Protein AF-A0A0R3LP19-F1 (afdb_monomer)

Secondary structure (DSSP, 8-state):
------------HHHHHHHHHHHHHHHHHHHHHHT--HHHHHHHHHHHHHHHHHHHHTT--GGG---HHHHHHHHHHHT--SHHHHHHHHHHHHHHHHHHHHHHHTTSS---HHHHHHHHHHHTPPPPBTTBGGGHHHHHTTS-EEEE--SS--TTSTTTTEETTEE-EEEEHHHHHHHHHHHHHHHHHHHHHHTTTT----S-STTSS-HHHHHHHHHHHHHHHTT-S-TT--------HHHHHHHHHHHHHHHHHHHHHHHHHHHTTGGGSPP-HHHHHHHHHHHHHHHHHHHTT-TTTHHHHHHHHHHHHHHHHHHHHHTPPPPSSS--HHHHHHHHHHHHHHH-HHHHHHHHHHHHHHHHHHHHHHHHTTTTTSSTTTTT-

Structure (mmCIF, N/CA/C/O backbone):
data_AF-A0A0R3LP19-F1
#
_entry.id   AF-A0A0R3LP19-F1
#
loop_
_atom_site.group_PDB
_atom_site.id
_atom_site.type_symbol
_atom_site.label_atom_id
_atom_site.label_alt_id
_atom_site.label_comp_id
_atom_site.label_asym_id
_atom_site.label_entity_id
_atom_site.label_seq_id
_atom_site.pdbx_PDB_ins_code
_atom_site.Cartn_x
_atom_site.Cartn_y
_atom_site.Cartn_z
_atom_site.occupancy
_atom_site.B_iso_or_equiv
_atom_site.auth_seq_id
_atom_site.auth_comp_id
_atom_site.auth_asym_id
_atom_site.auth_atom_id
_atom_site.pdbx_PDB_model_num
ATOM 1 N N . MET A 1 1 ? -17.650 -18.219 28.711 1.00 33.78 1 MET A N 1
ATOM 2 C CA . MET A 1 1 ? -17.665 -16.901 28.044 1.00 33.78 1 MET A CA 1
ATOM 3 C C . MET A 1 1 ? -17.784 -17.147 26.553 1.00 33.78 1 MET A C 1
ATOM 5 O O . MET A 1 1 ? -16.835 -17.610 25.942 1.00 33.78 1 MET A O 1
ATOM 9 N N . THR A 1 2 ? -18.974 -16.963 25.994 1.00 29.66 2 THR A N 1
ATOM 10 C CA . THR A 1 2 ? -19.236 -17.089 24.557 1.00 29.66 2 THR A CA 1
ATOM 11 C C . THR A 1 2 ? -18.631 -15.885 23.840 1.00 29.66 2 THR A C 1
ATOM 13 O O . THR A 1 2 ? -19.058 -14.757 24.083 1.00 29.66 2 THR A O 1
ATOM 16 N N . GLN A 1 3 ? -17.624 -16.118 22.991 1.00 30.61 3 GLN A N 1
ATOM 17 C CA . GLN A 1 3 ? -17.168 -15.144 21.997 1.00 30.61 3 GLN A CA 1
ATOM 18 C C . GLN A 1 3 ? -18.398 -14.700 21.198 1.00 30.61 3 GLN A C 1
ATOM 20 O O . GLN A 1 3 ? -18.976 -15.492 20.454 1.00 30.61 3 GLN A O 1
ATOM 25 N N . LYS A 1 4 ? -18.850 -13.456 21.395 1.00 36.09 4 LYS A N 1
ATOM 26 C CA . LYS A 1 4 ? -19.780 -12.831 20.454 1.00 36.09 4 LYS A CA 1
ATOM 27 C C . LYS A 1 4 ? -19.058 -12.808 19.113 1.00 36.09 4 LYS A C 1
ATOM 29 O O . LYS A 1 4 ? -17.962 -12.259 19.035 1.00 36.09 4 LYS A O 1
ATOM 34 N N . ALA A 1 5 ? -19.648 -13.457 18.114 1.00 39.44 5 ALA A N 1
ATOM 35 C CA . ALA A 1 5 ? -19.151 -13.431 16.751 1.00 39.44 5 ALA A CA 1
ATOM 36 C C . ALA A 1 5 ? -18.899 -11.974 16.351 1.00 39.44 5 ALA A C 1
ATOM 38 O O . ALA A 1 5 ? -19.782 -11.129 16.504 1.00 39.44 5 ALA A O 1
ATOM 39 N N . THR A 1 6 ? -17.681 -11.686 15.904 1.00 44.75 6 THR A N 1
ATOM 40 C CA . THR A 1 6 ? -17.314 -10.401 15.322 1.00 44.75 6 THR A CA 1
ATOM 41 C C . THR A 1 6 ? -18.205 -10.206 14.102 1.00 44.75 6 THR A C 1
ATOM 43 O O . THR A 1 6 ? -18.047 -10.896 13.094 1.00 44.75 6 THR A O 1
ATOM 46 N N . THR A 1 7 ? -19.216 -9.347 14.206 1.00 47.19 7 THR A N 1
ATOM 47 C CA . THR A 1 7 ? -20.055 -9.013 13.059 1.00 47.19 7 THR A CA 1
ATOM 48 C C . THR A 1 7 ? -19.174 -8.215 12.105 1.00 47.19 7 THR A C 1
ATOM 50 O O . THR A 1 7 ? -18.867 -7.059 12.384 1.00 47.19 7 THR A O 1
ATOM 53 N N . MET A 1 8 ? -18.707 -8.843 11.019 1.00 53.19 8 MET A N 1
ATOM 54 C CA . MET A 1 8 ? -18.109 -8.097 9.909 1.00 53.19 8 MET A CA 1
ATOM 55 C C . MET A 1 8 ? -19.100 -7.018 9.490 1.00 53.19 8 MET A C 1
ATOM 57 O O . MET A 1 8 ? -20.307 -7.287 9.444 1.00 53.19 8 MET A O 1
ATOM 61 N N . LEU A 1 9 ? -18.602 -5.824 9.179 1.00 62.69 9 LEU A N 1
ATOM 62 C CA . LEU A 1 9 ? -19.439 -4.795 8.595 1.00 62.69 9 LEU A CA 1
ATOM 63 C C . LEU A 1 9 ? -19.927 -5.302 7.243 1.00 62.69 9 LEU A C 1
ATOM 65 O O . LEU A 1 9 ? -19.201 -5.299 6.252 1.00 62.69 9 LEU A O 1
ATOM 69 N N . LYS A 1 10 ? -21.149 -5.824 7.222 1.00 65.69 10 LYS A N 1
ATOM 70 C CA . LYS A 1 10 ? -21.795 -6.171 5.971 1.00 65.69 10 LYS A CA 1
ATOM 71 C C . LYS A 1 10 ? -22.264 -4.868 5.371 1.00 65.69 10 LYS A C 1
ATOM 73 O O . LYS A 1 10 ? -23.200 -4.255 5.886 1.00 65.69 10 LYS A O 1
ATOM 78 N N . LEU A 1 11 ? -21.584 -4.464 4.307 1.00 72.38 11 LEU A N 1
ATOM 79 C CA . LEU A 1 11 ? -22.093 -3.443 3.415 1.00 72.38 11 LEU A CA 1
ATOM 80 C C . LEU A 1 11 ? -23.543 -3.783 3.066 1.00 72.38 11 LEU A C 1
ATOM 82 O O . LEU A 1 11 ? -23.902 -4.942 2.841 1.00 72.38 11 LEU A O 1
ATOM 86 N N . THR A 1 12 ? -24.403 -2.774 3.057 1.00 78.88 12 THR A N 1
ATOM 87 C CA . THR A 1 12 ? -25.737 -2.959 2.491 1.00 78.88 12 THR A CA 1
ATOM 88 C C . THR A 1 12 ? -25.606 -3.267 0.994 1.00 78.88 12 THR A C 1
ATOM 90 O O . THR A 1 12 ? -24.662 -2.795 0.358 1.00 78.88 12 THR A O 1
ATOM 93 N N . PRO A 1 13 ? -26.583 -3.947 0.368 1.00 82.62 13 PRO A N 1
ATOM 94 C CA . PRO A 1 13 ? -26.574 -4.137 -1.086 1.00 82.62 13 PRO A CA 1
ATOM 95 C C . PRO A 1 13 ? -26.506 -2.817 -1.881 1.00 82.62 13 PRO A C 1
ATOM 97 O O . PRO A 1 13 ? -26.128 -2.801 -3.049 1.00 82.62 13 PRO A O 1
ATOM 100 N N . GLY A 1 14 ? -26.911 -1.694 -1.273 1.00 79.62 14 GLY A N 1
ATOM 101 C CA . GLY A 1 14 ? -26.700 -0.353 -1.822 1.00 79.62 14 GLY A CA 1
ATOM 102 C C . GLY A 1 14 ? -25.220 0.017 -1.849 1.00 79.62 14 GLY A C 1
ATOM 103 O O . GLY A 1 14 ? -24.683 0.256 -2.925 1.00 79.62 14 GLY A O 1
ATOM 104 N N . GLN A 1 15 ? -24.564 -0.035 -0.690 1.00 78.50 15 GLN A N 1
ATOM 105 C CA . GLN A 1 15 ? -23.144 0.289 -0.536 1.00 78.50 15 GLN A CA 1
ATOM 106 C C . GLN A 1 15 ? -22.232 -0.630 -1.358 1.00 78.50 15 GLN A C 1
ATOM 108 O O . GLN A 1 15 ? -21.284 -0.143 -1.963 1.00 78.50 15 GLN A O 1
ATOM 113 N N . GLU A 1 16 ? -22.528 -1.932 -1.448 1.00 82.44 16 GLU A N 1
ATOM 114 C CA . GLU A 1 16 ? -21.776 -2.868 -2.304 1.00 82.44 16 GLU A CA 1
ATOM 115 C C . GLU A 1 16 ? -21.820 -2.444 -3.779 1.00 82.44 16 GLU A C 1
ATOM 117 O O . GLU A 1 16 ? -20.804 -2.467 -4.475 1.00 82.44 16 GLU A O 1
ATOM 122 N N . ARG A 1 17 ? -22.988 -1.997 -4.260 1.00 83.81 17 ARG A N 1
ATOM 123 C CA . ARG A 1 17 ? -23.124 -1.472 -5.625 1.00 83.81 17 ARG A CA 1
ATOM 124 C C . ARG A 1 17 ? -22.380 -0.156 -5.801 1.00 83.81 17 ARG A C 1
ATOM 126 O O . ARG A 1 17 ? -21.745 0.018 -6.836 1.00 83.81 17 ARG A O 1
ATOM 133 N N . THR A 1 18 ? -22.426 0.738 -4.816 1.00 82.81 18 THR A N 1
ATOM 134 C CA . THR A 1 18 ? -21.689 2.008 -4.854 1.00 82.81 18 THR A CA 1
ATOM 135 C C . THR A 1 18 ? -20.179 1.766 -4.916 1.00 82.81 18 THR A C 1
ATOM 137 O O . THR A 1 18 ? -19.520 2.310 -5.798 1.00 82.81 18 THR A O 1
ATOM 140 N N . VAL A 1 19 ? -19.641 0.887 -4.057 1.00 82.12 19 VAL A N 1
ATOM 141 C CA . VAL A 1 19 ? -18.238 0.429 -4.102 1.00 82.12 19 VAL A CA 1
ATOM 142 C C . VAL A 1 19 ? -17.880 -0.040 -5.506 1.00 82.12 19 VAL A C 1
ATOM 144 O O . VAL A 1 19 ? -16.923 0.452 -6.105 1.00 82.12 19 VAL A O 1
ATOM 147 N N . ARG A 1 20 ? -18.682 -0.960 -6.053 1.00 84.62 20 ARG A N 1
ATOM 148 C CA . ARG A 1 20 ? -18.413 -1.553 -7.359 1.00 84.62 20 ARG A CA 1
ATOM 149 C C . ARG A 1 20 ? -18.413 -0.510 -8.475 1.00 84.62 20 ARG A C 1
ATOM 151 O O . ARG A 1 20 ? -17.517 -0.517 -9.312 1.00 84.62 20 ARG A O 1
ATOM 158 N N . GLN A 1 21 ? -19.370 0.415 -8.461 1.00 85.06 21 GLN A N 1
ATOM 159 C CA . GLN A 1 21 ? -19.454 1.497 -9.444 1.00 85.06 21 GLN A CA 1
ATOM 160 C C . GLN A 1 21 ? -18.244 2.432 -9.385 1.00 85.06 21 GLN A C 1
ATOM 162 O O . GLN A 1 21 ? -17.745 2.837 -10.435 1.00 85.06 21 GLN A O 1
ATOM 167 N N . ILE A 1 22 ? -17.757 2.761 -8.184 1.00 82.75 22 ILE A N 1
ATOM 168 C CA . ILE A 1 22 ? -16.556 3.588 -8.006 1.00 82.75 22 ILE A CA 1
ATOM 169 C C . ILE A 1 22 ? -15.329 2.871 -8.587 1.00 82.75 22 ILE A C 1
ATOM 171 O O . ILE A 1 22 ? -14.583 3.471 -9.361 1.00 82.75 22 ILE A O 1
ATOM 175 N N . GLN A 1 23 ? -15.151 1.585 -8.271 1.00 85.31 23 GLN A N 1
ATOM 176 C CA . GLN A 1 23 ? -14.039 0.771 -8.778 1.00 85.31 23 GLN A CA 1
ATOM 177 C C . GLN A 1 23 ? -14.069 0.657 -10.311 1.00 85.31 23 GLN A C 1
ATOM 179 O O . GLN A 1 23 ? -13.062 0.900 -10.974 1.00 85.31 23 GLN A O 1
ATOM 184 N N . GLU A 1 24 ? -15.232 0.346 -10.889 1.00 87.44 24 GLU A N 1
ATOM 185 C CA . GLU A 1 24 ? -15.419 0.260 -12.343 1.00 87.44 24 GLU A CA 1
ATOM 186 C C . GLU A 1 24 ? -15.171 1.608 -13.028 1.00 87.44 24 GLU A C 1
ATOM 188 O O . GLU A 1 24 ? -14.532 1.667 -14.078 1.00 87.44 24 GLU A O 1
ATOM 193 N N . HIS A 1 25 ? -15.640 2.707 -12.431 1.00 85.38 25 HIS A N 1
ATOM 194 C CA . HIS A 1 25 ? -15.396 4.046 -12.956 1.00 85.38 25 HIS A CA 1
ATOM 195 C C . HIS A 1 25 ? -13.906 4.399 -12.948 1.00 85.38 25 HIS A C 1
ATOM 197 O O . HIS A 1 25 ? -13.394 4.892 -13.954 1.00 85.38 25 HIS A O 1
ATOM 203 N N . SER A 1 26 ? -13.212 4.111 -11.845 1.00 82.88 26 SER A N 1
ATOM 204 C CA . SER A 1 26 ? -11.770 4.325 -11.714 1.00 82.88 26 SER A CA 1
ATOM 205 C C . SER A 1 26 ? -10.988 3.508 -12.752 1.00 82.88 26 SER A C 1
ATOM 207 O O . SER A 1 26 ? -10.175 4.060 -13.494 1.00 82.88 26 SER A O 1
ATOM 209 N N . PHE A 1 27 ? -11.309 2.220 -12.911 1.00 85.12 27 PHE A N 1
ATOM 210 C CA . PHE A 1 27 ? -10.673 1.365 -13.916 1.00 85.12 27 PHE A CA 1
ATOM 211 C C . PHE A 1 27 ? -10.948 1.827 -15.357 1.00 85.12 27 PHE A C 1
ATOM 213 O O . PHE A 1 27 ? -10.048 1.833 -16.201 1.00 85.12 27 PHE A O 1
ATOM 220 N N . ARG A 1 28 ? -12.173 2.277 -15.654 1.00 85.62 28 ARG A N 1
ATOM 221 C CA . ARG A 1 28 ? -12.518 2.857 -16.961 1.00 85.62 28 ARG A CA 1
ATOM 222 C C . ARG A 1 28 ? -11.732 4.133 -17.240 1.00 85.62 28 ARG A C 1
ATOM 224 O O . ARG A 1 28 ? -11.273 4.326 -18.365 1.00 85.62 28 ARG A O 1
ATOM 231 N N . ALA A 1 29 ? -11.593 5.010 -16.248 1.00 79.69 29 ALA A N 1
ATOM 232 C CA . ALA A 1 29 ? -10.818 6.239 -16.380 1.00 79.69 29 ALA A CA 1
ATOM 233 C C . ALA A 1 29 ? -9.348 5.928 -16.699 1.00 79.69 29 ALA A C 1
ATOM 235 O O . ALA A 1 29 ? -8.804 6.499 -17.645 1.00 79.69 29 ALA A O 1
ATOM 236 N N . TYR A 1 30 ? -8.766 4.953 -15.995 1.00 79.56 30 TYR A N 1
ATOM 237 C CA . TYR A 1 30 ? -7.438 4.415 -16.287 1.00 79.56 30 TYR A CA 1
ATOM 238 C C . TYR A 1 30 ? -7.327 3.905 -17.732 1.00 79.56 30 TYR A C 1
ATOM 240 O O . TYR A 1 30 ? -6.469 4.371 -18.479 1.00 79.56 30 TYR A O 1
ATOM 248 N N . CYS A 1 31 ? -8.233 3.024 -18.174 1.00 79.50 31 CYS A N 1
ATOM 249 C CA . CYS A 1 31 ? -8.207 2.481 -19.538 1.00 79.50 31 CYS A CA 1
ATOM 250 C C . CYS A 1 31 ? -8.317 3.585 -20.597 1.00 79.50 31 CYS A C 1
ATOM 252 O O . CYS A 1 31 ? -7.570 3.599 -21.573 1.00 79.50 31 CYS A O 1
ATOM 254 N N . LYS A 1 32 ? -9.213 4.554 -20.383 1.00 78.38 32 LYS A N 1
ATOM 255 C CA . LYS A 1 32 ? -9.384 5.695 -21.286 1.00 78.38 32 LYS A CA 1
ATOM 256 C C . LYS A 1 32 ? -8.108 6.529 -21.386 1.00 78.38 32 LYS A C 1
ATOM 258 O O . LYS A 1 32 ? -7.741 6.931 -22.488 1.00 78.38 32 LYS A O 1
ATOM 263 N N . HIS A 1 33 ? -7.451 6.796 -20.259 1.00 65.69 33 HIS A N 1
ATOM 264 C CA . HIS A 1 33 ? -6.188 7.531 -20.231 1.00 65.69 33 HIS A CA 1
ATOM 265 C C . HIS A 1 33 ? -5.086 6.775 -20.985 1.00 65.69 33 HIS A C 1
ATOM 267 O O . HIS A 1 33 ? -4.360 7.354 -21.790 1.00 65.69 33 HIS A O 1
ATOM 273 N N . ALA A 1 34 ? -5.043 5.459 -20.792 1.00 64.94 34 ALA A N 1
ATOM 274 C CA . ALA A 1 34 ? -4.103 4.552 -21.428 1.00 64.94 34 ALA A CA 1
ATOM 275 C C . ALA A 1 34 ? -4.298 4.365 -22.940 1.00 64.94 34 ALA A C 1
ATOM 277 O O . ALA A 1 34 ? -3.405 3.870 -23.631 1.00 64.94 34 ALA A O 1
ATOM 278 N N . GLY A 1 35 ? -5.477 4.720 -23.458 1.00 71.75 35 GLY A N 1
ATOM 279 C CA . GLY A 1 35 ? -5.887 4.394 -24.822 1.00 71.75 35 GLY A CA 1
ATOM 280 C C . GLY A 1 35 ? -6.260 2.920 -25.008 1.00 71.75 35 GLY A C 1
ATOM 281 O O . GLY A 1 35 ? -6.066 2.379 -26.095 1.00 71.75 35 GLY A O 1
ATOM 282 N N . TYR A 1 36 ? -6.771 2.269 -23.962 1.00 77.62 36 TYR A N 1
ATOM 283 C CA . TYR A 1 36 ? -7.276 0.901 -24.013 1.00 77.62 36 TYR A CA 1
ATOM 284 C C . TYR A 1 36 ? -8.801 0.852 -24.089 1.00 77.62 36 TYR A C 1
ATOM 286 O O . TYR A 1 36 ? -9.500 1.630 -23.438 1.00 77.62 36 TYR A O 1
ATOM 294 N N . GLU A 1 37 ? -9.309 -0.148 -24.806 1.00 86.94 37 GLU A N 1
ATOM 295 C CA . GLU A 1 37 ? -10.702 -0.568 -24.690 1.00 86.94 37 GLU A CA 1
ATOM 296 C C . GLU A 1 37 ? -10.886 -1.374 -23.397 1.00 86.94 37 GLU A C 1
ATOM 298 O O . GLU A 1 37 ? -10.245 -2.407 -23.193 1.00 86.94 37 GLU A O 1
ATOM 303 N N . GLU A 1 38 ? -11.766 -0.895 -22.513 1.00 86.31 38 GLU A N 1
ATOM 304 C CA . GLU A 1 38 ? -11.956 -1.406 -21.143 1.00 86.31 38 GLU A CA 1
ATOM 305 C C . GLU A 1 38 ? -12.165 -2.928 -21.102 1.00 86.31 38 GLU A C 1
ATOM 307 O O . GLU A 1 38 ? -11.506 -3.629 -20.334 1.00 86.31 38 GLU A O 1
ATOM 312 N N . GLN A 1 39 ? -13.057 -3.450 -21.951 1.00 88.81 39 GLN A N 1
ATOM 313 C CA . GLN A 1 39 ? -13.410 -4.874 -21.964 1.00 88.81 39 GLN A CA 1
ATOM 314 C C . GLN A 1 39 ? -12.263 -5.755 -22.466 1.00 88.81 39 GLN A C 1
ATOM 316 O O . GLN A 1 39 ? -11.984 -6.800 -21.875 1.00 88.81 39 GLN A O 1
ATOM 321 N N . GLU A 1 40 ? -11.586 -5.335 -23.536 1.00 85.88 40 GLU A N 1
ATOM 322 C CA . GLU A 1 40 ? -10.458 -6.076 -24.107 1.00 85.88 40 GLU A CA 1
ATOM 323 C C . GLU A 1 40 ? -9.282 -6.103 -23.131 1.00 85.88 40 GLU A C 1
ATOM 325 O O . GLU A 1 40 ? -8.668 -7.150 -22.909 1.00 85.88 40 GLU A O 1
ATOM 330 N N . HIS A 1 41 ? -9.010 -4.965 -22.491 1.00 84.31 41 HIS A N 1
ATOM 331 C CA . HIS A 1 41 ? -7.944 -4.850 -21.512 1.00 84.31 41 HIS A CA 1
ATOM 332 C C . HIS A 1 41 ? -8.233 -5.687 -20.263 1.00 84.31 41 HIS A C 1
ATOM 334 O O . HIS A 1 41 ? -7.390 -6.486 -19.860 1.00 84.31 41 HIS A O 1
ATOM 340 N N . ALA A 1 42 ? -9.442 -5.601 -19.695 1.00 85.69 42 ALA A N 1
ATOM 341 C CA . ALA A 1 42 ? -9.839 -6.437 -18.561 1.00 85.69 42 ALA A CA 1
ATOM 342 C C . ALA A 1 42 ? -9.716 -7.938 -18.876 1.00 85.69 42 ALA A C 1
ATOM 344 O O . ALA A 1 42 ? -9.196 -8.699 -18.058 1.00 85.69 42 ALA A O 1
ATOM 345 N N . ALA A 1 43 ? -10.143 -8.371 -20.068 1.00 84.81 43 ALA A N 1
ATOM 346 C CA . ALA A 1 43 ? -10.023 -9.763 -20.498 1.00 84.81 43 ALA A CA 1
ATOM 347 C C . ALA A 1 43 ? -8.556 -10.208 -20.622 1.00 84.81 43 ALA A C 1
ATOM 349 O O . ALA A 1 43 ? -8.198 -11.301 -20.172 1.00 84.81 43 ALA A O 1
ATOM 350 N N . LEU A 1 44 ? -7.691 -9.350 -21.174 1.00 81.69 44 LEU A N 1
ATOM 351 C CA . LEU A 1 44 ? -6.255 -9.606 -21.267 1.00 81.69 44 LEU A CA 1
ATOM 352 C C . LEU A 1 44 ? -5.635 -9.786 -19.875 1.00 81.69 44 LEU A C 1
ATOM 354 O O . LEU A 1 44 ? -4.987 -10.806 -19.627 1.00 81.69 44 LEU A O 1
ATOM 358 N N . LEU A 1 45 ? -5.874 -8.843 -18.958 1.00 80.69 45 LEU A N 1
ATOM 359 C CA . LEU A 1 45 ? -5.347 -8.898 -17.591 1.00 80.69 45 LEU A CA 1
ATOM 360 C C . LEU A 1 45 ? -5.836 -10.136 -16.840 1.00 80.69 45 LEU A C 1
ATOM 362 O O . LEU A 1 45 ? -5.042 -10.830 -16.202 1.00 80.69 45 LEU A O 1
ATOM 366 N N . PHE A 1 46 ? -7.125 -10.456 -16.969 1.00 85.44 46 PHE A N 1
ATOM 367 C CA . PHE A 1 46 ? -7.705 -11.645 -16.358 1.00 85.44 46 PHE A CA 1
ATOM 368 C C . PHE A 1 46 ? -7.065 -12.931 -16.887 1.00 85.44 46 PHE A C 1
ATOM 370 O O . PHE A 1 46 ? -6.659 -13.780 -16.095 1.00 85.44 46 PHE A O 1
ATOM 377 N N . SER A 1 47 ? -6.902 -13.060 -18.208 1.00 81.19 47 SER A N 1
ATOM 378 C CA . SER A 1 47 ? -6.281 -14.243 -18.820 1.00 81.19 47 SER A CA 1
ATOM 379 C C . SER A 1 47 ? -4.841 -14.456 -18.344 1.00 81.19 47 SER A C 1
ATOM 381 O O . SER A 1 47 ? -4.423 -15.582 -18.065 1.00 81.19 47 SER A O 1
ATOM 383 N N . PHE A 1 48 ? -4.090 -13.365 -18.187 1.00 76.31 48 PHE A N 1
ATOM 384 C CA . PHE A 1 48 ? -2.715 -13.403 -17.721 1.00 76.31 48 PHE A CA 1
ATOM 385 C C . PHE A 1 48 ? -2.619 -13.799 -16.244 1.00 76.31 48 PHE A C 1
ATOM 387 O O . PHE A 1 48 ? -1.813 -14.662 -15.886 1.00 76.31 48 PHE A O 1
ATOM 394 N N . ALA A 1 49 ? -3.457 -13.203 -15.394 1.00 76.62 49 ALA A N 1
ATOM 395 C CA . ALA A 1 49 ? -3.511 -13.524 -13.973 1.00 76.62 49 ALA A CA 1
ATOM 396 C C . ALA A 1 49 ? -3.956 -14.978 -13.739 1.00 76.62 49 ALA A C 1
ATOM 398 O O . ALA A 1 49 ? -3.326 -15.693 -12.959 1.00 76.62 49 ALA A O 1
ATOM 399 N N . ARG A 1 50 ? -4.958 -15.457 -14.491 1.00 81.62 50 ARG A N 1
ATOM 400 C CA . ARG A 1 50 ? -5.393 -16.861 -14.472 1.00 81.62 50 ARG A CA 1
ATOM 401 C C . ARG A 1 50 ? -4.279 -17.821 -14.849 1.00 81.62 50 ARG A C 1
ATOM 403 O O . ARG A 1 50 ? -3.994 -18.731 -14.085 1.00 81.62 50 ARG A O 1
ATOM 410 N N . LYS A 1 51 ? -3.573 -17.562 -15.951 1.00 80.00 51 LYS A N 1
ATOM 411 C CA . LYS A 1 51 ? -2.439 -18.397 -16.361 1.00 80.00 51 LYS A CA 1
ATOM 412 C C . LYS A 1 51 ? -1.351 -18.473 -15.283 1.00 80.00 51 LYS A C 1
ATOM 414 O O . LYS A 1 51 ? -0.817 -19.546 -15.027 1.00 80.00 51 LYS A O 1
ATOM 419 N N . LYS A 1 52 ? -1.020 -17.348 -14.638 1.00 72.19 52 LYS A N 1
ATOM 420 C CA . LYS A 1 52 ? -0.053 -17.331 -13.527 1.00 72.19 52 LYS A CA 1
ATOM 421 C C . LYS A 1 52 ? -0.529 -18.163 -12.338 1.00 72.19 52 LYS A C 1
ATOM 423 O O . LYS A 1 52 ? 0.282 -18.863 -11.736 1.00 72.19 52 LYS A O 1
ATOM 428 N N . LEU A 1 53 ? -1.811 -18.068 -11.994 1.00 77.69 53 LEU A N 1
ATOM 429 C CA . LEU A 1 53 ? -2.403 -18.862 -10.926 1.00 77.69 53 LEU A CA 1
ATOM 430 C C . LEU A 1 53 ? -2.347 -20.356 -11.265 1.00 77.69 53 LEU A C 1
ATOM 432 O O . LEU A 1 53 ? -1.888 -21.137 -10.439 1.00 77.69 53 LEU A O 1
ATOM 436 N N . ASP A 1 54 ? -2.715 -20.737 -12.487 1.00 79.69 54 ASP A N 1
ATOM 437 C CA . ASP A 1 54 ? -2.657 -22.124 -12.958 1.00 79.69 54 ASP A CA 1
ATOM 438 C C . ASP A 1 54 ? -1.222 -22.677 -12.919 1.00 79.69 54 ASP A C 1
ATOM 440 O O . ASP A 1 54 ? -1.005 -23.791 -12.446 1.00 79.69 54 ASP A O 1
ATOM 444 N N . ASP A 1 55 ? -0.222 -21.885 -13.328 1.00 74.88 55 ASP A N 1
ATOM 445 C CA . ASP A 1 55 ? 1.199 -22.256 -13.244 1.00 74.88 55 ASP A CA 1
ATOM 446 C C . ASP A 1 55 ? 1.649 -22.509 -11.788 1.00 74.88 55 ASP A C 1
ATOM 448 O O . ASP A 1 55 ? 2.447 -23.414 -11.520 1.00 74.88 55 ASP A O 1
ATOM 452 N N . ILE A 1 56 ? 1.167 -21.703 -10.833 1.00 71.88 56 ILE A N 1
ATOM 453 C CA . ILE A 1 56 ? 1.459 -21.881 -9.402 1.00 71.88 56 ILE A CA 1
ATOM 454 C C . ILE A 1 56 ? 0.782 -23.156 -8.895 1.00 71.88 56 ILE A C 1
ATOM 456 O O . ILE A 1 56 ? 1.436 -23.991 -8.270 1.00 71.88 56 ILE A O 1
ATOM 460 N N . LEU A 1 57 ? -0.503 -23.327 -9.199 1.00 76.12 57 LEU A N 1
ATOM 461 C CA . LEU A 1 57 ? -1.311 -24.451 -8.734 1.00 76.12 57 LEU A CA 1
ATOM 462 C C . LEU A 1 57 ? -0.899 -25.786 -9.348 1.00 76.12 57 LEU A C 1
ATOM 464 O O . LEU A 1 57 ? -1.011 -26.809 -8.685 1.00 76.12 57 LEU A O 1
ATOM 468 N N . ALA A 1 58 ? -0.329 -25.791 -10.554 1.00 78.50 58 ALA A N 1
ATOM 469 C CA . ALA A 1 58 ? 0.251 -26.991 -11.155 1.00 78.50 58 ALA A CA 1
ATOM 470 C C . ALA A 1 58 ? 1.351 -27.633 -10.285 1.00 78.50 58 ALA A C 1
ATOM 472 O O . ALA A 1 58 ? 1.676 -28.804 -10.470 1.00 78.50 58 ALA A O 1
ATOM 473 N N . ASN A 1 59 ? 1.919 -26.876 -9.340 1.00 70.69 59 ASN A N 1
ATOM 474 C CA . ASN A 1 59 ? 2.973 -27.318 -8.431 1.00 70.69 59 ASN A CA 1
ATOM 475 C C . ASN A 1 59 ? 2.513 -27.423 -6.963 1.00 70.69 59 ASN A C 1
ATOM 477 O O . ASN A 1 59 ? 3.352 -27.639 -6.088 1.00 70.69 59 ASN A O 1
ATOM 481 N N . VAL A 1 60 ? 1.216 -27.257 -6.679 1.00 71.12 60 VAL A N 1
ATOM 482 C CA . VAL A 1 60 ? 0.641 -27.288 -5.325 1.00 71.12 60 VAL A CA 1
ATOM 483 C C . VAL A 1 60 ? -0.486 -28.317 -5.282 1.00 71.12 60 VAL A C 1
ATOM 485 O O . VAL A 1 60 ? -1.481 -28.171 -5.988 1.00 71.12 60 VAL A O 1
ATOM 488 N N . ASP A 1 61 ? -0.376 -29.340 -4.430 1.00 69.31 61 ASP A N 1
ATOM 489 C CA . ASP A 1 61 ? -1.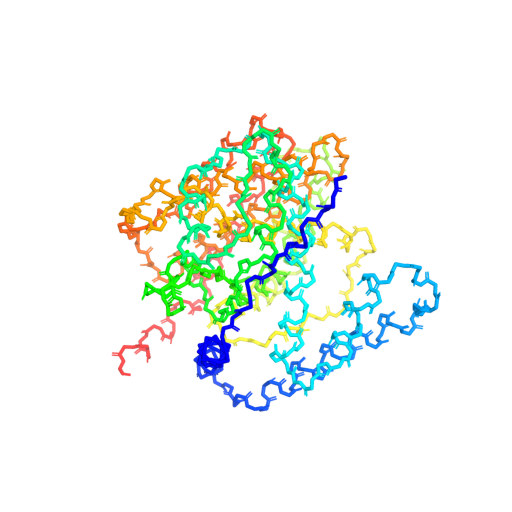524 -30.205 -4.149 1.00 69.31 61 ASP A CA 1
ATOM 490 C C . ASP A 1 61 ? -2.457 -29.489 -3.163 1.00 69.31 61 ASP A C 1
ATOM 492 O O . ASP A 1 61 ? -2.124 -29.261 -2.001 1.00 69.31 61 ASP A O 1
ATOM 496 N N . LEU A 1 62 ? -3.646 -29.110 -3.634 1.00 65.81 62 LEU A N 1
ATOM 497 C CA . LEU A 1 62 ? -4.660 -28.425 -2.825 1.00 65.81 62 LEU A CA 1
ATOM 498 C C . LEU A 1 62 ? -5.097 -29.237 -1.599 1.00 65.81 62 LEU A C 1
ATOM 500 O O . LEU A 1 62 ? -5.607 -28.664 -0.635 1.00 65.81 62 LEU A O 1
ATOM 504 N N . LYS A 1 63 ? -4.916 -30.563 -1.632 1.00 66.88 63 LYS A N 1
ATOM 505 C CA . LYS A 1 63 ? -5.223 -31.458 -0.510 1.00 66.88 63 LYS A CA 1
ATOM 506 C C . LYS A 1 63 ? -4.214 -31.344 0.631 1.00 66.88 63 LYS A C 1
ATOM 508 O O . LYS A 1 63 ? -4.562 -31.703 1.751 1.00 66.88 63 LYS A O 1
ATOM 513 N N . ASP A 1 64 ? -3.027 -30.805 0.360 1.00 69.31 64 ASP A N 1
ATOM 514 C CA . ASP A 1 64 ? -1.979 -30.585 1.359 1.00 69.31 64 ASP A CA 1
ATOM 515 C C . ASP A 1 64 ? -2.153 -29.245 2.102 1.00 69.31 64 ASP A C 1
ATOM 517 O O . ASP A 1 64 ? -1.426 -28.954 3.054 1.00 69.31 64 ASP A O 1
ATOM 521 N N . ILE A 1 65 ? -3.135 -28.424 1.704 1.00 71.25 65 ILE A N 1
ATOM 522 C CA . ILE A 1 65 ? -3.523 -27.212 2.431 1.00 71.25 65 ILE A CA 1
ATOM 523 C C . ILE A 1 65 ? -4.452 -27.623 3.580 1.00 71.25 65 ILE A C 1
ATOM 525 O O . ILE A 1 65 ? -5.664 -27.767 3.397 1.00 71.25 65 ILE A O 1
ATOM 529 N N . ASP A 1 66 ? -3.867 -27.823 4.761 1.00 70.56 66 ASP A N 1
ATOM 530 C CA . ASP A 1 66 ? -4.564 -28.208 6.003 1.00 70.56 66 ASP A CA 1
ATOM 531 C C . ASP A 1 66 ? -5.353 -27.041 6.637 1.00 70.56 66 ASP A C 1
ATOM 533 O O . ASP A 1 66 ? -6.227 -27.230 7.477 1.00 70.56 66 ASP A O 1
ATOM 537 N N . ASP A 1 67 ? -5.079 -25.807 6.209 1.00 79.81 67 ASP A N 1
ATOM 538 C CA . ASP A 1 67 ? -5.748 -24.610 6.713 1.00 79.81 67 ASP A CA 1
ATOM 539 C C . ASP A 1 67 ? -7.032 -24.320 5.912 1.00 79.81 67 ASP A C 1
ATOM 541 O O . ASP A 1 67 ? -6.994 -23.827 4.779 1.00 79.81 67 ASP A O 1
ATOM 545 N N . ASP A 1 68 ? -8.188 -24.613 6.516 1.00 77.81 68 ASP A N 1
ATOM 546 C CA . ASP A 1 68 ? -9.512 -24.325 5.949 1.00 77.81 68 ASP A CA 1
ATOM 547 C C . ASP A 1 68 ? -9.688 -22.842 5.580 1.00 77.81 68 ASP A C 1
ATOM 549 O O . ASP A 1 68 ? -10.393 -22.523 4.618 1.00 77.81 68 ASP A O 1
ATOM 553 N N . GLU A 1 69 ? -9.032 -21.924 6.298 1.00 73.62 69 GLU A N 1
ATOM 554 C CA . GLU A 1 69 ? -9.071 -20.505 5.973 1.00 73.62 69 GLU A CA 1
ATOM 555 C C . GLU A 1 69 ? -8.307 -20.226 4.674 1.00 73.62 69 GLU A C 1
ATOM 557 O O . GLU A 1 69 ? -8.823 -19.529 3.801 1.00 73.62 69 GLU A O 1
ATOM 562 N N . GLN A 1 70 ? -7.116 -20.806 4.496 1.00 74.88 70 GLN A N 1
ATOM 563 C CA . GLN A 1 70 ? -6.361 -20.694 3.241 1.00 74.88 70 GLN A CA 1
ATOM 564 C C . GLN A 1 70 ? -7.111 -21.330 2.068 1.00 74.88 70 GLN A C 1
ATOM 566 O O . GLN A 1 70 ? -7.149 -20.750 0.980 1.00 74.88 70 GLN A O 1
ATOM 571 N N . ARG A 1 71 ? -7.770 -22.475 2.289 1.00 79.56 71 ARG A N 1
ATOM 572 C CA . ARG A 1 71 ? -8.583 -23.138 1.261 1.00 79.56 71 ARG A CA 1
ATOM 573 C C . ARG A 1 71 ? -9.740 -22.252 0.800 1.00 79.56 71 ARG A C 1
ATOM 575 O O . ARG A 1 71 ? -9.909 -22.060 -0.400 1.00 79.56 71 ARG A O 1
ATOM 582 N N . GLN A 1 72 ? -10.492 -21.654 1.726 1.00 78.50 72 GLN A N 1
ATOM 583 C CA . GLN A 1 72 ? -11.597 -20.746 1.386 1.00 78.50 72 GLN A CA 1
ATOM 584 C C . GLN A 1 72 ? -11.132 -19.516 0.597 1.00 78.50 72 GLN A C 1
ATOM 586 O O . GLN A 1 72 ? -11.816 -19.084 -0.332 1.00 78.50 72 GLN A O 1
ATOM 591 N N . ARG A 1 73 ? -9.969 -18.955 0.945 1.00 79.25 73 ARG A N 1
ATOM 592 C CA . ARG A 1 73 ? -9.392 -17.809 0.225 1.00 79.25 73 ARG A CA 1
ATOM 593 C C . ARG A 1 73 ? -9.009 -18.182 -1.202 1.00 79.25 73 ARG A C 1
ATOM 595 O O . ARG A 1 73 ? -9.387 -17.488 -2.143 1.00 79.25 73 ARG A O 1
ATOM 602 N N . LEU A 1 74 ? -8.333 -19.315 -1.371 1.00 80.25 74 LEU A N 1
ATOM 603 C CA . LEU A 1 74 ? -7.960 -19.810 -2.689 1.00 80.25 74 LEU A CA 1
ATOM 604 C C . LEU A 1 74 ? -9.186 -20.165 -3.537 1.00 80.25 74 LEU A C 1
ATOM 606 O O . LEU A 1 74 ? -9.220 -19.851 -4.722 1.00 80.25 74 LEU A O 1
ATOM 610 N N . GLU A 1 75 ? -10.227 -20.744 -2.939 1.00 81.81 75 GLU A N 1
ATOM 611 C CA . GLU A 1 75 ? -11.497 -20.981 -3.626 1.00 81.81 75 GLU A CA 1
ATOM 612 C C . GLU A 1 75 ? -12.159 -19.690 -4.118 1.00 81.81 75 GLU A C 1
ATOM 614 O O . GLU A 1 75 ? -12.718 -19.688 -5.212 1.00 81.81 75 GLU A O 1
ATOM 619 N N . ALA A 1 76 ? -12.115 -18.600 -3.346 1.00 81.12 76 ALA A N 1
ATOM 620 C CA . ALA A 1 76 ? -12.668 -17.315 -3.774 1.00 81.12 76 ALA A CA 1
ATOM 621 C C . ALA A 1 76 ? -11.922 -16.764 -5.003 1.00 81.12 76 ALA A C 1
ATOM 623 O O . ALA A 1 76 ? -12.555 -16.383 -5.985 1.00 81.12 76 ALA A O 1
ATOM 624 N N . ILE A 1 77 ? -10.585 -16.821 -4.992 1.00 83.31 77 ILE A N 1
ATOM 625 C CA . ILE A 1 77 ? -9.728 -16.452 -6.134 1.00 83.31 77 ILE A CA 1
ATOM 626 C C . ILE A 1 77 ? -10.023 -17.359 -7.345 1.00 83.31 77 ILE A C 1
ATOM 628 O O . ILE A 1 77 ? -10.119 -16.907 -8.488 1.00 83.31 77 ILE A O 1
ATOM 632 N N . LEU A 1 78 ? -10.217 -18.659 -7.113 1.00 83.25 78 LEU A N 1
ATOM 633 C CA . LEU A 1 78 ? -10.546 -19.632 -8.155 1.00 83.25 78 LEU A CA 1
ATOM 634 C C . LEU A 1 78 ? -11.952 -19.460 -8.738 1.00 83.25 78 LEU A C 1
ATOM 636 O O . LEU A 1 78 ? -12.153 -19.805 -9.898 1.00 83.25 78 LEU A O 1
ATOM 640 N N . LYS A 1 79 ? -12.900 -18.884 -7.997 1.00 87.00 79 LYS A N 1
ATOM 641 C CA . LYS A 1 79 ? -14.276 -18.623 -8.454 1.00 87.00 79 LYS A CA 1
ATOM 642 C C . LYS A 1 79 ? -14.466 -17.252 -9.116 1.00 87.00 79 LYS A C 1
ATOM 644 O O . LYS A 1 79 ? -15.564 -16.975 -9.572 1.00 87.00 79 LYS A O 1
ATOM 649 N N . ALA A 1 80 ? -13.441 -16.399 -9.171 1.00 87.56 80 ALA A N 1
ATOM 650 C CA . ALA A 1 80 ? -13.549 -15.095 -9.823 1.00 87.56 80 ALA A CA 1
ATOM 651 C C . ALA A 1 80 ? -13.833 -15.231 -11.332 1.00 87.56 80 ALA A C 1
ATOM 653 O O . ALA A 1 80 ? -13.105 -15.934 -12.037 1.00 87.56 80 ALA A O 1
ATOM 654 N N . ASP A 1 81 ? -14.847 -14.523 -11.832 1.00 87.50 81 ASP A N 1
ATOM 655 C CA . ASP A 1 81 ? -15.309 -14.629 -13.227 1.00 87.50 81 ASP A CA 1
ATOM 656 C C . ASP A 1 81 ? -14.753 -13.527 -14.144 1.00 87.50 81 ASP A C 1
ATOM 658 O O . ASP A 1 81 ? -14.824 -13.621 -15.369 1.00 87.50 81 ASP A O 1
ATOM 662 N N . ASN A 1 82 ? -14.190 -12.468 -13.563 1.00 87.06 82 ASN A N 1
ATOM 663 C CA . ASN A 1 82 ? -13.573 -11.362 -14.288 1.00 87.06 82 ASN A CA 1
ATOM 664 C C . ASN A 1 82 ? -12.382 -10.782 -13.508 1.00 87.06 82 ASN A C 1
ATOM 666 O O . ASN A 1 82 ? -12.106 -11.161 -12.368 1.00 87.06 82 ASN A O 1
ATOM 670 N N . PHE A 1 83 ? -11.669 -9.846 -14.143 1.00 84.62 83 PHE A N 1
ATOM 671 C CA . PHE A 1 83 ? -10.482 -9.211 -13.571 1.00 84.62 83 PHE A CA 1
ATOM 672 C C . PHE A 1 83 ? -10.753 -8.506 -12.236 1.00 84.62 83 PHE A C 1
ATOM 674 O O . PHE A 1 83 ? -9.983 -8.679 -11.294 1.00 84.62 83 PHE A O 1
ATOM 681 N N . LEU A 1 84 ? -11.843 -7.741 -12.132 1.00 84.12 84 LEU A N 1
ATOM 682 C CA . LEU A 1 84 ? -12.153 -6.977 -10.921 1.00 84.12 84 LEU A CA 1
ATOM 683 C C . LEU A 1 84 ? -12.493 -7.895 -9.743 1.00 84.12 84 LEU A C 1
ATOM 685 O O . LEU A 1 84 ? -12.035 -7.648 -8.631 1.00 84.12 84 LEU A O 1
ATOM 689 N N . ASP A 1 85 ? -13.229 -8.981 -9.985 1.00 86.38 85 ASP A N 1
ATOM 690 C CA . ASP A 1 85 ? -13.558 -9.963 -8.945 1.00 86.38 85 ASP A CA 1
ATOM 691 C C . ASP A 1 85 ? -12.305 -10.686 -8.443 1.00 86.38 85 ASP A C 1
ATOM 693 O O . ASP A 1 85 ? -12.158 -10.922 -7.242 1.00 86.38 85 ASP A O 1
ATOM 697 N N . LEU A 1 86 ? -11.368 -10.984 -9.351 1.00 86.88 86 LEU A N 1
ATOM 698 C CA . LEU A 1 86 ? -10.084 -11.582 -8.999 1.00 86.88 86 LEU A CA 1
ATOM 699 C C . LEU A 1 86 ? -9.270 -10.642 -8.103 1.00 86.88 86 LEU A C 1
ATOM 701 O O . LEU A 1 86 ? -8.798 -11.061 -7.048 1.00 86.88 86 LEU A O 1
ATOM 705 N N . ARG A 1 87 ? -9.153 -9.365 -8.487 1.00 85.31 87 ARG A N 1
ATOM 706 C CA . ARG A 1 87 ? -8.428 -8.354 -7.703 1.00 85.31 87 ARG A CA 1
ATOM 707 C C . ARG A 1 87 ? -9.066 -8.104 -6.343 1.00 85.31 87 ARG A C 1
ATOM 709 O O . ARG A 1 87 ? -8.345 -8.028 -5.352 1.00 85.31 87 ARG A O 1
ATOM 716 N N . GLN A 1 88 ? -10.396 -8.061 -6.267 1.00 85.00 88 GLN A N 1
ATOM 717 C CA . GLN A 1 88 ? -11.098 -7.952 -4.989 1.00 85.00 88 GLN A CA 1
ATOM 718 C C . GLN A 1 88 ? -10.773 -9.150 -4.083 1.00 85.00 88 GLN A C 1
ATOM 720 O O . GLN A 1 88 ? -10.461 -8.954 -2.913 1.00 85.00 88 GLN A O 1
ATOM 725 N N . ALA A 1 89 ? -10.794 -10.381 -4.606 1.00 85.31 89 ALA A N 1
ATOM 726 C CA . ALA A 1 89 ? -10.467 -11.571 -3.820 1.00 85.31 89 ALA A CA 1
ATOM 727 C C . ALA A 1 89 ? -9.011 -11.563 -3.309 1.00 85.31 89 ALA A C 1
ATOM 729 O O . ALA A 1 89 ? -8.765 -11.887 -2.147 1.00 85.31 89 ALA A O 1
ATOM 730 N N . GLU A 1 90 ? -8.053 -11.150 -4.145 1.00 84.94 90 GLU A N 1
ATOM 731 C CA . GLU A 1 90 ? -6.645 -10.989 -3.750 1.00 84.94 90 GLU A CA 1
ATOM 732 C C . GLU A 1 90 ? -6.465 -9.898 -2.683 1.00 84.94 90 GLU A C 1
ATOM 734 O O . GLU A 1 90 ? -5.714 -10.072 -1.721 1.00 84.94 90 GLU A O 1
ATOM 739 N N . MET A 1 91 ? -7.172 -8.777 -2.824 1.00 85.88 91 MET A N 1
ATOM 740 C CA . MET A 1 91 ? -7.157 -7.678 -1.863 1.00 85.88 91 MET A CA 1
ATOM 741 C C . MET A 1 91 ? -7.716 -8.120 -0.501 1.00 85.88 91 MET A C 1
ATOM 743 O O . MET A 1 91 ? -7.131 -7.822 0.540 1.00 85.88 91 MET A O 1
ATOM 747 N N . GLU A 1 92 ? -8.807 -8.883 -0.492 1.00 84.94 92 GLU A N 1
ATOM 748 C CA . GLU A 1 92 ? -9.398 -9.435 0.728 1.00 84.94 92 GLU A CA 1
ATOM 749 C C . GLU A 1 92 ? -8.464 -10.409 1.462 1.00 84.94 92 GLU A C 1
ATOM 751 O O . GLU A 1 92 ? -8.372 -10.382 2.694 1.00 84.94 92 GLU A O 1
ATOM 756 N N . ASP A 1 93 ? -7.723 -11.241 0.725 1.00 84.56 93 ASP A N 1
ATOM 757 C CA . ASP A 1 93 ? -6.690 -12.105 1.305 1.00 84.56 93 ASP A CA 1
ATOM 758 C C . ASP A 1 93 ? -5.560 -11.283 1.948 1.00 84.56 93 ASP A C 1
ATOM 760 O O . ASP A 1 93 ? -5.223 -11.495 3.122 1.00 84.56 93 ASP A O 1
ATOM 764 N N . ARG A 1 94 ? -5.039 -10.274 1.233 1.00 86.88 94 ARG A N 1
ATOM 765 C CA . ARG A 1 94 ? -4.009 -9.361 1.761 1.00 86.88 94 ARG A CA 1
ATOM 766 C C . ARG A 1 94 ? -4.482 -8.627 3.011 1.00 86.88 94 ARG A C 1
ATOM 768 O O . ARG A 1 94 ? -3.743 -8.579 3.995 1.00 86.88 94 ARG A O 1
ATOM 775 N N . ARG A 1 95 ? -5.729 -8.137 3.026 1.00 88.06 95 ARG A N 1
ATOM 776 C CA . ARG A 1 95 ? -6.329 -7.463 4.190 1.00 88.06 95 ARG A CA 1
ATOM 777 C C . ARG A 1 95 ? -6.231 -8.317 5.445 1.00 88.06 95 ARG A C 1
ATOM 779 O O . ARG A 1 95 ? -5.817 -7.814 6.484 1.00 88.06 95 ARG A O 1
ATOM 786 N N . LYS A 1 96 ? -6.558 -9.610 5.364 1.00 86.25 96 LYS A N 1
ATOM 787 C CA . LYS A 1 96 ? -6.463 -10.530 6.512 1.00 86.25 96 LYS A CA 1
ATOM 788 C C . LYS A 1 96 ? -5.023 -10.704 6.996 1.00 86.25 96 LYS A C 1
ATOM 790 O O . LYS A 1 96 ? -4.773 -10.741 8.203 1.00 86.25 96 LYS A O 1
ATOM 795 N N . GLY A 1 97 ? -4.071 -10.798 6.066 1.00 86.62 97 GLY A N 1
ATOM 796 C CA . GLY A 1 97 ? -2.642 -10.821 6.384 1.00 86.62 97 GLY A CA 1
ATOM 797 C C . GLY A 1 97 ? -2.203 -9.557 7.129 1.00 86.62 97 GLY A C 1
ATOM 798 O O . GLY A 1 97 ? -1.626 -9.636 8.213 1.00 86.62 97 GLY A O 1
ATOM 799 N N . TYR A 1 98 ? -2.560 -8.389 6.602 1.00 90.25 98 TYR A N 1
ATOM 800 C CA . TYR A 1 98 ? -2.194 -7.090 7.166 1.00 90.25 98 TYR A CA 1
ATOM 801 C C . TYR A 1 98 ? -2.911 -6.757 8.466 1.00 90.25 98 TYR A C 1
ATOM 803 O O . TYR A 1 98 ? -2.289 -6.190 9.363 1.00 90.25 98 TYR A O 1
ATOM 811 N N . ALA A 1 99 ? -4.154 -7.198 8.642 1.00 90.62 99 ALA A N 1
ATOM 812 C CA . ALA A 1 99 ? -4.859 -7.109 9.914 1.00 90.62 99 ALA A CA 1
ATOM 813 C C . ALA A 1 99 ? -4.102 -7.838 11.029 1.00 90.62 99 ALA A C 1
ATOM 815 O O . ALA A 1 99 ? -3.986 -7.327 12.144 1.00 90.62 99 ALA A O 1
ATOM 816 N N . LYS A 1 100 ? -3.539 -9.016 10.726 1.00 90.19 100 LYS A N 1
ATOM 817 C CA . LYS A 1 100 ? -2.703 -9.769 11.667 1.00 90.19 100 LYS A CA 1
ATOM 818 C C . LYS A 1 100 ? -1.401 -9.029 11.982 1.00 90.19 100 LYS A C 1
ATOM 820 O O . LYS A 1 100 ? -1.038 -8.945 13.154 1.00 90.19 100 LYS A O 1
ATOM 825 N N . THR A 1 101 ? -0.723 -8.488 10.971 1.00 90.94 101 THR A N 1
ATOM 826 C CA . THR A 1 101 ? 0.519 -7.717 11.152 1.00 90.94 101 THR A CA 1
ATOM 827 C C . THR A 1 101 ? 0.292 -6.466 12.002 1.00 90.94 101 THR A C 1
ATOM 829 O O . THR A 1 101 ? 1.020 -6.233 12.966 1.00 90.94 101 THR A O 1
ATOM 832 N N . LEU A 1 102 ? -0.763 -5.702 11.711 1.00 92.06 102 LEU A N 1
ATOM 833 C CA . LEU A 1 102 ? -1.128 -4.500 12.458 1.00 92.06 102 LEU A CA 1
ATOM 834 C C . LEU A 1 102 ? -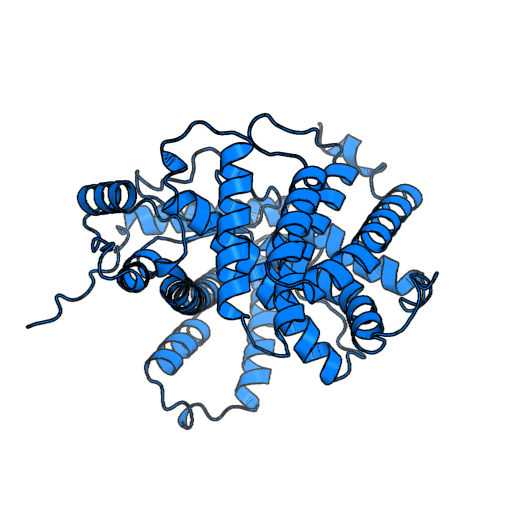1.489 -4.840 13.907 1.00 92.06 102 LEU A C 1
ATOM 836 O O . LEU A 1 102 ? -0.974 -4.220 14.833 1.00 92.06 102 LEU A O 1
ATOM 840 N N . ALA A 1 103 ? -2.298 -5.880 14.123 1.00 91.81 103 ALA A N 1
ATOM 841 C CA . ALA A 1 103 ? -2.663 -6.335 15.462 1.00 91.81 103 ALA A CA 1
ATOM 842 C C . ALA A 1 103 ? -1.458 -6.779 16.306 1.00 91.81 103 ALA A C 1
ATOM 844 O O . ALA A 1 103 ? -1.478 -6.619 17.525 1.00 91.81 103 ALA A O 1
ATOM 845 N N . ALA A 1 104 ? -0.404 -7.306 15.674 1.00 90.69 104 ALA A N 1
ATOM 846 C CA . ALA A 1 104 ? 0.844 -7.662 16.348 1.00 90.69 104 ALA A CA 1
ATOM 847 C C . ALA A 1 104 ? 1.714 -6.445 16.723 1.00 90.69 104 ALA A C 1
ATOM 849 O O . ALA A 1 104 ? 2.615 -6.581 17.548 1.00 90.69 104 ALA A O 1
ATOM 850 N N . ALA A 1 105 ? 1.471 -5.280 16.117 1.00 91.56 105 ALA A N 1
ATOM 851 C CA . ALA A 1 105 ? 2.156 -4.021 16.413 1.00 91.56 105 ALA A CA 1
ATOM 852 C C . ALA A 1 105 ? 1.312 -3.053 17.265 1.00 91.56 105 ALA A C 1
ATOM 854 O O . ALA A 1 105 ? 1.829 -2.046 17.742 1.00 91.56 105 ALA A O 1
ATOM 855 N N . ALA A 1 106 ? 0.020 -3.340 17.449 1.00 92.25 106 ALA A N 1
ATOM 856 C CA . ALA A 1 106 ? -0.977 -2.408 17.976 1.00 92.25 106 ALA A CA 1
ATOM 857 C C . ALA A 1 106 ? -0.677 -1.848 19.377 1.00 92.25 106 ALA A C 1
ATOM 859 O O . ALA A 1 106 ? -1.126 -0.752 19.695 1.00 92.25 106 ALA A O 1
ATOM 860 N N . ASP A 1 107 ? 0.091 -2.561 20.204 1.00 91.06 107 ASP A N 1
ATOM 861 C CA . ASP A 1 107 ? 0.514 -2.122 21.542 1.00 91.06 107 ASP A CA 1
ATOM 862 C C . ASP A 1 107 ? 1.488 -0.930 21.518 1.00 91.06 107 ASP A C 1
ATOM 864 O O . ASP A 1 107 ? 1.634 -0.223 22.514 1.00 91.06 107 ASP A O 1
ATOM 868 N N . ARG A 1 108 ? 2.160 -0.705 20.385 1.00 89.44 108 ARG A N 1
ATOM 869 C CA . ARG A 1 108 ? 3.201 0.322 20.202 1.00 89.44 108 ARG A CA 1
ATOM 870 C C . ARG A 1 108 ? 2.772 1.450 19.275 1.00 89.44 108 ARG A C 1
ATOM 872 O O . ARG A 1 108 ? 3.533 2.397 19.075 1.00 89.44 108 ARG A O 1
ATOM 879 N N . LEU A 1 109 ? 1.595 1.329 18.673 1.00 93.25 109 LEU A N 1
ATOM 880 C CA . LEU A 1 109 ? 1.088 2.287 17.705 1.00 93.25 109 LEU A CA 1
ATOM 881 C C . LEU A 1 109 ? 0.216 3.336 18.402 1.00 93.25 109 LEU A C 1
ATOM 883 O O . LEU A 1 109 ? -0.524 2.997 19.328 1.00 93.25 109 LEU A O 1
ATOM 887 N N . PRO A 1 110 ? 0.247 4.598 17.947 1.00 93.56 110 PRO A N 1
ATOM 888 C CA . PRO A 1 110 ? -0.568 5.666 18.518 1.00 93.56 110 PRO A CA 1
ATOM 889 C C . PRO A 1 110 ? -2.033 5.591 18.045 1.00 93.56 110 PRO A C 1
ATOM 891 O O . PRO A 1 110 ? -2.554 6.543 17.486 1.00 93.56 110 PRO A O 1
ATOM 894 N N . ILE A 1 111 ? -2.709 4.455 18.241 1.00 92.94 111 ILE A N 1
ATOM 895 C CA . ILE A 1 111 ? -4.100 4.250 17.803 1.00 92.94 111 ILE A CA 1
ATOM 896 C C . ILE A 1 111 ? -5.051 5.130 18.629 1.00 92.94 111 ILE A C 1
ATOM 898 O O . ILE A 1 111 ? -5.061 5.073 19.861 1.00 92.94 111 ILE A O 1
ATOM 902 N N . ALA A 1 112 ? -5.911 5.890 17.951 1.00 92.75 112 ALA A N 1
ATOM 903 C CA . ALA A 1 112 ? -6.958 6.694 18.570 1.00 92.75 112 ALA A CA 1
ATOM 904 C C . ALA A 1 112 ? -8.165 5.810 18.956 1.00 92.75 112 ALA A C 1
ATOM 906 O O . ALA A 1 112 ? -9.195 5.772 18.278 1.00 92.75 112 ALA A O 1
ATOM 907 N N . TYR A 1 113 ? -8.040 5.053 20.054 1.00 90.44 113 TYR A N 1
ATOM 908 C CA . TYR A 1 113 ? -9.069 4.096 20.497 1.00 90.44 113 TYR A CA 1
ATOM 909 C C . TYR A 1 113 ? -10.433 4.742 20.792 1.00 90.44 113 TYR A C 1
ATOM 911 O O . TYR A 1 113 ? -11.468 4.143 20.513 1.00 90.44 113 TYR A O 1
ATOM 919 N N . GLU A 1 114 ? -10.462 5.969 21.314 1.00 89.44 114 GLU A N 1
ATOM 920 C CA . GLU A 1 114 ? -11.719 6.691 21.567 1.00 89.44 114 GLU A CA 1
ATOM 921 C C . GLU A 1 114 ? -12.437 7.063 20.263 1.00 89.44 114 GLU A C 1
ATOM 923 O O . GLU A 1 114 ? -13.635 6.823 20.122 1.00 89.44 114 GLU A O 1
ATOM 928 N N . TYR A 1 115 ? -11.690 7.565 19.279 1.00 88.81 115 TYR A N 1
ATOM 929 C CA . TYR A 1 115 ? -12.209 7.866 17.945 1.00 88.81 115 TYR A CA 1
ATOM 930 C C . TYR A 1 115 ? -12.729 6.600 17.244 1.00 88.81 115 TYR A C 1
ATOM 932 O O . TYR A 1 115 ? -13.871 6.555 16.784 1.00 88.81 115 TYR A O 1
ATOM 940 N N . THR A 1 116 ? -11.928 5.528 17.217 1.00 86.25 116 THR A N 1
ATOM 941 C CA . THR A 1 116 ? -12.335 4.264 16.578 1.00 86.25 116 THR A CA 1
ATOM 942 C C . THR A 1 116 ? -13.562 3.661 17.260 1.00 86.25 116 THR A C 1
ATOM 944 O O . THR A 1 116 ? -14.439 3.131 16.578 1.00 86.25 116 THR A O 1
ATOM 947 N N . ALA A 1 117 ? -13.687 3.800 18.582 1.00 85.06 117 ALA A N 1
ATOM 948 C CA . ALA A 1 117 ? -14.890 3.428 19.314 1.00 85.06 117 ALA A CA 1
ATOM 949 C C . ALA A 1 117 ? -16.127 4.231 18.884 1.00 85.06 117 ALA A C 1
ATOM 951 O O . ALA A 1 117 ? -17.185 3.632 18.699 1.00 85.06 117 ALA A O 1
ATOM 952 N N . GLY A 1 118 ? -15.991 5.544 18.676 1.00 84.44 118 GLY A N 1
ATOM 953 C CA . GLY A 1 118 ? -17.067 6.398 18.162 1.00 84.44 118 GLY A CA 1
ATOM 954 C C . GLY A 1 118 ? -17.551 5.963 16.776 1.00 84.44 118 GLY A C 1
ATOM 955 O O . GLY A 1 118 ? -18.756 5.832 16.552 1.00 84.44 118 GLY A O 1
ATOM 956 N N . LEU A 1 119 ? -16.625 5.623 15.869 1.00 81.69 119 LEU A N 1
ATOM 957 C CA . LEU A 1 119 ? -16.985 5.012 14.583 1.00 81.69 119 LEU A CA 1
ATOM 958 C C . LEU A 1 119 ? -17.722 3.682 14.787 1.00 81.69 119 LEU A C 1
ATOM 960 O O . LEU A 1 119 ? -18.709 3.406 14.108 1.00 81.69 119 LEU A O 1
ATOM 964 N N . CYS A 1 120 ? -17.277 2.854 15.735 1.00 81.69 120 CYS A N 1
ATOM 965 C CA . CYS A 1 120 ? -17.920 1.567 15.974 1.00 81.69 120 CYS A CA 1
ATOM 966 C C . CYS A 1 120 ? -19.360 1.700 16.449 1.00 81.69 120 CYS A C 1
ATOM 968 O O . CYS A 1 120 ? -20.219 0.947 15.999 1.00 81.69 120 CYS A O 1
ATOM 970 N N . GLU A 1 121 ? -19.631 2.664 17.323 1.00 82.19 121 GLU A N 1
ATOM 971 C CA . GLU A 1 121 ? -20.983 2.963 17.788 1.00 82.19 121 GLU A CA 1
ATOM 972 C C . GLU A 1 121 ? -21.857 3.493 16.645 1.00 82.19 121 GLU A C 1
ATOM 974 O O . GLU A 1 121 ? -22.993 3.044 16.491 1.00 82.19 121 GLU A O 1
ATOM 979 N N . LYS A 1 122 ? -21.309 4.368 15.788 1.00 77.75 122 LYS A N 1
ATOM 980 C CA . LYS A 1 122 ? -22.014 4.917 14.620 1.00 77.75 122 LYS A CA 1
ATOM 981 C C . LYS A 1 122 ? -22.391 3.843 13.592 1.00 77.75 122 LYS A C 1
ATOM 983 O O . LYS A 1 122 ? -23.480 3.907 13.026 1.00 77.75 122 LYS A O 1
ATOM 988 N N . PHE A 1 123 ? -21.517 2.861 13.358 1.00 73.31 123 PHE A N 1
ATOM 989 C CA . PHE A 1 123 ? -21.682 1.866 12.285 1.00 73.31 123 PHE A CA 1
ATOM 990 C C . PHE A 1 123 ? -22.004 0.444 12.767 1.00 73.31 123 PHE A C 1
ATOM 992 O O . PHE A 1 123 ? -22.103 -0.472 11.953 1.00 73.31 123 PHE A O 1
ATOM 999 N N . GLY A 1 124 ? -22.172 0.234 14.075 1.00 71.00 124 GLY A N 1
ATOM 1000 C CA . GLY A 1 124 ? -22.467 -1.083 14.648 1.00 71.00 124 GLY A CA 1
ATOM 1001 C C . GLY A 1 124 ? -21.315 -2.091 14.541 1.00 71.00 124 GLY A C 1
ATOM 1002 O O . GLY A 1 124 ? -21.561 -3.291 14.416 1.00 71.00 124 GLY A O 1
ATOM 1003 N N . LEU A 1 125 ? -20.066 -1.618 14.576 1.00 72.19 125 LEU A N 1
ATOM 1004 C CA . LEU A 1 125 ? -18.861 -2.453 14.512 1.00 72.19 125 LEU A CA 1
ATOM 1005 C C . LEU A 1 125 ? -18.466 -3.010 15.882 1.00 72.19 125 LEU A C 1
ATOM 1007 O O . LEU A 1 125 ? -18.802 -2.463 16.934 1.00 72.19 125 LEU A O 1
ATOM 1011 N N . ALA A 1 126 ? -17.661 -4.073 15.868 1.00 74.69 126 ALA A N 1
ATOM 1012 C CA . ALA A 1 126 ? -16.952 -4.507 17.063 1.00 74.69 126 ALA A CA 1
ATOM 1013 C C . ALA A 1 126 ? -15.937 -3.433 17.491 1.00 74.69 126 ALA A C 1
ATOM 1015 O O . ALA A 1 126 ? -15.031 -3.090 16.733 1.00 74.69 126 ALA A O 1
ATOM 1016 N N . LYS A 1 127 ? -16.091 -2.924 18.717 1.00 83.00 127 LYS A N 1
ATOM 1017 C CA . LYS A 1 127 ? -15.209 -1.910 19.301 1.00 83.00 127 LYS A CA 1
ATOM 1018 C C . LYS A 1 127 ? -13.832 -2.511 19.619 1.00 83.00 127 LYS A C 1
ATOM 1020 O O . LYS A 1 127 ? -13.784 -3.478 20.384 1.00 83.00 127 LYS A O 1
ATOM 1025 N N . PRO A 1 128 ? -12.727 -1.968 19.073 1.00 85.38 128 PRO A N 1
ATOM 1026 C CA . PRO A 1 128 ? -11.395 -2.323 19.538 1.00 85.38 128 PRO A CA 1
ATOM 1027 C C . PRO A 1 128 ? -11.170 -1.770 20.953 1.00 85.38 128 PRO A C 1
ATOM 1029 O O . PRO A 1 128 ? -11.683 -0.714 21.320 1.00 85.38 128 PRO A O 1
ATOM 1032 N N . GLU A 1 129 ? -10.404 -2.496 21.759 1.00 84.81 129 GLU A N 1
ATOM 1033 C CA . GLU A 1 129 ? -10.145 -2.197 23.168 1.00 84.81 129 GLU A CA 1
ATOM 1034 C C . GLU A 1 129 ? -8.661 -1.911 23.391 1.00 84.81 129 GLU A C 1
ATOM 1036 O O . GLU A 1 129 ? -7.805 -2.708 23.000 1.00 84.81 129 GLU A O 1
ATOM 1041 N N . ALA A 1 130 ? -8.357 -0.806 24.073 1.00 86.44 130 ALA A N 1
ATOM 1042 C CA . ALA A 1 130 ? -6.985 -0.416 24.383 1.00 86.44 130 ALA A CA 1
ATOM 1043 C C . ALA A 1 130 ? -6.298 -1.424 25.322 1.00 86.44 130 ALA A C 1
ATOM 1045 O O . ALA A 1 130 ? -5.102 -1.677 25.195 1.00 86.44 130 ALA A O 1
ATOM 1046 N N . GLU A 1 131 ? -7.050 -2.061 26.227 1.00 87.75 131 GLU A N 1
ATOM 1047 C CA . GLU A 1 131 ? -6.547 -3.112 27.121 1.00 87.75 131 GLU A CA 1
ATOM 1048 C C . GLU A 1 131 ? -6.271 -4.432 26.385 1.00 87.75 131 GLU A C 1
ATOM 1050 O O . GLU A 1 131 ? -5.582 -5.313 26.906 1.00 87.75 131 GLU A O 1
ATOM 1055 N N . ARG A 1 132 ? -6.799 -4.583 25.163 1.00 87.94 132 ARG A N 1
ATOM 1056 C CA . ARG A 1 132 ? -6.572 -5.731 24.281 1.00 87.94 132 ARG A CA 1
ATOM 1057 C C . ARG A 1 132 ? -6.241 -5.246 22.864 1.00 87.94 132 ARG A C 1
ATOM 1059 O O . ARG A 1 132 ? -7.059 -5.457 21.969 1.00 87.94 132 ARG A O 1
ATOM 1066 N N . PRO A 1 133 ? -5.050 -4.664 22.611 1.00 84.81 133 PRO A N 1
ATOM 1067 C CA . PRO A 1 133 ? -4.717 -4.037 21.325 1.00 84.81 133 PRO A CA 1
ATOM 1068 C C . PRO A 1 133 ? -4.901 -4.943 20.101 1.00 84.81 133 PRO A C 1
ATOM 1070 O O . PRO A 1 133 ? -5.292 -4.492 19.029 1.00 84.81 133 PRO A O 1
ATOM 1073 N N . SER A 1 134 ? -4.712 -6.256 20.263 1.00 85.69 134 SER A N 1
ATOM 1074 C CA . SER A 1 134 ? -4.938 -7.245 19.201 1.00 85.69 134 SER A CA 1
ATOM 1075 C C . SER A 1 134 ? -6.394 -7.329 18.717 1.00 85.69 134 SER A C 1
ATOM 1077 O O . SER A 1 134 ? -6.649 -7.850 17.630 1.00 85.69 134 SER A O 1
ATOM 1079 N N . SER A 1 135 ? -7.351 -6.786 19.479 1.00 87.19 135 SER A N 1
ATOM 1080 C CA . SER A 1 135 ? -8.757 -6.646 19.077 1.00 87.19 135 SER A CA 1
ATOM 1081 C C . SER A 1 135 ? -8.941 -5.783 17.825 1.00 87.19 135 SER A C 1
ATOM 1083 O O . SER A 1 135 ? -9.934 -5.961 17.118 1.00 87.19 135 SER A O 1
AT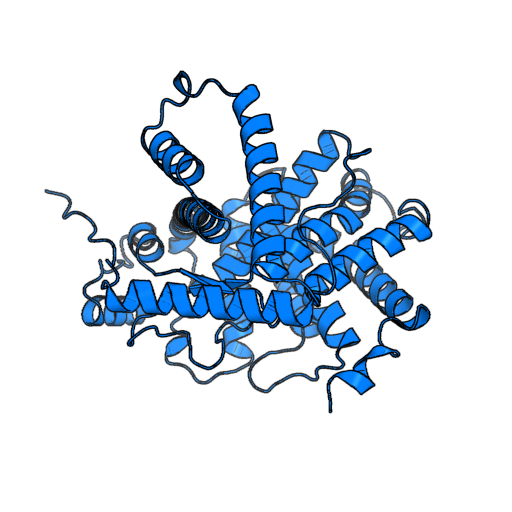OM 1085 N N . ILE A 1 136 ? -7.959 -4.937 17.483 1.00 88.69 136 ILE A N 1
ATOM 1086 C CA . ILE A 1 136 ? -7.980 -4.129 16.260 1.00 88.69 136 ILE A CA 1
ATOM 1087 C C . ILE A 1 136 ? -8.047 -4.977 14.986 1.00 88.69 136 ILE A C 1
ATOM 1089 O O . ILE A 1 136 ? -8.558 -4.514 13.971 1.00 88.69 136 ILE A O 1
ATOM 1093 N N . ARG A 1 137 ? -7.605 -6.244 15.042 1.00 90.38 137 ARG A N 1
ATOM 1094 C CA . ARG A 1 137 ? -7.665 -7.175 13.909 1.00 90.38 137 ARG A CA 1
ATOM 1095 C C . ARG A 1 137 ? -9.073 -7.272 13.326 1.00 90.38 137 ARG A C 1
ATOM 1097 O O . ARG A 1 137 ? -9.253 -7.086 12.130 1.00 90.38 137 ARG A O 1
ATOM 1104 N N . GLY A 1 138 ? -10.060 -7.557 14.177 1.00 83.56 138 GLY A N 1
ATOM 1105 C CA . GLY A 1 138 ? -11.441 -7.757 13.736 1.00 83.56 138 GLY A CA 1
ATOM 1106 C C . GLY A 1 138 ? -12.074 -6.478 13.194 1.00 83.56 138 GLY A C 1
ATOM 1107 O O . GLY A 1 138 ? -12.950 -6.540 12.340 1.00 83.56 138 GLY A O 1
ATOM 1108 N N . TRP A 1 139 ? -11.602 -5.324 13.664 1.00 85.19 139 TRP A N 1
ATOM 1109 C CA . TRP A 1 139 ? -12.020 -4.028 13.154 1.00 85.19 139 TRP A CA 1
ATOM 1110 C C . TRP A 1 139 ? -11.417 -3.748 11.770 1.00 85.19 139 TRP A C 1
ATOM 1112 O O . TRP A 1 139 ? -12.147 -3.418 10.844 1.00 85.19 139 TRP A O 1
ATOM 1122 N N . VAL A 1 140 ? -10.113 -3.982 11.588 1.00 87.81 140 VAL A N 1
ATOM 1123 C CA . VAL A 1 140 ? -9.418 -3.849 10.293 1.00 87.81 140 VAL A CA 1
ATOM 1124 C C . VAL A 1 140 ? -10.026 -4.777 9.234 1.00 87.81 140 VAL A C 1
ATOM 1126 O O . VAL A 1 140 ? -10.274 -4.354 8.109 1.00 87.81 140 VAL A O 1
ATOM 1129 N N . GLU A 1 141 ? -10.336 -6.023 9.603 1.00 87.00 141 GLU A N 1
ATOM 1130 C CA . GLU A 1 141 ? -11.031 -6.994 8.742 1.00 87.00 141 GLU A CA 1
ATOM 1131 C C . GLU A 1 141 ? -12.497 -6.613 8.450 1.00 87.00 141 GLU A C 1
ATOM 1133 O O . GLU A 1 141 ? -13.127 -7.212 7.582 1.00 87.00 141 GLU A O 1
ATOM 1138 N N . ALA A 1 142 ? -13.069 -5.635 9.155 1.00 80.31 142 ALA A N 1
ATOM 1139 C CA . ALA A 1 142 ? -14.429 -5.159 8.918 1.00 80.31 142 ALA A CA 1
ATOM 1140 C C . ALA A 1 142 ? -14.480 -3.892 8.051 1.00 80.31 142 ALA A C 1
ATOM 1142 O O . ALA A 1 142 ? -15.502 -3.661 7.412 1.00 80.31 142 ALA A O 1
ATOM 1143 N N . VAL A 1 143 ? -13.409 -3.092 7.990 1.00 82.56 143 VAL A N 1
ATOM 1144 C CA . VAL A 1 143 ? -13.381 -1.858 7.187 1.00 82.56 143 VAL A CA 1
ATOM 1145 C C . VAL A 1 143 ? -13.436 -2.194 5.687 1.00 82.56 143 VAL A C 1
ATOM 1147 O O . VAL A 1 143 ? -12.600 -2.971 5.215 1.00 82.56 143 VAL A O 1
ATOM 1150 N N . PRO A 1 144 ? -14.394 -1.634 4.924 1.00 79.81 144 PRO A N 1
ATOM 1151 C CA . PRO A 1 144 ? -14.467 -1.801 3.476 1.00 79.81 144 PRO A CA 1
ATOM 1152 C C . PRO A 1 144 ? -13.229 -1.269 2.762 1.00 79.81 144 PRO A C 1
ATOM 1154 O O . PRO A 1 144 ? -12.675 -0.234 3.136 1.00 79.81 144 PRO A O 1
ATOM 1157 N N . LEU A 1 145 ? -12.859 -1.945 1.679 1.00 82.88 145 LEU A N 1
ATOM 1158 C CA . LEU A 1 145 ? -11.770 -1.530 0.807 1.00 82.88 145 LEU A CA 1
ATOM 1159 C C . LEU A 1 145 ? -12.304 -1.086 -0.556 1.00 82.88 145 LEU A C 1
ATOM 1161 O O . LEU A 1 145 ? -13.171 -1.738 -1.138 1.00 82.88 145 LEU A O 1
ATOM 1165 N N . LEU A 1 146 ? -11.744 0.001 -1.073 1.00 82.69 146 LEU A N 1
ATOM 1166 C CA . LEU A 1 146 ? -11.918 0.485 -2.434 1.00 82.69 146 LEU A CA 1
ATOM 1167 C C . LEU A 1 146 ? -10.636 0.233 -3.219 1.00 82.69 146 LEU A C 1
ATOM 1169 O O . LEU A 1 146 ? -9.543 0.467 -2.719 1.00 82.69 146 LEU A O 1
ATOM 1173 N N . MET A 1 147 ? -10.777 -0.194 -4.470 1.00 83.44 147 MET A N 1
ATOM 1174 C CA . MET A 1 147 ? -9.651 -0.256 -5.401 1.00 83.44 147 MET A CA 1
ATOM 1175 C C . MET A 1 147 ? -9.704 0.985 -6.280 1.00 83.44 147 MET A C 1
ATOM 1177 O O . MET A 1 147 ? -10.753 1.288 -6.853 1.00 83.44 147 MET A O 1
ATOM 1181 N N . SER A 1 148 ? -8.582 1.689 -6.379 1.00 79.38 148 SER A N 1
ATOM 1182 C CA . SER A 1 148 ? -8.413 2.817 -7.286 1.00 79.38 148 SER A CA 1
ATOM 1183 C C . SER A 1 148 ? -7.288 2.530 -8.271 1.00 79.38 148 SER A C 1
ATOM 1185 O O . SER A 1 148 ? -6.224 2.048 -7.888 1.00 79.38 148 SER A O 1
ATOM 1187 N N . TRP A 1 149 ? -7.514 2.849 -9.541 1.00 76.00 149 TRP A N 1
ATOM 1188 C CA . TRP A 1 149 ? -6.520 2.825 -10.615 1.00 76.00 149 TRP A CA 1
ATOM 1189 C C . TRP A 1 149 ? -6.015 4.237 -10.925 1.00 76.00 149 TRP A C 1
ATOM 1191 O O . TRP A 1 149 ? -5.808 4.600 -12.080 1.00 76.00 149 TRP A O 1
ATOM 1201 N N . ASP A 1 150 ? -5.820 5.027 -9.873 1.00 65.88 150 ASP A N 1
ATOM 1202 C CA . ASP A 1 150 ? -5.222 6.356 -9.922 1.00 65.88 150 ASP A CA 1
ATOM 1203 C C . ASP A 1 150 ? -3.839 6.353 -9.250 1.00 65.88 150 ASP A C 1
ATOM 1205 O O . ASP A 1 150 ? -3.551 5.518 -8.392 1.00 65.88 150 ASP A O 1
ATOM 1209 N N . TRP A 1 151 ? -2.961 7.255 -9.671 1.00 58.88 151 TRP A N 1
ATOM 1210 C CA . TRP A 1 151 ? -1.590 7.375 -9.180 1.00 58.88 151 TRP A CA 1
ATOM 1211 C C . TRP A 1 151 ? -1.435 8.435 -8.090 1.00 58.88 151 TRP A C 1
ATOM 1213 O O . TRP A 1 151 ? -0.381 8.480 -7.457 1.00 58.88 151 TRP A O 1
ATOM 1223 N N . GLU A 1 152 ? -2.460 9.256 -7.836 1.00 56.75 152 GLU A N 1
ATOM 1224 C CA . GLU A 1 152 ? -2.351 10.413 -6.940 1.00 56.75 152 GLU A CA 1
ATOM 1225 C C . GLU A 1 152 ? -2.088 10.061 -5.458 1.00 56.75 152 GLU A C 1
ATOM 1227 O O . GLU A 1 152 ? -1.813 10.962 -4.678 1.00 56.75 152 GLU A O 1
ATOM 1232 N N . PHE A 1 153 ? -2.098 8.780 -5.050 1.00 58.38 153 PHE A N 1
ATOM 1233 C CA . PHE A 1 153 ? -1.815 8.338 -3.667 1.00 58.38 153 PHE A CA 1
ATOM 1234 C C . PHE A 1 153 ? -2.535 9.197 -2.610 1.00 58.38 153 PHE A C 1
ATOM 1236 O O . PHE A 1 153 ? -1.991 9.552 -1.565 1.00 58.38 153 PHE A O 1
ATOM 1243 N N . ASN A 1 154 ? -3.764 9.596 -2.931 1.00 54.84 154 ASN A N 1
ATOM 1244 C CA . ASN A 1 154 ? -4.528 10.524 -2.121 1.00 54.84 154 ASN A CA 1
ATOM 1245 C C . ASN A 1 154 ? -5.211 9.750 -1.001 1.00 54.84 154 ASN A C 1
ATOM 1247 O O . ASN A 1 154 ? -6.248 9.150 -1.254 1.00 54.84 154 ASN A O 1
ATOM 1251 N N . ALA A 1 155 ? -4.765 9.833 0.250 1.00 44.69 155 ALA A N 1
ATOM 1252 C CA . ALA A 1 155 ? -5.516 9.231 1.363 1.00 44.69 155 ALA A CA 1
ATOM 1253 C C . ALA A 1 155 ? -7.018 9.625 1.376 1.00 44.69 155 ALA A C 1
ATOM 1255 O O . ALA A 1 155 ? -7.884 8.896 1.864 1.00 44.69 155 ALA A O 1
ATOM 1256 N N . PHE A 1 156 ? -7.350 10.760 0.744 1.00 49.19 156 PHE A N 1
ATOM 1257 C CA . PHE A 1 156 ? -8.699 11.268 0.541 1.00 49.19 156 PHE A CA 1
ATOM 1258 C C . PHE A 1 156 ? -8.992 11.548 -0.942 1.00 49.19 156 PHE A C 1
ATOM 1260 O O . PHE A 1 156 ? -9.024 12.704 -1.357 1.00 49.19 156 PHE A O 1
ATOM 1267 N N . MET A 1 157 ? -9.259 10.530 -1.770 1.00 42.91 157 MET A N 1
ATOM 1268 C CA . MET A 1 157 ? -9.804 10.778 -3.119 1.00 42.91 157 MET A CA 1
ATOM 1269 C C . MET A 1 157 ? -11.109 11.591 -3.022 1.00 42.91 157 MET A C 1
ATOM 1271 O O . MET A 1 157 ? -12.159 11.038 -2.723 1.00 42.91 157 MET A O 1
ATOM 1275 N N . GLY A 1 158 ? -11.071 12.911 -3.226 1.00 43.19 158 GLY A N 1
ATOM 1276 C CA . GLY A 1 158 ? -12.255 13.766 -3.389 1.00 43.19 158 GLY A CA 1
ATOM 1277 C C . GLY A 1 158 ? -13.352 13.657 -2.315 1.00 43.19 158 GLY A C 1
ATOM 1278 O O . GLY A 1 158 ? -14.527 13.749 -2.663 1.00 43.19 158 GLY A O 1
ATOM 1279 N N . LYS A 1 159 ? -13.013 13.463 -1.028 1.00 41.16 159 LYS A N 1
ATOM 1280 C CA . LYS A 1 159 ? -13.970 13.168 0.074 1.00 41.16 159 LYS A CA 1
ATOM 1281 C C . LYS A 1 159 ? -14.702 11.816 -0.033 1.00 41.16 159 LYS A C 1
ATOM 1283 O O . LYS A 1 159 ? -15.628 11.564 0.734 1.00 41.16 159 LYS A O 1
ATOM 1288 N N . ALA A 1 160 ? -14.275 10.927 -0.925 1.00 46.97 160 ALA A N 1
ATOM 1289 C CA . ALA A 1 160 ? -14.784 9.564 -1.076 1.00 46.97 160 ALA A CA 1
ATOM 1290 C C . ALA A 1 160 ? -14.226 8.582 -0.028 1.00 46.97 160 ALA A C 1
ATOM 1292 O O . ALA A 1 160 ? -14.273 7.377 -0.237 1.00 46.97 160 ALA A O 1
ATOM 1293 N N . THR A 1 161 ? -13.712 9.068 1.109 1.00 53.34 161 THR A N 1
ATOM 1294 C CA . THR A 1 161 ? -13.393 8.222 2.273 1.00 53.34 161 THR A CA 1
ATOM 1295 C C . THR A 1 161 ? -14.641 7.689 2.963 1.00 53.34 161 THR A C 1
ATOM 1297 O O . THR A 1 161 ? -14.528 6.861 3.863 1.00 53.34 161 THR A O 1
ATOM 1300 N N . LEU A 1 162 ? -15.821 8.159 2.548 1.00 60.69 162 LEU A N 1
ATOM 1301 C CA . LEU A 1 162 ? -17.111 7.715 3.038 1.00 60.69 162 LEU A CA 1
ATOM 1302 C C . LEU A 1 162 ? -17.972 7.179 1.886 1.00 60.69 162 LEU A C 1
ATOM 1304 O O . LEU A 1 162 ? -18.242 7.897 0.924 1.00 60.69 162 LEU A O 1
ATOM 1308 N N . ILE A 1 163 ? -18.460 5.945 2.015 1.00 64.31 163 ILE A N 1
ATOM 1309 C CA . ILE A 1 163 ? -19.470 5.355 1.124 1.00 64.31 163 ILE A CA 1
ATOM 1310 C C . ILE A 1 163 ? -20.784 5.309 1.883 1.00 64.31 163 ILE A C 1
ATOM 1312 O O . ILE A 1 163 ? -20.959 4.474 2.767 1.00 64.31 163 ILE A O 1
ATOM 1316 N N . ASP A 1 164 ? -21.709 6.212 1.568 1.00 65.25 164 ASP A N 1
ATOM 1317 C CA . ASP A 1 164 ? -22.938 6.387 2.353 1.00 65.25 164 ASP A CA 1
ATOM 1318 C C . ASP A 1 164 ? -22.610 6.566 3.854 1.00 65.25 164 ASP A C 1
ATOM 1320 O O . ASP A 1 164 ? -23.051 5.795 4.706 1.00 65.25 164 ASP A O 1
ATOM 1324 N N . ASP A 1 165 ? -21.753 7.550 4.159 1.00 66.50 165 ASP A N 1
ATOM 1325 C CA . ASP A 1 165 ? -21.232 7.882 5.496 1.00 66.50 165 ASP A CA 1
ATOM 1326 C C . ASP A 1 165 ? -20.319 6.840 6.159 1.00 66.50 165 ASP A C 1
ATOM 1328 O O . ASP A 1 165 ? -19.871 7.078 7.278 1.00 66.50 165 ASP A O 1
ATOM 1332 N N . LEU A 1 166 ? -20.006 5.723 5.501 1.00 69.00 166 LEU A N 1
ATOM 1333 C CA . LEU A 1 166 ? -19.179 4.647 6.049 1.00 69.00 166 LEU A CA 1
ATOM 1334 C C . LEU A 1 166 ? -17.694 4.798 5.675 1.00 69.00 166 LEU A C 1
ATOM 1336 O O . LEU A 1 166 ? -17.409 4.847 4.479 1.00 69.00 166 LEU A O 1
ATOM 1340 N N . PRO A 1 167 ? -16.744 4.770 6.632 1.00 74.06 167 PRO A N 1
ATOM 1341 C CA . PRO A 1 167 ? -15.320 4.833 6.324 1.00 74.06 167 PRO A CA 1
ATOM 1342 C C . PRO A 1 167 ? -14.876 3.673 5.435 1.00 74.06 167 PRO A C 1
ATOM 1344 O O . PRO A 1 167 ? -15.138 2.513 5.752 1.00 74.06 167 PRO A O 1
ATOM 1347 N N . CYS A 1 168 ? -14.158 3.986 4.363 1.00 77.19 168 CYS A N 1
ATOM 1348 C CA . CYS A 1 168 ? -13.500 3.019 3.494 1.00 77.19 168 CYS A CA 1
ATOM 1349 C C . CYS A 1 168 ? -12.022 3.367 3.313 1.00 77.19 168 CYS A C 1
ATOM 1351 O O . CYS A 1 168 ? -11.632 4.532 3.397 1.00 77.19 168 CYS A O 1
ATOM 1353 N N . ILE A 1 169 ? -11.211 2.352 3.031 1.00 80.44 169 ILE A N 1
ATOM 1354 C CA . ILE A 1 169 ? -9.791 2.518 2.710 1.00 80.44 169 ILE A CA 1
ATOM 1355 C C . ILE A 1 169 ? -9.576 2.309 1.219 1.00 80.44 169 ILE A C 1
ATOM 1357 O O . ILE A 1 169 ? -10.001 1.296 0.667 1.00 80.44 169 ILE A O 1
ATOM 1361 N N . CYS A 1 170 ? -8.908 3.261 0.577 1.00 80.19 170 CYS A N 1
ATOM 1362 C CA . CYS A 1 170 ? -8.571 3.200 -0.838 1.00 80.19 170 CYS A CA 1
ATOM 1363 C C . CYS A 1 170 ? -7.198 2.555 -1.034 1.00 80.19 170 CYS A C 1
ATOM 1365 O O . CYS A 1 170 ? -6.216 2.985 -0.447 1.00 80.19 170 CYS A O 1
ATOM 1367 N N . ILE A 1 171 ? -7.118 1.542 -1.892 1.00 81.19 171 ILE A N 1
ATOM 1368 C CA . ILE A 1 171 ? -5.873 0.884 -2.286 1.00 81.19 171 ILE A CA 1
ATOM 1369 C C . ILE A 1 171 ? -5.575 1.222 -3.751 1.00 81.19 171 ILE A C 1
ATOM 1371 O O . ILE A 1 171 ? -6.393 0.972 -4.638 1.00 81.19 171 ILE A O 1
ATOM 1375 N N . TYR A 1 172 ? -4.391 1.788 -3.995 1.00 78.75 172 TYR A N 1
ATOM 1376 C CA . TYR A 1 172 ? -3.947 2.311 -5.294 1.00 78.75 172 TYR A CA 1
ATOM 1377 C C . TYR A 1 172 ? -3.288 1.231 -6.153 1.00 78.75 172 TYR A C 1
ATOM 1379 O O . TYR A 1 172 ? -2.076 1.032 -6.118 1.00 78.75 172 TYR A O 1
ATOM 1387 N N . GLU A 1 173 ? -4.087 0.514 -6.936 1.00 77.88 173 GLU A N 1
ATOM 1388 C CA . GLU A 1 173 ? -3.649 -0.629 -7.739 1.00 77.88 173 GLU A CA 1
ATOM 1389 C C . GLU A 1 173 ? -2.607 -0.256 -8.801 1.00 77.88 173 GLU A C 1
ATOM 1391 O O . GLU A 1 173 ? -1.623 -0.978 -8.973 1.00 77.88 173 GLU A O 1
ATOM 1396 N N . SER A 1 174 ? -2.755 0.883 -9.480 1.00 70.31 174 SER A N 1
ATOM 1397 C CA . SER A 1 174 ? -1.769 1.360 -10.464 1.00 70.31 174 SER A CA 1
ATOM 1398 C C . SER A 1 174 ? -0.422 1.679 -9.810 1.00 70.31 174 SER A C 1
ATOM 1400 O O . SER A 1 174 ? 0.618 1.258 -10.322 1.00 70.31 174 SER A O 1
ATOM 1402 N N . LEU A 1 175 ? -0.432 2.333 -8.642 1.00 72.25 175 LEU A N 1
ATOM 1403 C CA . LEU A 1 175 ? 0.777 2.596 -7.863 1.00 72.25 175 LEU A CA 1
ATOM 1404 C C . LEU A 1 175 ? 1.450 1.288 -7.441 1.00 72.25 175 LEU A C 1
ATOM 1406 O O . LEU A 1 175 ? 2.642 1.121 -7.684 1.00 72.25 175 LEU A O 1
ATOM 1410 N N . LEU A 1 176 ? 0.704 0.340 -6.865 1.00 73.88 176 LEU A N 1
ATOM 1411 C CA . LEU A 1 176 ? 1.255 -0.958 -6.458 1.00 73.88 176 LEU A CA 1
ATOM 1412 C C . LEU A 1 176 ? 1.868 -1.710 -7.648 1.00 73.88 176 LEU A C 1
ATOM 1414 O O . LEU A 1 176 ? 2.977 -2.227 -7.556 1.00 73.88 176 LEU A O 1
ATOM 1418 N N . SER A 1 177 ? 1.191 -1.694 -8.794 1.00 70.25 177 SER A N 1
ATOM 1419 C CA . SER A 1 177 ? 1.674 -2.311 -10.035 1.00 70.25 177 SER A CA 1
ATOM 1420 C C . SER A 1 177 ? 2.973 -1.686 -10.536 1.00 70.25 177 SER A C 1
ATOM 1422 O O . SER A 1 177 ? 3.889 -2.374 -10.991 1.00 70.25 177 SER A O 1
ATOM 1424 N N . ALA A 1 178 ? 3.057 -0.362 -10.468 1.00 68.44 178 ALA A N 1
ATOM 1425 C CA . ALA A 1 178 ? 4.255 0.362 -10.833 1.00 68.44 178 ALA A CA 1
ATOM 1426 C C . ALA A 1 178 ? 5.409 0.125 -9.861 1.00 68.44 178 ALA A C 1
ATOM 1428 O O . ALA A 1 178 ? 6.559 0.128 -10.297 1.00 68.44 178 ALA A O 1
ATOM 1429 N N . CYS A 1 179 ? 5.119 -0.095 -8.576 1.00 71.50 179 CYS A N 1
ATOM 1430 C CA . CYS A 1 179 ? 6.126 -0.440 -7.580 1.00 71.50 179 CYS A CA 1
ATOM 1431 C C . CYS A 1 179 ? 6.802 -1.763 -7.915 1.00 71.50 179 CYS A C 1
ATOM 1433 O O . CYS A 1 179 ? 8.028 -1.813 -7.903 1.00 71.50 179 CYS A O 1
ATOM 1435 N N . ASP A 1 180 ? 6.039 -2.791 -8.288 1.00 68.00 180 ASP A N 1
ATOM 1436 C CA . ASP A 1 180 ? 6.590 -4.084 -8.712 1.00 68.00 180 ASP A CA 1
ATOM 1437 C C . ASP A 1 180 ? 7.561 -3.899 -9.891 1.00 68.00 180 ASP A C 1
ATOM 1439 O O . ASP A 1 180 ? 8.714 -4.331 -9.841 1.00 68.00 180 ASP A O 1
ATOM 1443 N N . ALA A 1 181 ? 7.135 -3.156 -10.918 1.00 65.06 181 ALA A N 1
ATOM 1444 C CA . ALA A 1 181 ? 7.972 -2.864 -12.081 1.00 65.06 181 ALA A CA 1
ATOM 1445 C C . ALA A 1 181 ? 9.194 -1.993 -11.738 1.00 65.06 181 ALA A C 1
ATOM 1447 O O . ALA A 1 181 ? 10.282 -2.193 -12.283 1.00 65.06 181 ALA A O 1
ATOM 1448 N N . PHE A 1 182 ? 9.045 -1.024 -10.832 1.00 70.56 182 PHE A N 1
ATOM 1449 C CA . PHE A 1 182 ? 10.151 -0.186 -10.376 1.00 70.56 182 PHE A CA 1
ATOM 1450 C C . PHE A 1 182 ? 11.184 -1.006 -9.614 1.00 70.56 182 PHE A C 1
ATOM 1452 O O . PHE A 1 182 ? 12.385 -0.864 -9.836 1.00 70.56 182 PHE A O 1
ATOM 1459 N N . LEU A 1 183 ? 10.723 -1.891 -8.735 1.00 69.81 183 LEU A N 1
ATOM 1460 C CA . LEU A 1 183 ? 11.565 -2.776 -7.948 1.00 69.81 183 LEU A CA 1
ATOM 1461 C C . LEU A 1 183 ? 12.357 -3.732 -8.830 1.00 69.81 183 LEU A C 1
ATOM 1463 O O . LEU A 1 183 ? 13.542 -3.922 -8.574 1.00 69.81 183 LEU A O 1
ATOM 1467 N N . ASP A 1 184 ? 11.777 -4.231 -9.918 1.00 64.19 184 ASP A N 1
ATOM 1468 C CA . ASP A 1 184 ? 12.517 -4.992 -10.930 1.00 64.19 184 ASP A CA 1
ATOM 1469 C C . ASP A 1 184 ? 13.635 -4.173 -11.609 1.00 64.19 184 ASP A C 1
ATOM 1471 O O . ASP A 1 184 ? 14.615 -4.748 -12.095 1.00 64.19 184 ASP A O 1
ATOM 1475 N N . CYS A 1 185 ? 13.542 -2.835 -11.618 1.00 62.94 185 CYS A N 1
ATOM 1476 C CA . CYS A 1 185 ? 14.612 -1.950 -12.097 1.00 62.94 185 CYS A CA 1
ATOM 1477 C C . CYS A 1 185 ? 15.730 -1.779 -11.058 1.00 62.94 185 CYS A C 1
ATOM 1479 O O . CYS A 1 185 ? 16.909 -1.762 -11.409 1.00 62.94 185 CYS A O 1
ATOM 1481 N N . ILE A 1 186 ? 15.374 -1.607 -9.780 1.00 62.91 186 ILE A N 1
ATOM 1482 C CA . ILE A 1 186 ? 16.314 -1.145 -8.742 1.00 62.91 186 ILE A CA 1
ATOM 1483 C C . ILE A 1 186 ? 16.834 -2.261 -7.829 1.00 62.91 186 ILE A C 1
ATOM 1485 O O . ILE A 1 186 ? 17.893 -2.113 -7.214 1.00 62.91 186 ILE A O 1
ATOM 1489 N N . ALA A 1 187 ? 16.140 -3.394 -7.734 1.00 62.97 187 ALA A N 1
ATOM 1490 C CA . ALA A 1 187 ? 16.519 -4.494 -6.854 1.00 62.97 187 ALA A CA 1
ATOM 1491 C C . ALA A 1 187 ? 17.889 -5.107 -7.185 1.00 62.97 187 ALA A C 1
ATOM 1493 O O . ALA A 1 187 ? 18.635 -5.368 -6.238 1.00 62.97 187 ALA A O 1
ATOM 1494 N N . PRO A 1 188 ? 18.307 -5.278 -8.460 1.00 59.50 188 PRO A N 1
ATOM 1495 C CA . PRO A 1 188 ? 19.665 -5.736 -8.766 1.00 59.50 188 PRO A CA 1
ATOM 1496 C C . PRO A 1 188 ? 20.751 -4.830 -8.159 1.00 59.50 188 PRO A C 1
ATOM 1498 O O . PRO A 1 188 ? 21.774 -5.312 -7.670 1.00 59.50 188 PRO A O 1
ATOM 1501 N N . VAL A 1 189 ? 20.503 -3.517 -8.105 1.00 58.06 189 VAL A N 1
ATOM 1502 C CA . VAL A 1 189 ? 21.403 -2.529 -7.488 1.00 58.06 189 VAL A CA 1
ATOM 1503 C C . VAL A 1 189 ? 21.405 -2.673 -5.970 1.00 58.06 189 VAL A C 1
ATOM 1505 O O . VAL A 1 189 ? 22.471 -2.739 -5.358 1.00 58.06 189 VAL A O 1
ATOM 1508 N N . ALA A 1 190 ? 20.223 -2.794 -5.361 1.00 60.62 190 ALA A N 1
ATOM 1509 C CA . ALA A 1 190 ? 20.081 -2.986 -3.920 1.00 60.62 190 ALA A CA 1
ATOM 1510 C C . ALA A 1 190 ? 20.745 -4.293 -3.435 1.00 60.62 190 ALA A C 1
ATOM 1512 O O . ALA A 1 190 ? 21.408 -4.308 -2.397 1.00 60.62 190 ALA A O 1
ATOM 1513 N N . ILE A 1 191 ? 20.637 -5.381 -4.206 1.00 58.84 191 ILE A N 1
ATOM 1514 C CA . ILE A 1 191 ? 21.252 -6.688 -3.917 1.00 58.84 191 ILE A CA 1
ATOM 1515 C C . ILE A 1 191 ? 22.780 -6.627 -4.047 1.00 58.84 191 ILE A C 1
ATOM 1517 O O . ILE A 1 191 ? 23.504 -7.137 -3.184 1.00 58.84 191 ILE A O 1
ATOM 1521 N N . ASN A 1 192 ? 23.295 -5.965 -5.087 1.00 56.69 192 ASN A N 1
ATOM 1522 C CA . ASN A 1 192 ? 24.733 -5.743 -5.256 1.00 56.69 192 ASN A CA 1
ATOM 1523 C C . ASN A 1 192 ? 25.334 -4.899 -4.120 1.00 56.69 192 ASN A C 1
ATOM 1525 O O . ASN A 1 192 ? 26.468 -5.145 -3.706 1.00 56.69 192 ASN A O 1
ATOM 1529 N N . PHE A 1 193 ? 24.566 -3.961 -3.560 1.00 54.50 193 PHE A N 1
ATOM 1530 C CA . PHE A 1 193 ? 24.937 -3.246 -2.337 1.00 54.50 193 PHE A CA 1
ATOM 1531 C C . PHE A 1 193 ? 24.888 -4.144 -1.090 1.00 54.50 193 PHE A C 1
ATOM 1533 O O . PHE A 1 193 ? 25.854 -4.190 -0.328 1.00 54.50 193 PHE A O 1
ATOM 1540 N N . GLY A 1 194 ? 23.796 -4.892 -0.891 1.00 50.84 194 GLY A N 1
ATOM 1541 C CA . GLY A 1 194 ? 23.596 -5.755 0.281 1.00 50.84 194 GLY A CA 1
ATOM 1542 C C . GLY A 1 194 ? 24.597 -6.913 0.387 1.00 50.84 194 GLY A C 1
ATOM 1543 O O . GLY A 1 194 ? 24.967 -7.314 1.487 1.00 50.84 194 GLY A O 1
ATOM 1544 N N . SER A 1 195 ? 25.093 -7.417 -0.745 1.00 49.59 195 SER A N 1
ATOM 1545 C CA . SER A 1 195 ? 26.138 -8.452 -0.798 1.00 49.59 195 SER A CA 1
ATOM 1546 C C . SER A 1 195 ? 27.554 -7.932 -0.502 1.00 49.59 195 SER A C 1
ATOM 1548 O O . SER A 1 195 ? 28.443 -8.726 -0.189 1.00 49.59 195 SER A O 1
ATOM 1550 N N . LYS A 1 196 ? 27.780 -6.611 -0.558 1.00 45.69 196 LYS A N 1
ATOM 1551 C CA . LYS A 1 196 ? 29.093 -5.963 -0.397 1.00 45.69 196 LYS A CA 1
ATOM 1552 C C . LYS A 1 196 ? 29.128 -4.999 0.790 1.00 45.69 196 LYS A C 1
ATOM 1554 O O . LYS A 1 196 ? 29.619 -3.877 0.669 1.00 45.69 196 LYS A O 1
ATOM 1559 N N . THR A 1 197 ? 28.706 -5.427 1.978 1.00 43.28 197 THR A N 1
ATOM 1560 C CA . THR A 1 197 ? 28.814 -4.640 3.227 1.00 43.28 197 THR A CA 1
ATOM 1561 C C . THR A 1 197 ? 30.256 -4.481 3.757 1.00 43.28 197 THR A C 1
ATOM 1563 O O . THR A 1 197 ? 30.516 -4.674 4.941 1.00 43.28 197 THR A O 1
ATOM 1566 N N . ARG A 1 198 ? 31.195 -4.110 2.872 1.00 37.31 198 ARG A N 1
ATOM 1567 C CA . ARG A 1 198 ? 32.369 -3.233 3.054 1.00 37.31 198 ARG A CA 1
ATOM 1568 C C . ARG A 1 198 ? 32.799 -2.718 1.669 1.00 37.31 198 ARG A C 1
ATOM 1570 O O . ARG A 1 198 ? 33.865 -3.070 1.173 1.00 37.31 198 ARG A O 1
ATOM 1577 N N . ALA A 1 199 ? 31.983 -1.903 1.014 1.00 34.78 199 ALA A N 1
ATOM 1578 C CA . ALA A 1 199 ? 32.398 -1.218 -0.205 1.00 34.78 199 ALA A CA 1
ATOM 1579 C C . ALA A 1 199 ? 32.004 0.256 -0.139 1.00 34.78 199 ALA A C 1
ATOM 1581 O O . ALA A 1 199 ? 30.908 0.608 0.288 1.00 34.78 199 ALA A O 1
ATOM 1582 N N . ARG A 1 200 ? 32.963 1.106 -0.525 1.00 34.22 200 ARG A N 1
ATOM 1583 C CA . ARG A 1 200 ? 32.808 2.548 -0.750 1.00 34.22 200 ARG A CA 1
ATOM 1584 C C . ARG A 1 200 ? 31.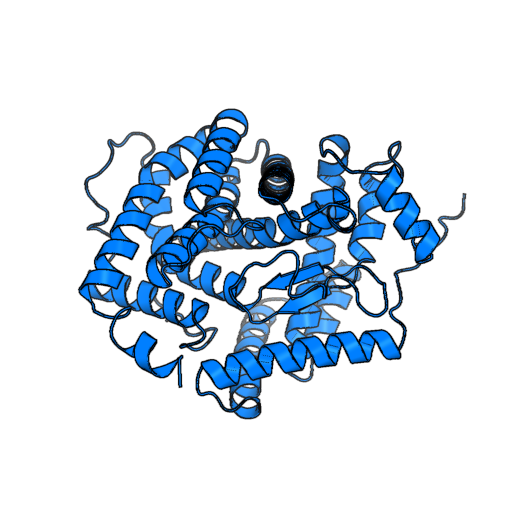562 2.841 -1.601 1.00 34.22 200 ARG A C 1
ATOM 1586 O O . ARG A 1 200 ? 31.156 1.953 -2.352 1.00 34.22 200 ARG A O 1
ATOM 1593 N N . PRO A 1 201 ? 31.011 4.073 -1.547 1.00 36.16 201 PRO A N 1
ATOM 1594 C CA . PRO A 1 201 ? 30.031 4.524 -2.530 1.00 36.16 201 PRO A CA 1
ATOM 1595 C C . PRO A 1 201 ? 30.636 4.288 -3.914 1.00 36.16 201 PRO A C 1
ATOM 1597 O O . PRO A 1 201 ? 31.623 4.919 -4.288 1.00 36.16 201 PRO A O 1
ATOM 1600 N N . THR A 1 202 ? 30.143 3.268 -4.603 1.00 38.75 202 THR A N 1
ATOM 1601 C CA . THR A 1 202 ? 30.613 2.928 -5.937 1.00 38.75 202 THR A CA 1
ATOM 1602 C C . THR A 1 202 ? 29.966 3.929 -6.871 1.00 38.75 202 THR A C 1
ATOM 1604 O O . THR A 1 202 ? 28.774 4.217 -6.771 1.00 38.75 202 THR A O 1
ATOM 1607 N N . SER A 1 203 ? 30.772 4.473 -7.767 1.00 39.47 203 SER A N 1
ATOM 1608 C CA . SER A 1 203 ? 30.411 5.303 -8.917 1.00 39.47 203 SER A CA 1
ATOM 1609 C C . SER A 1 203 ? 29.389 4.657 -9.869 1.00 39.47 203 SER A C 1
ATOM 1611 O O . SER A 1 203 ? 29.102 5.201 -10.926 1.00 39.47 203 SER A O 1
ATOM 1613 N N . ASP A 1 204 ? 28.794 3.524 -9.502 1.00 41.19 204 ASP A N 1
ATOM 1614 C CA . ASP A 1 204 ? 28.312 2.524 -10.438 1.00 41.19 204 ASP A CA 1
ATOM 1615 C C . ASP A 1 204 ? 26.801 2.319 -10.260 1.00 41.19 204 ASP A C 1
ATOM 1617 O O . ASP A 1 204 ? 26.320 1.255 -9.882 1.00 41.19 204 ASP A O 1
ATOM 1621 N N . CYS A 1 205 ? 26.027 3.356 -10.590 1.00 40.00 205 CYS A N 1
ATOM 1622 C CA . CYS A 1 205 ? 24.746 3.109 -11.265 1.00 40.00 205 CYS A CA 1
ATOM 1623 C C . CYS A 1 205 ? 24.973 2.617 -12.714 1.00 40.00 205 CYS A C 1
ATOM 1625 O O . CYS A 1 205 ? 24.043 2.146 -13.356 1.00 40.00 205 CYS A O 1
ATOM 1627 N N . GLU A 1 206 ? 26.214 2.688 -13.212 1.00 42.19 206 GLU A N 1
ATOM 1628 C CA . GLU A 1 206 ? 26.641 2.265 -14.553 1.00 42.19 206 GLU A CA 1
ATOM 1629 C C . GLU A 1 206 ? 26.608 0.739 -14.773 1.00 42.19 206 GLU A C 1
ATOM 1631 O O . GLU A 1 206 ? 26.668 0.293 -15.911 1.00 42.19 206 GLU A O 1
ATOM 1636 N N . ALA A 1 207 ? 26.454 -0.069 -13.716 1.00 43.38 207 ALA A N 1
ATOM 1637 C CA . ALA A 1 207 ? 26.346 -1.531 -13.813 1.00 43.38 207 ALA A CA 1
ATOM 1638 C C . ALA A 1 207 ? 24.892 -2.056 -13.888 1.00 43.38 207 ALA A C 1
ATOM 1640 O O . ALA A 1 207 ? 24.666 -3.263 -13.772 1.00 43.38 207 ALA A O 1
ATOM 1641 N N . MET A 1 208 ? 23.894 -1.177 -14.046 1.00 43.69 208 MET A N 1
ATOM 1642 C CA . MET A 1 208 ? 22.492 -1.560 -14.266 1.00 43.69 208 MET A CA 1
ATOM 1643 C C . MET A 1 208 ? 22.276 -2.051 -15.704 1.00 43.69 208 MET A C 1
ATOM 1645 O O . MET A 1 208 ? 21.753 -1.307 -16.526 1.00 43.69 208 MET A O 1
ATOM 1649 N N . GLY A 1 209 ? 22.692 -3.281 -16.026 1.00 48.31 209 GLY A N 1
ATOM 1650 C CA . GLY A 1 209 ? 22.525 -3.840 -17.375 1.00 48.31 209 GLY A CA 1
ATOM 1651 C C . GLY A 1 209 ? 23.071 -2.918 -18.475 1.00 48.31 209 GLY A C 1
ATOM 1652 O O . GLY A 1 209 ? 23.924 -2.064 -18.230 1.00 48.31 209 GLY A O 1
ATOM 1653 N N . SER A 1 210 ? 22.588 -3.075 -19.708 1.00 52.84 210 SER A N 1
ATOM 1654 C CA . SER A 1 210 ? 22.822 -2.037 -20.718 1.00 52.84 210 SER A CA 1
ATOM 1655 C C . SER A 1 210 ? 21.979 -0.800 -20.383 1.00 52.84 210 SER A C 1
ATOM 1657 O O . SER A 1 210 ? 20.841 -0.920 -19.934 1.00 52.84 210 SER A O 1
ATOM 1659 N N . GLU A 1 211 ? 22.501 0.402 -20.640 1.00 53.31 211 GLU A N 1
ATOM 1660 C CA . GLU A 1 211 ? 21.770 1.665 -20.452 1.00 53.31 211 GLU A CA 1
ATOM 1661 C C . GLU A 1 211 ? 20.363 1.637 -21.081 1.00 53.31 211 GLU A C 1
ATOM 1663 O O . GLU A 1 211 ? 19.413 2.165 -20.502 1.00 53.31 211 GLU A O 1
ATOM 1668 N N . SER A 1 212 ? 20.243 0.957 -22.223 1.00 53.06 212 SER A N 1
ATOM 1669 C CA . SER A 1 212 ? 19.000 0.677 -22.944 1.00 53.06 212 SER A CA 1
ATOM 1670 C C . SER A 1 212 ? 17.985 -0.104 -22.110 1.00 53.06 212 SER A C 1
ATOM 1672 O O . SER A 1 212 ? 16.820 0.269 -22.064 1.00 53.06 212 SER A O 1
ATOM 1674 N N . GLU A 1 213 ? 18.411 -1.172 -21.441 1.00 55.16 213 GLU A N 1
ATOM 1675 C CA . GLU A 1 213 ? 17.529 -2.068 -20.691 1.00 55.16 213 GLU A CA 1
ATOM 1676 C C . GLU A 1 213 ? 17.007 -1.406 -19.411 1.00 55.16 213 GLU A C 1
ATOM 1678 O O . GLU A 1 213 ? 15.816 -1.475 -19.111 1.00 55.16 213 GLU A O 1
ATOM 1683 N N . PHE A 1 214 ? 17.868 -0.683 -18.687 1.00 54.19 214 PHE A N 1
ATOM 1684 C CA . PHE A 1 214 ? 17.425 0.130 -17.553 1.00 54.19 214 PHE A CA 1
ATOM 1685 C C . PHE A 1 214 ? 16.411 1.192 -17.993 1.00 54.19 214 PHE A C 1
ATOM 1687 O O . PHE A 1 214 ? 15.408 1.407 -17.315 1.00 54.19 214 PHE A O 1
ATOM 1694 N N . MET A 1 215 ? 16.650 1.842 -19.136 1.00 55.72 215 MET A N 1
ATOM 1695 C CA . MET A 1 215 ? 15.726 2.833 -19.682 1.00 55.72 215 MET A CA 1
ATOM 1696 C C . MET A 1 215 ? 14.404 2.223 -20.125 1.00 55.72 215 MET A C 1
ATOM 1698 O O . MET A 1 215 ? 13.362 2.804 -19.856 1.00 55.72 215 MET A O 1
ATOM 1702 N N . GLU A 1 216 ? 14.416 1.044 -20.735 1.00 57.69 216 GLU A N 1
ATOM 1703 C CA . GLU A 1 216 ? 13.204 0.330 -21.130 1.00 57.69 216 GLU A CA 1
ATOM 1704 C C . GLU A 1 216 ? 12.364 -0.093 -19.916 1.00 57.69 216 GLU A C 1
ATOM 1706 O O . GLU A 1 216 ? 11.143 0.098 -19.909 1.00 57.69 216 GLU A O 1
ATOM 1711 N N . ARG A 1 217 ? 13.005 -0.590 -18.851 1.00 58.62 217 ARG A N 1
ATOM 1712 C CA . ARG A 1 217 ? 12.323 -0.965 -17.603 1.00 58.62 217 ARG A CA 1
ATOM 1713 C C . ARG A 1 217 ? 11.801 0.265 -16.845 1.00 58.62 217 ARG A C 1
ATOM 1715 O O . ARG A 1 217 ? 10.641 0.275 -16.435 1.00 58.62 217 ARG A O 1
ATOM 1722 N N . LEU A 1 218 ? 12.594 1.339 -16.749 1.00 58.34 218 LEU A N 1
ATOM 1723 C CA . LEU A 1 218 ? 12.168 2.612 -16.154 1.00 58.34 218 LEU A CA 1
ATOM 1724 C C . LEU A 1 218 ? 11.026 3.253 -16.958 1.00 58.34 218 LEU A C 1
ATOM 1726 O O . LEU A 1 218 ? 10.049 3.706 -16.370 1.00 58.34 218 LEU A O 1
ATOM 1730 N N . HIS A 1 219 ? 11.099 3.247 -18.293 1.00 58.09 219 HIS A N 1
ATOM 1731 C CA . HIS A 1 219 ? 10.005 3.692 -19.159 1.00 58.09 219 HIS A CA 1
ATOM 1732 C C . HIS A 1 219 ? 8.752 2.843 -18.947 1.00 58.09 219 HIS A C 1
ATOM 1734 O O . HIS A 1 219 ? 7.656 3.387 -18.905 1.00 58.09 219 HIS A O 1
ATOM 1740 N N . SER A 1 220 ? 8.889 1.526 -18.799 1.00 57.06 220 SER A N 1
ATOM 1741 C CA . SER A 1 220 ? 7.751 0.635 -18.556 1.00 57.06 220 SER A CA 1
ATOM 1742 C C . SER A 1 220 ? 7.090 0.911 -17.206 1.00 57.06 220 SER A C 1
ATOM 1744 O O . SER A 1 220 ? 5.868 0.993 -17.154 1.00 57.06 220 SER A O 1
ATOM 1746 N N . CYS A 1 221 ? 7.879 1.140 -16.152 1.00 59.31 221 CYS A N 1
ATOM 1747 C CA . CYS A 1 221 ? 7.404 1.555 -14.829 1.00 59.31 221 CYS A CA 1
ATOM 1748 C C . CYS A 1 221 ? 6.693 2.919 -14.862 1.00 59.31 221 CYS A C 1
ATOM 1750 O O . CYS A 1 221 ? 5.583 3.046 -14.355 1.00 59.31 221 CYS A O 1
ATOM 1752 N N . LEU A 1 222 ? 7.285 3.924 -15.511 1.00 57.22 222 LEU A N 1
ATOM 1753 C CA . LEU A 1 222 ? 6.686 5.257 -15.630 1.00 57.22 222 LEU A CA 1
ATOM 1754 C C . LEU A 1 222 ? 5.418 5.244 -16.473 1.00 57.22 222 LEU A C 1
ATOM 1756 O O . LEU A 1 222 ? 4.446 5.903 -16.129 1.00 57.22 222 LEU A O 1
ATOM 1760 N N . ARG A 1 223 ? 5.393 4.450 -17.543 1.00 56.00 223 ARG A N 1
ATOM 1761 C CA . ARG A 1 223 ? 4.170 4.233 -18.306 1.00 56.00 223 ARG A CA 1
ATOM 1762 C C . ARG A 1 223 ? 3.124 3.482 -17.477 1.00 56.00 223 ARG A C 1
ATOM 1764 O O . ARG A 1 223 ? 1.958 3.790 -17.619 1.00 56.00 223 ARG A O 1
ATOM 1771 N N . LEU A 1 224 ? 3.486 2.566 -16.578 1.00 56.22 224 LEU A N 1
ATOM 1772 C CA . LEU A 1 224 ? 2.508 1.939 -15.676 1.00 56.22 224 LEU A CA 1
ATOM 1773 C C . LEU A 1 224 ? 1.925 2.961 -14.688 1.00 56.22 224 LEU A C 1
ATOM 1775 O O . LEU A 1 224 ? 0.712 2.979 -14.493 1.00 56.22 224 LEU A O 1
ATOM 1779 N N . LEU A 1 225 ? 2.773 3.830 -14.122 1.00 52.09 225 LEU A N 1
ATOM 1780 C CA . LEU A 1 225 ? 2.369 4.916 -13.218 1.00 52.09 225 LEU A CA 1
ATOM 1781 C C . LEU A 1 225 ? 1.426 5.910 -13.886 1.00 52.09 225 LEU A C 1
ATOM 1783 O O . LEU A 1 225 ? 0.381 6.235 -13.341 1.00 52.09 225 LEU A O 1
ATOM 1787 N N . LEU A 1 226 ? 1.789 6.361 -15.083 1.00 50.00 226 LEU A N 1
ATOM 1788 C CA . LEU A 1 226 ? 1.020 7.327 -15.863 1.00 50.00 226 LEU A CA 1
ATOM 1789 C C . LEU A 1 226 ? -0.119 6.658 -16.648 1.00 50.00 226 LEU A C 1
ATOM 1791 O O . LEU A 1 226 ? -0.728 7.284 -17.501 1.00 50.00 226 LEU A O 1
ATOM 1795 N N . GLY A 1 227 ? -0.381 5.366 -16.429 1.00 42.81 227 GLY A N 1
ATOM 1796 C CA . GLY A 1 227 ? -1.402 4.605 -17.148 1.00 42.81 227 GLY A CA 1
ATOM 1797 C C . GLY A 1 227 ? -1.132 4.370 -18.638 1.00 42.81 227 GLY A C 1
ATOM 1798 O O . GLY A 1 227 ? -1.980 3.846 -19.327 1.00 42.81 227 GLY A O 1
ATOM 1799 N N . GLU A 1 228 ? 0.041 4.683 -19.171 1.00 43.28 228 GLU A N 1
ATOM 1800 C CA . GLU A 1 228 ? 0.425 4.527 -20.576 1.00 43.28 228 GLU A CA 1
ATOM 1801 C C . GLU A 1 228 ? 0.958 3.125 -20.987 1.00 43.28 228 GLU A C 1
ATOM 1803 O O . GLU A 1 228 ? 1.401 2.966 -22.133 1.00 43.28 228 GLU A O 1
ATOM 1808 N N . SER A 1 229 ? 1.018 2.107 -20.111 1.00 38.56 229 SER A N 1
ATOM 1809 C CA . SER A 1 229 ? 1.476 0.736 -20.463 1.00 38.56 229 SER A CA 1
ATOM 1810 C C . SER A 1 229 ? 0.733 -0.392 -19.733 1.00 38.56 229 SER A C 1
ATOM 1812 O O . SER A 1 229 ? 0.013 -0.169 -18.767 1.00 38.56 229 SER A O 1
ATOM 1814 N N . ASN A 1 230 ? 0.858 -1.613 -20.271 1.00 40.12 230 ASN A N 1
ATOM 1815 C CA . ASN A 1 230 ? 0.151 -2.807 -19.808 1.00 40.12 230 ASN A CA 1
ATOM 1816 C C . ASN A 1 230 ? 0.747 -3.370 -18.514 1.00 40.12 230 ASN A C 1
ATOM 1818 O O . ASN A 1 230 ? 1.939 -3.680 -18.451 1.00 40.12 230 ASN A O 1
ATOM 1822 N N . TYR A 1 231 ? -0.127 -3.632 -17.545 1.00 39.09 231 TYR A N 1
ATOM 1823 C CA . TYR A 1 231 ? 0.139 -4.482 -16.389 1.00 39.09 231 TYR A CA 1
ATOM 1824 C C . TYR A 1 231 ? 0.634 -5.876 -16.824 1.00 39.09 231 TYR A C 1
ATOM 1826 O O . TYR A 1 231 ? 0.076 -6.508 -17.721 1.00 39.09 231 TYR A O 1
ATOM 1834 N N . GLY A 1 232 ? 1.686 -6.376 -16.169 1.00 40.44 232 GLY A N 1
ATOM 1835 C CA . GLY A 1 232 ? 2.055 -7.795 -16.202 1.00 40.44 232 GLY A CA 1
ATOM 1836 C C . GLY A 1 232 ? 3.068 -8.263 -17.255 1.00 40.44 232 GLY A C 1
ATOM 1837 O O . GLY A 1 232 ? 3.475 -9.418 -17.186 1.00 40.44 232 GLY A O 1
ATOM 1838 N N . LEU A 1 233 ? 3.552 -7.426 -18.174 1.00 36.56 233 LEU A N 1
ATOM 1839 C CA . LEU A 1 233 ? 4.525 -7.847 -19.199 1.00 36.56 233 LEU A CA 1
ATOM 1840 C C . LEU A 1 233 ? 5.979 -7.520 -18.820 1.00 36.56 233 LEU A C 1
ATOM 1842 O O . LEU A 1 233 ? 6.693 -6.875 -19.579 1.00 36.56 233 LEU A O 1
ATOM 1846 N N . ALA A 1 234 ? 6.443 -7.976 -17.655 1.00 35.91 234 ALA A N 1
ATOM 1847 C CA . ALA A 1 234 ? 7.884 -8.089 -17.429 1.00 35.91 234 ALA A CA 1
ATOM 1848 C C . ALA A 1 234 ? 8.388 -9.357 -18.143 1.00 35.91 234 ALA A C 1
ATOM 1850 O O . ALA A 1 234 ? 7.868 -10.455 -17.904 1.00 35.91 234 ALA A O 1
ATOM 1851 N N . SER A 1 235 ? 9.357 -9.210 -19.053 1.00 36.00 235 SER A N 1
ATOM 1852 C CA . SER A 1 235 ? 10.019 -10.343 -19.704 1.00 36.00 235 SER A CA 1
ATOM 1853 C C . SER A 1 235 ? 10.720 -11.202 -18.646 1.00 36.00 235 SER A C 1
ATOM 1855 O O . SER A 1 235 ? 11.347 -10.712 -17.710 1.00 36.00 235 SER A O 1
ATOM 1857 N N . LYS A 1 236 ? 10.525 -12.517 -18.755 1.00 36.56 236 LYS A N 1
ATOM 1858 C CA . LYS A 1 236 ? 10.764 -13.511 -17.699 1.00 36.56 236 LYS A CA 1
ATOM 1859 C C . LYS A 1 236 ? 12.232 -13.939 -17.568 1.00 36.56 236 LYS A C 1
ATOM 1861 O O . LYS A 1 236 ? 12.503 -14.916 -16.871 1.00 36.56 236 LYS A O 1
ATOM 1866 N N . ASP A 1 237 ? 13.167 -13.246 -18.206 1.00 37.50 237 ASP A N 1
ATOM 1867 C CA . ASP A 1 237 ? 14.521 -13.762 -18.368 1.00 37.50 237 ASP A CA 1
ATOM 1868 C C . ASP A 1 237 ? 15.519 -13.057 -17.432 1.00 37.50 237 ASP A C 1
ATOM 1870 O O . ASP A 1 237 ? 15.671 -11.839 -17.428 1.00 37.50 237 ASP A O 1
ATOM 1874 N N . GLU A 1 238 ? 16.161 -13.889 -16.603 1.00 37.62 238 GLU A N 1
ATOM 1875 C CA . GLU A 1 238 ? 17.314 -13.615 -15.727 1.00 37.62 238 GLU A CA 1
ATOM 1876 C C . GLU A 1 238 ? 17.111 -12.749 -14.473 1.00 37.62 238 GLU A C 1
ATOM 1878 O O . GLU A 1 238 ? 17.833 -11.791 -14.207 1.00 37.62 238 GLU A O 1
ATOM 1883 N N . ILE A 1 239 ? 16.229 -13.193 -13.575 1.00 39.50 239 ILE A N 1
ATOM 1884 C CA . ILE A 1 239 ? 16.355 -12.863 -12.148 1.00 39.50 239 ILE A CA 1
ATOM 1885 C C . ILE A 1 239 ? 16.699 -14.150 -11.395 1.00 39.50 239 ILE A C 1
ATOM 1887 O O . ILE A 1 239 ? 15.859 -15.036 -11.222 1.00 39.50 239 ILE A O 1
ATOM 1891 N N . GLU A 1 240 ? 17.959 -14.276 -10.961 1.00 41.50 240 GLU A N 1
ATOM 1892 C CA . GLU A 1 240 ? 18.421 -15.409 -10.152 1.00 41.50 240 GLU A CA 1
ATOM 1893 C C . GLU A 1 240 ? 17.486 -15.652 -8.953 1.00 41.50 240 GLU A C 1
ATOM 1895 O O . GLU A 1 240 ? 16.964 -14.724 -8.333 1.00 41.50 240 GLU A O 1
ATOM 1900 N N . ARG A 1 241 ? 17.311 -16.920 -8.561 1.00 41.78 241 ARG A N 1
ATOM 1901 C CA . ARG A 1 241 ? 16.396 -17.343 -7.480 1.00 41.78 241 ARG A CA 1
ATOM 1902 C C . ARG A 1 241 ? 16.592 -16.572 -6.158 1.00 41.78 241 ARG A C 1
ATOM 1904 O O . ARG A 1 241 ? 15.633 -16.398 -5.414 1.00 41.78 241 ARG A O 1
ATOM 1911 N N . LYS A 1 242 ? 17.813 -16.097 -5.870 1.00 43.31 242 LYS A N 1
ATOM 1912 C CA . LYS A 1 242 ? 18.121 -15.252 -4.699 1.00 43.31 242 LYS A CA 1
ATOM 1913 C C . LYS A 1 242 ? 17.559 -13.834 -4.840 1.00 43.31 242 LYS A C 1
ATOM 1915 O O . LYS A 1 242 ? 16.978 -13.324 -3.887 1.00 43.31 242 LYS A O 1
ATOM 1920 N N . SER A 1 243 ? 17.668 -13.245 -6.027 1.00 55.41 243 SER A N 1
ATOM 1921 C CA . SER A 1 243 ? 17.123 -11.926 -6.346 1.00 55.41 243 SER A CA 1
ATOM 1922 C C . SER A 1 243 ? 15.597 -11.916 -6.324 1.00 55.41 243 SER A C 1
ATOM 1924 O O . SER A 1 243 ? 15.007 -10.956 -5.841 1.00 55.41 243 SER A O 1
ATOM 1926 N N . ARG A 1 244 ? 14.951 -13.020 -6.728 1.00 62.38 244 ARG A N 1
ATOM 1927 C CA . ARG A 1 244 ? 13.486 -13.149 -6.696 1.00 62.38 244 AR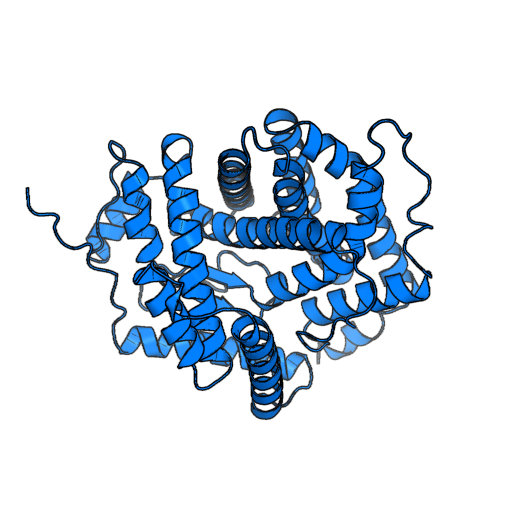G A CA 1
ATOM 1928 C C . ARG A 1 244 ? 12.907 -13.029 -5.282 1.00 62.38 244 ARG A C 1
ATOM 1930 O O . ARG A 1 244 ? 11.948 -12.294 -5.089 1.00 62.38 244 ARG A O 1
ATOM 1937 N N . ASN A 1 245 ? 13.508 -13.685 -4.287 1.00 63.97 245 ASN A N 1
ATOM 1938 C CA . ASN A 1 245 ? 13.042 -13.584 -2.896 1.00 63.97 245 ASN A CA 1
ATOM 1939 C C . ASN A 1 245 ? 13.232 -12.170 -2.325 1.00 63.97 245 ASN A C 1
ATOM 1941 O O . ASN A 1 245 ? 12.383 -11.690 -1.578 1.00 63.97 245 ASN A O 1
ATOM 1945 N N . THR A 1 246 ? 14.326 -11.494 -2.684 1.00 66.75 246 THR A N 1
ATOM 1946 C CA . THR A 1 246 ? 14.565 -10.099 -2.291 1.00 66.75 246 THR A CA 1
ATOM 1947 C C . THR A 1 246 ? 13.558 -9.150 -2.934 1.00 66.75 246 THR A C 1
ATOM 1949 O O . THR A 1 246 ? 12.976 -8.332 -2.227 1.00 66.75 246 THR A O 1
ATOM 1952 N N . ILE A 1 247 ? 13.308 -9.284 -4.239 1.00 69.12 247 ILE A N 1
ATOM 1953 C CA . ILE A 1 247 ? 12.315 -8.479 -4.963 1.00 69.12 247 ILE A CA 1
ATOM 1954 C C . ILE A 1 247 ? 10.931 -8.676 -4.363 1.00 69.12 247 ILE A C 1
ATOM 1956 O O . ILE A 1 247 ? 10.258 -7.695 -4.068 1.00 69.12 247 ILE A O 1
ATOM 1960 N N . MET A 1 248 ? 10.536 -9.925 -4.100 1.00 71.69 248 MET A N 1
ATOM 1961 C CA . MET A 1 248 ? 9.263 -10.222 -3.446 1.00 71.69 248 MET A CA 1
ATOM 1962 C C . MET A 1 248 ? 9.171 -9.569 -2.062 1.00 71.69 248 MET A C 1
ATOM 1964 O O . MET A 1 248 ? 8.138 -9.003 -1.729 1.00 71.69 248 MET A O 1
ATOM 1968 N N . ALA A 1 249 ? 10.246 -9.580 -1.269 1.00 76.00 249 ALA A N 1
ATOM 1969 C CA . ALA A 1 249 ? 10.252 -8.944 0.049 1.00 76.00 249 ALA A CA 1
ATOM 1970 C C . ALA A 1 249 ? 10.216 -7.403 -0.014 1.00 76.00 249 ALA A C 1
ATOM 1972 O O . ALA A 1 249 ? 9.580 -6.774 0.829 1.00 76.00 249 ALA A O 1
ATOM 1973 N N . MET A 1 250 ? 10.876 -6.780 -0.997 1.00 78.88 250 MET A N 1
ATOM 1974 C CA . MET A 1 250 ? 10.790 -5.327 -1.222 1.00 78.88 250 MET A CA 1
ATOM 1975 C C . MET A 1 250 ? 9.418 -4.920 -1.776 1.00 78.88 250 MET A C 1
ATOM 1977 O O . MET A 1 250 ? 8.875 -3.885 -1.394 1.00 78.88 250 MET A O 1
ATOM 1981 N N . THR A 1 251 ? 8.840 -5.756 -2.636 1.00 80.75 251 THR A N 1
ATOM 1982 C CA . THR A 1 251 ? 7.480 -5.594 -3.164 1.00 80.75 251 THR A CA 1
ATOM 1983 C C . THR A 1 251 ? 6.491 -5.603 -2.016 1.00 80.75 251 THR A C 1
ATOM 1985 O O . THR A 1 251 ? 5.742 -4.650 -1.827 1.00 80.75 251 THR A O 1
ATOM 1988 N N . GLU A 1 252 ? 6.585 -6.621 -1.166 1.00 82.88 252 GLU A N 1
ATOM 1989 C CA . GLU A 1 252 ? 5.761 -6.751 0.024 1.00 82.88 252 GLU A CA 1
ATOM 1990 C C . GLU A 1 252 ? 5.892 -5.531 0.948 1.00 82.88 252 GLU A C 1
ATOM 1992 O O . GLU A 1 252 ? 4.885 -4.979 1.375 1.00 82.88 252 GLU A O 1
ATOM 1997 N N . GLY A 1 253 ? 7.111 -5.036 1.190 1.00 87.00 253 GLY A N 1
ATOM 1998 C CA . GLY A 1 253 ? 7.323 -3.812 1.972 1.00 87.00 253 GLY A CA 1
ATOM 1999 C C . GLY A 1 253 ? 6.714 -2.549 1.349 1.00 87.00 253 GLY A C 1
ATOM 2000 O O . GLY A 1 253 ? 6.230 -1.682 2.073 1.00 87.00 253 GLY A O 1
ATOM 2001 N N . SER A 1 254 ? 6.704 -2.450 0.017 1.00 86.25 254 SER A N 1
ATOM 2002 C CA . SER A 1 254 ? 6.076 -1.336 -0.712 1.00 86.25 254 SER A CA 1
ATOM 2003 C C . SER A 1 254 ? 4.555 -1.387 -0.590 1.00 86.25 254 SER A C 1
ATOM 2005 O O . SER A 1 254 ? 3.923 -0.386 -0.258 1.00 86.25 254 SER A O 1
ATOM 2007 N N . VAL A 1 255 ? 3.970 -2.572 -0.791 1.00 85.81 255 VAL A N 1
ATOM 2008 C CA . VAL A 1 255 ? 2.530 -2.801 -0.623 1.00 85.81 255 VAL A CA 1
ATOM 2009 C C . VAL A 1 255 ? 2.116 -2.500 0.816 1.00 85.81 255 VAL A C 1
ATOM 2011 O O . VAL A 1 255 ? 1.177 -1.741 1.038 1.00 85.81 255 VAL A O 1
ATOM 2014 N N . GLN A 1 256 ? 2.845 -3.029 1.798 1.00 90.12 256 GLN A N 1
ATOM 2015 C CA . GLN A 1 256 ? 2.596 -2.766 3.214 1.00 90.12 256 GLN A CA 1
ATOM 2016 C C . GLN A 1 256 ? 2.641 -1.276 3.546 1.00 90.12 256 GLN A C 1
ATOM 2018 O O . GLN A 1 256 ? 1.806 -0.808 4.314 1.00 90.12 256 GLN A O 1
ATOM 2023 N N . MET A 1 257 ? 3.577 -0.524 2.961 1.00 91.12 257 MET A N 1
ATOM 2024 C CA . MET A 1 257 ? 3.676 0.918 3.179 1.00 91.12 257 MET A CA 1
ATOM 2025 C C . MET A 1 257 ? 2.392 1.635 2.757 1.00 91.12 257 MET A C 1
ATOM 2027 O O . MET A 1 257 ? 1.836 2.381 3.557 1.00 91.12 257 MET A O 1
ATOM 2031 N N . VAL A 1 258 ? 1.892 1.357 1.549 1.00 87.69 258 VAL A N 1
ATOM 2032 C CA . VAL A 1 258 ? 0.627 1.919 1.046 1.00 87.69 258 VAL A CA 1
ATOM 2033 C C . VAL A 1 258 ? -0.529 1.554 1.971 1.00 87.69 258 VAL A C 1
ATOM 2035 O O . VAL A 1 258 ? -1.239 2.419 2.465 1.00 87.69 258 VAL A O 1
ATOM 2038 N N . TRP A 1 259 ? -0.685 0.269 2.273 1.00 89.81 259 TRP A N 1
ATOM 2039 C CA . TRP A 1 259 ? -1.809 -0.210 3.069 1.00 89.81 259 TRP A CA 1
ATOM 2040 C C . TRP A 1 259 ? -1.810 0.353 4.488 1.00 89.81 259 TRP A C 1
ATOM 2042 O O . TRP A 1 259 ? -2.832 0.842 4.967 1.00 89.81 259 TRP A O 1
ATOM 2052 N N . PHE A 1 260 ? -0.675 0.293 5.183 1.00 92.94 260 PHE A N 1
ATOM 2053 C CA . PHE A 1 260 ? -0.595 0.776 6.556 1.00 92.94 260 PHE A CA 1
ATOM 2054 C C . PHE A 1 260 ? -0.629 2.299 6.651 1.00 92.94 260 PHE A C 1
ATOM 2056 O O . PHE A 1 260 ? -1.023 2.801 7.699 1.00 92.94 260 PHE A O 1
ATOM 2063 N N . HIS A 1 261 ? -0.260 3.024 5.594 1.00 91.94 261 HIS A N 1
ATOM 2064 C CA . HIS A 1 261 ? -0.442 4.472 5.524 1.00 91.94 261 HIS A CA 1
ATOM 2065 C C . HIS A 1 261 ? -1.939 4.816 5.546 1.00 91.94 261 HIS A C 1
ATOM 2067 O O . HIS A 1 261 ? -2.389 5.556 6.420 1.00 91.94 261 HIS A O 1
ATOM 2073 N N . GLU A 1 262 ? -2.735 4.168 4.695 1.00 87.31 262 GLU A N 1
ATOM 2074 C CA . GLU A 1 262 ? -4.188 4.376 4.630 1.00 87.31 262 GLU A CA 1
ATOM 2075 C C . GLU A 1 262 ? -4.910 3.925 5.908 1.00 87.31 262 GLU A C 1
ATOM 2077 O O . GLU A 1 262 ? -5.743 4.643 6.470 1.00 87.31 262 GLU A O 1
ATOM 2082 N N . PHE A 1 263 ? -4.535 2.759 6.447 1.00 90.06 263 PHE A N 1
ATOM 2083 C CA . PHE A 1 263 ? -5.000 2.349 7.774 1.00 90.06 263 PHE A CA 1
ATOM 2084 C C . PHE A 1 263 ? -4.558 3.331 8.860 1.00 90.06 263 PHE A C 1
ATOM 2086 O O . PHE A 1 263 ? -5.306 3.545 9.810 1.00 90.06 263 PHE A O 1
ATOM 2093 N N . GLY A 1 264 ? -3.378 3.935 8.725 1.00 92.12 264 GLY A N 1
ATOM 2094 C CA . GLY A 1 264 ? -2.867 4.971 9.612 1.00 92.12 264 GLY A CA 1
ATOM 2095 C C . GLY A 1 264 ? -3.800 6.173 9.655 1.00 92.12 264 GLY A C 1
ATOM 2096 O O . GLY A 1 264 ? -4.242 6.538 10.740 1.00 92.12 264 GLY A O 1
ATOM 2097 N N . HIS A 1 265 ? -4.195 6.723 8.503 1.00 89.50 265 HIS A N 1
ATOM 2098 C CA . HIS A 1 265 ? -5.164 7.825 8.458 1.00 89.50 265 HIS A CA 1
ATOM 2099 C C . HIS A 1 265 ? -6.444 7.508 9.223 1.00 89.50 265 HIS A C 1
ATOM 2101 O O . HIS A 1 265 ? -6.922 8.314 10.029 1.00 89.50 265 HIS A O 1
ATOM 2107 N N . LEU A 1 266 ? -6.979 6.308 9.017 1.00 88.12 266 LEU A N 1
ATOM 2108 C CA . LEU A 1 266 ? -8.206 5.917 9.679 1.00 88.12 266 LEU A CA 1
ATOM 2109 C C . LEU A 1 266 ? -8.001 5.683 11.186 1.00 88.12 266 LEU A C 1
ATOM 2111 O O . LEU A 1 266 ? -8.788 6.169 11.987 1.00 88.12 266 LEU A O 1
ATOM 2115 N N . LEU A 1 267 ? -6.946 4.983 11.601 1.00 91.25 267 LEU A N 1
ATOM 2116 C CA . LEU A 1 267 ? -6.704 4.616 13.004 1.00 91.25 267 LEU A CA 1
ATOM 2117 C C . LEU A 1 267 ? -6.202 5.770 13.877 1.00 91.25 267 LEU A C 1
ATOM 2119 O O . LEU A 1 267 ? -6.330 5.702 15.101 1.00 91.25 267 LEU A O 1
ATOM 2123 N N . LEU A 1 268 ? -5.651 6.816 13.266 1.00 92.38 268 LEU A N 1
ATOM 2124 C CA . LEU A 1 268 ? -5.228 8.051 13.928 1.00 92.38 268 LEU A CA 1
ATOM 2125 C C . LEU A 1 268 ? -6.353 9.094 14.022 1.00 92.38 268 LEU A C 1
ATOM 2127 O O . LEU A 1 268 ? -6.190 10.126 14.669 1.00 92.38 268 LEU A O 1
ATOM 2131 N N . GLY A 1 269 ? -7.507 8.832 13.402 1.00 88.25 269 GLY A N 1
ATOM 2132 C CA . GLY A 1 269 ? -8.638 9.756 13.408 1.00 88.25 269 GLY A CA 1
ATOM 2133 C C . GLY A 1 269 ? -8.491 10.929 12.445 1.00 88.25 269 GLY A C 1
ATOM 2134 O O . GLY A 1 269 ? -9.085 11.981 12.668 1.00 88.25 269 GLY A O 1
ATOM 2135 N N . HIS A 1 270 ? -7.724 10.773 11.364 1.00 88.19 270 HIS A N 1
ATOM 2136 C CA . HIS A 1 270 ? -7.505 11.849 10.395 1.00 88.19 270 HIS A CA 1
ATOM 2137 C C . HIS A 1 270 ? -8.760 12.193 9.576 1.00 88.19 270 HIS A C 1
ATOM 2139 O O . HIS A 1 270 ? -8.804 13.273 9.001 1.00 88.19 270 HIS A O 1
ATOM 2145 N N . LEU A 1 271 ? -9.803 11.345 9.557 1.00 80.94 271 LEU A N 1
ATOM 2146 C CA . LEU A 1 271 ? -11.071 11.672 8.879 1.00 80.94 271 LEU A CA 1
ATOM 2147 C C . LEU A 1 271 ? -11.780 12.901 9.472 1.00 80.94 271 LEU A C 1
ATOM 2149 O O . LEU A 1 271 ? -12.521 13.578 8.766 1.00 80.94 271 LEU A O 1
ATOM 2153 N N . GLU A 1 272 ? -11.595 13.167 10.767 1.00 81.38 272 GLU A N 1
ATOM 2154 C CA . GLU A 1 272 ? -12.224 14.297 11.468 1.00 81.38 272 GLU A CA 1
ATOM 2155 C C . GLU A 1 272 ? -11.311 15.529 11.536 1.00 81.38 272 GLU A C 1
ATOM 2157 O O . GLU A 1 272 ? -11.691 16.564 12.087 1.00 81.38 272 GLU A O 1
ATOM 2162 N N . GLN A 1 273 ? -10.103 15.431 10.976 1.00 80.56 273 GLN A N 1
ATOM 2163 C CA . GLN A 1 273 ? -9.110 16.494 11.007 1.00 80.56 273 GLN A CA 1
ATOM 2164 C C . GLN A 1 273 ? -9.071 17.254 9.676 1.00 80.56 273 GLN A C 1
ATOM 2166 O O . GLN A 1 273 ? -9.310 16.672 8.617 1.00 80.56 273 GLN A O 1
ATOM 2171 N N . PRO A 1 274 ? -8.750 18.559 9.692 1.00 76.31 274 PRO A N 1
ATOM 2172 C CA . PRO A 1 274 ? -8.435 19.280 8.469 1.00 76.31 274 PRO A CA 1
ATOM 2173 C C . PRO A 1 274 ? -7.224 18.661 7.764 1.00 76.31 274 PRO A C 1
ATOM 2175 O O . PRO A 1 274 ? -6.231 18.315 8.410 1.00 76.31 274 PRO A O 1
ATOM 2178 N N . GLU A 1 275 ? -7.284 18.590 6.435 1.00 74.88 275 GLU A N 1
ATOM 2179 C CA . GLU A 1 275 ? -6.146 18.177 5.613 1.00 74.88 275 GLU A CA 1
ATOM 2180 C C . GLU A 1 275 ? -4.917 19.043 5.920 1.00 74.88 275 GLU A C 1
ATOM 2182 O O . GLU A 1 275 ? -4.996 20.274 5.999 1.00 74.88 275 GLU A O 1
ATOM 2187 N N . SER A 1 276 ? -3.772 18.394 6.130 1.00 81.56 276 SER A N 1
ATOM 2188 C CA . SER A 1 276 ? -2.515 19.073 6.430 1.00 81.56 276 SER A CA 1
ATOM 2189 C C . SER A 1 276 ? -1.317 18.168 6.167 1.00 81.56 276 SER A C 1
ATOM 2191 O O . SER A 1 276 ? -1.4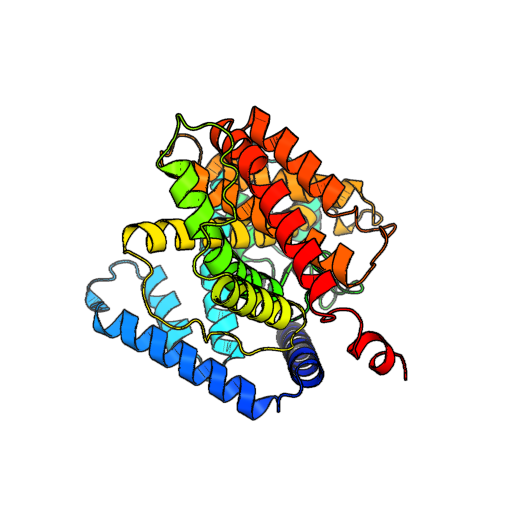11 16.946 6.189 1.00 81.56 276 SER A O 1
ATOM 2193 N N . HIS A 1 277 ? -0.132 18.761 6.030 1.00 84.06 277 HIS A N 1
ATOM 2194 C CA . HIS A 1 277 ? 1.103 17.976 5.927 1.00 84.06 277 HIS A CA 1
ATOM 2195 C C . HIS A 1 277 ? 1.351 17.080 7.144 1.00 84.06 277 HIS A C 1
ATOM 2197 O O . HIS A 1 277 ? 1.997 16.046 7.020 1.00 84.06 277 HIS A O 1
ATOM 2203 N N . THR A 1 278 ? 0.874 17.482 8.323 1.00 88.50 278 THR A N 1
ATOM 2204 C CA . THR A 1 278 ? 1.104 16.750 9.573 1.00 88.50 278 THR A CA 1
ATOM 2205 C C . THR A 1 278 ? 0.463 15.368 9.535 1.00 88.50 278 THR A C 1
ATOM 2207 O O . THR A 1 278 ? 1.142 14.395 9.855 1.00 88.50 278 THR A O 1
ATOM 2210 N N . ILE A 1 279 ? -0.791 15.272 9.083 1.00 88.19 279 ILE A N 1
ATOM 2211 C CA . ILE A 1 279 ? -1.527 14.000 9.059 1.00 88.19 279 ILE A CA 1
ATOM 2212 C C . ILE A 1 279 ? -0.872 12.974 8.118 1.00 88.19 279 ILE A C 1
ATOM 2214 O O . ILE A 1 279 ? -0.838 11.786 8.428 1.00 88.19 279 ILE A O 1
ATOM 2218 N N . GLU A 1 280 ? -0.259 13.430 7.023 1.00 87.12 280 GLU A N 1
ATOM 2219 C CA . GLU A 1 280 ? 0.499 12.587 6.089 1.00 87.12 280 GLU A CA 1
ATOM 2220 C C . GLU A 1 280 ? 1.784 12.037 6.730 1.00 87.12 280 GLU A C 1
ATOM 2222 O O . GLU A 1 280 ? 2.078 10.846 6.634 1.00 87.12 280 GLU A O 1
ATOM 2227 N N . PHE A 1 281 ? 2.541 12.877 7.450 1.00 91.31 281 PHE A N 1
ATOM 2228 C CA . PHE A 1 281 ? 3.737 12.422 8.173 1.00 91.31 281 PHE A CA 1
ATOM 2229 C C . PHE A 1 281 ? 3.399 11.471 9.327 1.00 91.31 281 PHE A C 1
ATOM 2231 O O . PHE A 1 281 ? 4.180 10.566 9.634 1.00 91.31 281 PHE A O 1
ATOM 2238 N N . GLU A 1 282 ? 2.263 11.678 9.990 1.00 93.75 282 GLU A N 1
ATOM 2239 C CA . GLU A 1 282 ? 1.780 10.795 11.049 1.00 93.75 282 GLU A CA 1
ATOM 2240 C C . GLU A 1 282 ? 1.375 9.427 10.490 1.00 93.75 282 GLU A C 1
ATOM 2242 O O . GLU A 1 282 ? 1.802 8.405 11.035 1.00 93.75 282 GLU A O 1
ATOM 2247 N N . ALA A 1 283 ? 0.656 9.395 9.364 1.00 92.38 283 ALA A N 1
ATOM 2248 C CA . ALA A 1 283 ? 0.313 8.165 8.655 1.00 92.38 283 ALA A CA 1
ATOM 2249 C C . ALA A 1 283 ? 1.554 7.430 8.118 1.00 92.38 283 ALA A C 1
ATOM 2251 O O . ALA A 1 283 ? 1.685 6.218 8.305 1.00 92.38 283 ALA A O 1
ATOM 2252 N N . ASP A 1 284 ? 2.529 8.151 7.551 1.00 93.50 284 ASP A N 1
ATOM 2253 C CA . ASP A 1 284 ? 3.818 7.578 7.145 1.00 93.50 284 ASP A CA 1
ATOM 2254 C C . ASP A 1 284 ? 4.540 6.923 8.316 1.00 93.50 284 ASP A C 1
ATOM 2256 O O . ASP A 1 284 ? 4.998 5.781 8.241 1.00 93.50 284 ASP A O 1
ATOM 2260 N N . ARG A 1 285 ? 4.632 7.642 9.436 1.00 95.31 285 ARG A N 1
ATOM 2261 C CA . ARG A 1 285 ? 5.288 7.134 10.636 1.00 95.31 285 ARG A CA 1
ATOM 2262 C C . ARG A 1 285 ? 4.555 5.928 11.208 1.00 95.31 285 ARG A C 1
ATOM 2264 O O . ARG A 1 285 ? 5.217 5.004 11.688 1.00 95.31 285 ARG A O 1
ATOM 2271 N N . PHE A 1 286 ? 3.225 5.927 11.175 1.00 96.12 286 PHE A N 1
ATOM 2272 C CA . PHE A 1 286 ? 2.412 4.784 11.570 1.00 96.12 286 PHE A CA 1
ATOM 2273 C C . PHE A 1 286 ? 2.766 3.561 10.717 1.00 96.12 286 PHE A C 1
ATOM 2275 O O . PHE A 1 286 ? 3.163 2.532 11.268 1.00 96.12 286 PHE A O 1
ATOM 2282 N N . ALA A 1 287 ? 2.738 3.698 9.390 1.00 95.19 287 ALA A N 1
ATOM 2283 C CA . ALA A 1 287 ? 3.055 2.625 8.452 1.00 95.19 287 ALA A CA 1
ATOM 2284 C C . ALA A 1 287 ? 4.464 2.053 8.656 1.00 95.19 287 ALA A C 1
ATOM 2286 O O . ALA A 1 287 ? 4.641 0.846 8.841 1.00 95.19 287 ALA A O 1
ATOM 2287 N N . LEU A 1 288 ? 5.468 2.930 8.720 1.00 94.75 288 LEU A N 1
ATOM 2288 C CA . LEU A 1 288 ? 6.858 2.544 8.952 1.00 94.75 288 LEU A CA 1
ATOM 2289 C C . LEU A 1 288 ? 7.047 1.841 10.305 1.00 94.75 288 LEU A C 1
ATOM 2291 O O . LEU A 1 288 ? 7.844 0.907 10.406 1.00 94.75 288 LEU A O 1
ATOM 2295 N N . SER A 1 289 ? 6.291 2.232 11.336 1.00 94.94 289 SER A N 1
ATOM 2296 C CA . SER A 1 289 ? 6.322 1.581 12.654 1.00 94.94 289 SER A CA 1
ATOM 2297 C C . SER A 1 289 ? 5.777 0.154 12.608 1.00 94.94 289 SER A C 1
ATOM 2299 O O . SER A 1 289 ? 6.369 -0.738 13.221 1.00 94.94 289 SER A O 1
ATOM 2301 N N . VAL A 1 290 ? 4.702 -0.090 11.850 1.00 94.44 290 VAL A N 1
ATOM 2302 C CA . VAL A 1 290 ? 4.159 -1.444 11.642 1.00 94.44 290 VAL A CA 1
ATOM 2303 C C . VAL A 1 290 ? 5.187 -2.327 10.930 1.00 94.44 290 VAL A C 1
ATOM 2305 O O . VAL A 1 290 ? 5.496 -3.420 11.410 1.00 94.44 290 VAL A O 1
ATOM 2308 N N . ILE A 1 291 ? 5.781 -1.832 9.838 1.00 92.44 291 ILE A N 1
ATOM 2309 C CA . ILE A 1 291 ? 6.781 -2.567 9.042 1.00 92.44 291 ILE A CA 1
ATOM 2310 C C . ILE A 1 291 ? 8.040 -2.855 9.871 1.00 92.44 291 ILE A C 1
ATOM 2312 O O . ILE A 1 291 ? 8.560 -3.974 9.867 1.00 92.44 291 ILE A O 1
ATOM 2316 N N . ALA A 1 292 ? 8.532 -1.871 10.628 1.00 90.56 292 ALA A N 1
ATOM 2317 C CA . ALA A 1 292 ? 9.679 -2.051 11.514 1.00 90.56 292 ALA A CA 1
ATOM 2318 C C . ALA A 1 292 ? 9.404 -3.097 12.607 1.00 90.56 292 ALA A C 1
ATOM 2320 O O . ALA A 1 292 ? 10.294 -3.878 12.944 1.00 90.56 292 ALA A O 1
ATOM 2321 N N . ASN A 1 293 ? 8.178 -3.149 13.139 1.00 87.00 293 ASN A N 1
ATOM 2322 C CA . ASN A 1 293 ? 7.792 -4.133 14.148 1.00 87.00 293 ASN A CA 1
ATOM 2323 C C . ASN A 1 293 ? 7.710 -5.553 13.573 1.00 87.00 293 ASN A C 1
ATOM 2325 O O . ASN A 1 293 ? 8.237 -6.480 14.186 1.00 87.00 293 ASN A O 1
ATOM 2329 N N . ASP A 1 294 ? 7.114 -5.730 12.389 1.00 81.19 294 ASP A N 1
ATOM 2330 C CA . ASP A 1 294 ? 7.053 -7.046 11.735 1.00 81.19 294 ASP A CA 1
ATOM 2331 C C . ASP A 1 294 ? 8.448 -7.585 11.388 1.00 81.19 294 ASP A C 1
ATOM 2333 O O . ASP A 1 294 ? 8.714 -8.790 11.421 1.00 81.19 294 ASP A O 1
ATOM 2337 N N . THR A 1 295 ? 9.380 -6.685 11.099 1.00 72.00 295 THR A N 1
ATOM 2338 C CA . THR A 1 295 ? 10.732 -7.044 10.677 1.00 72.00 295 THR A CA 1
ATOM 2339 C C . THR A 1 295 ? 11.754 -7.073 11.819 1.00 72.00 295 THR A C 1
ATOM 2341 O O . THR A 1 295 ? 12.884 -7.520 11.617 1.00 72.00 295 THR A O 1
ATOM 2344 N N . ALA A 1 296 ? 11.382 -6.682 13.041 1.00 67.38 296 ALA A N 1
ATOM 2345 C CA . ALA A 1 296 ? 12.303 -6.587 14.170 1.00 67.38 296 ALA A CA 1
ATOM 2346 C C . ALA A 1 296 ? 13.048 -7.912 14.442 1.00 67.38 296 ALA A C 1
ATOM 2348 O O . ALA A 1 296 ? 12.448 -8.969 14.635 1.00 67.38 296 ALA A O 1
ATOM 2349 N N . GLY A 1 297 ? 14.386 -7.858 14.457 1.00 59.91 297 GLY A N 1
ATOM 2350 C CA . GLY A 1 297 ? 15.250 -9.007 14.767 1.00 59.91 297 GLY A CA 1
ATOM 2351 C C . GLY A 1 297 ? 15.389 -10.062 13.659 1.00 59.91 297 GLY A C 1
ATOM 2352 O O . GLY A 1 297 ? 16.082 -11.059 13.867 1.00 59.91 297 GLY A O 1
ATOM 2353 N N . LYS A 1 298 ? 14.781 -9.867 12.480 1.00 69.62 298 LYS A N 1
ATOM 2354 C CA . LYS A 1 298 ? 14.873 -10.813 11.355 1.00 69.62 298 LYS A CA 1
ATOM 2355 C C . LYS A 1 298 ? 16.049 -10.448 10.425 1.00 69.62 298 LYS A C 1
ATOM 2357 O O . LYS A 1 298 ? 16.151 -9.301 10.003 1.00 69.62 298 LYS A O 1
ATOM 2362 N N . PRO A 1 299 ? 16.912 -11.393 10.002 1.00 55.16 299 PRO A N 1
ATOM 2363 C CA . PRO A 1 299 ? 18.022 -11.103 9.079 1.00 55.16 299 PRO A CA 1
ATOM 2364 C C . PRO A 1 299 ? 17.594 -10.525 7.717 1.00 55.16 299 PRO A C 1
ATOM 2366 O O . PRO A 1 299 ? 18.362 -9.817 7.074 1.00 55.16 299 PRO A O 1
ATOM 2369 N N . LEU A 1 300 ? 16.362 -10.809 7.279 1.00 63.97 300 LEU A N 1
ATOM 2370 C CA . LEU A 1 300 ? 15.783 -10.321 6.019 1.00 63.97 300 LEU A CA 1
ATOM 2371 C C . LEU A 1 300 ? 14.986 -9.013 6.175 1.00 63.97 300 LEU A C 1
ATOM 2373 O O . LEU A 1 300 ? 14.400 -8.540 5.206 1.00 63.97 300 LEU A O 1
ATOM 2377 N N . ALA A 1 301 ? 14.997 -8.410 7.367 1.00 70.19 301 ALA A N 1
ATOM 2378 C CA . ALA A 1 301 ? 14.275 -7.182 7.707 1.00 70.19 301 ALA A CA 1
ATOM 2379 C C . ALA A 1 301 ? 14.621 -5.971 6.841 1.00 70.19 301 ALA A C 1
ATOM 2381 O O . ALA A 1 301 ? 13.825 -5.045 6.709 1.00 70.19 301 ALA A O 1
ATOM 2382 N N . VAL A 1 302 ? 15.824 -5.968 6.262 1.00 75.00 302 VAL A N 1
ATOM 2383 C CA . VAL A 1 302 ? 16.289 -4.863 5.427 1.00 75.00 302 VAL A CA 1
ATOM 2384 C C . VAL A 1 302 ? 15.446 -4.718 4.158 1.00 75.00 302 VAL A C 1
ATOM 2386 O O . VAL A 1 302 ? 15.236 -3.601 3.700 1.00 75.00 302 VAL A O 1
ATOM 2389 N N . TRP A 1 303 ? 14.922 -5.821 3.608 1.00 81.25 303 TRP A N 1
ATOM 2390 C CA . TRP A 1 303 ? 14.244 -5.800 2.312 1.00 81.25 303 TRP A CA 1
ATOM 2391 C C . TRP A 1 303 ? 12.861 -5.145 2.368 1.00 81.25 303 TRP A C 1
ATOM 2393 O O . TRP A 1 303 ? 12.647 -4.229 1.578 1.00 81.25 303 TRP A O 1
ATOM 2403 N N . PRO A 1 304 ? 11.960 -5.479 3.314 1.00 84.31 304 PRO A N 1
ATOM 2404 C CA . PRO A 1 304 ? 10.697 -4.752 3.427 1.00 84.31 304 PRO A CA 1
ATOM 2405 C C . PRO A 1 304 ? 10.893 -3.273 3.786 1.00 84.31 304 PRO A C 1
ATOM 2407 O O . PRO A 1 304 ? 10.211 -2.413 3.236 1.00 84.31 304 PRO A O 1
ATOM 2410 N N . GLY A 1 305 ? 11.877 -2.946 4.637 1.00 85.62 305 GLY A N 1
ATOM 2411 C CA . GLY A 1 305 ? 12.206 -1.551 4.946 1.00 85.62 305 GLY A CA 1
ATOM 2412 C C . GLY A 1 305 ? 12.695 -0.778 3.718 1.00 85.62 305 GLY A C 1
ATOM 2413 O O . GLY A 1 305 ? 12.242 0.337 3.477 1.00 85.62 305 GLY A O 1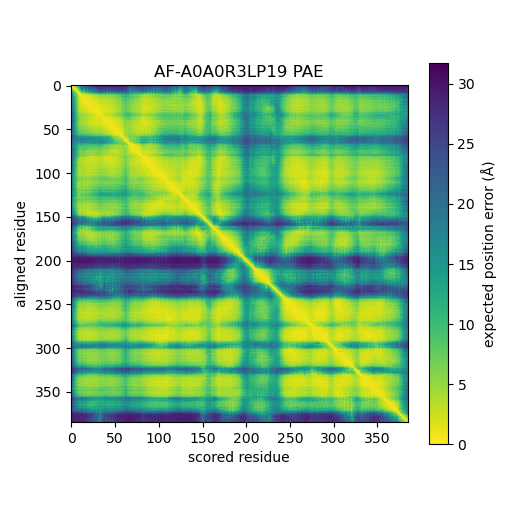
ATOM 2414 N N . LEU A 1 306 ? 13.542 -1.379 2.877 1.00 81.81 306 LEU A N 1
ATOM 2415 C CA . LEU A 1 306 ? 13.922 -0.774 1.597 1.00 81.81 306 LEU A CA 1
ATOM 2416 C C . LEU A 1 306 ? 12.734 -0.657 0.636 1.00 81.81 306 LEU A C 1
ATOM 2418 O O . LEU A 1 306 ? 12.626 0.360 -0.036 1.00 81.81 306 LEU A O 1
ATOM 2422 N N . GLY A 1 307 ? 11.829 -1.638 0.618 1.00 85.12 307 GLY A N 1
ATOM 2423 C CA . GLY A 1 307 ? 10.558 -1.565 -0.108 1.00 85.12 307 GLY A CA 1
ATOM 2424 C C . GLY A 1 307 ? 9.695 -0.369 0.300 1.00 85.12 307 GLY A C 1
ATOM 2425 O O . GLY A 1 307 ? 9.242 0.399 -0.538 1.00 85.12 307 GLY A O 1
ATOM 2426 N N . SER A 1 308 ? 9.540 -0.102 1.598 1.00 88.75 308 SER A N 1
ATOM 2427 C CA . SER A 1 308 ? 8.780 1.085 2.030 1.00 88.75 308 SER A CA 1
ATOM 2428 C C . SER A 1 308 ? 9.368 2.402 1.502 1.00 88.75 308 SER A C 1
ATOM 2430 O O . SER A 1 308 ? 8.633 3.338 1.198 1.00 88.75 308 SER A O 1
ATOM 2432 N N . MET A 1 309 ? 10.693 2.465 1.314 1.00 86.44 309 MET A N 1
ATOM 2433 C CA . MET A 1 309 ? 11.356 3.655 0.784 1.00 86.44 309 MET A CA 1
ATOM 2434 C C . MET A 1 309 ? 11.108 3.860 -0.712 1.00 86.44 309 MET A C 1
ATOM 2436 O O . MET A 1 309 ? 11.223 4.987 -1.196 1.00 86.44 309 MET A O 1
ATOM 2440 N N . THR A 1 310 ? 10.779 2.802 -1.458 1.00 80.38 310 THR A N 1
ATOM 2441 C CA . THR A 1 310 ? 10.602 2.894 -2.911 1.00 80.38 310 THR A CA 1
ATOM 2442 C C . THR A 1 310 ? 9.309 3.592 -3.301 1.00 80.38 310 THR A C 1
ATOM 2444 O O . THR A 1 310 ? 9.309 4.282 -4.317 1.00 80.38 310 THR A O 1
ATOM 2447 N N . ILE A 1 311 ? 8.272 3.536 -2.453 1.00 83.69 311 ILE A N 1
ATOM 2448 C CA . ILE A 1 311 ? 7.055 4.352 -2.609 1.00 83.69 311 ILE A CA 1
ATOM 2449 C C . ILE A 1 311 ? 7.411 5.838 -2.673 1.00 83.69 311 ILE A C 1
ATOM 2451 O O . ILE A 1 311 ? 7.067 6.519 -3.633 1.00 83.69 311 ILE A O 1
ATOM 2455 N N . PHE A 1 312 ? 8.171 6.339 -1.697 1.00 85.12 312 PHE A N 1
ATOM 2456 C CA . PHE A 1 312 ? 8.510 7.762 -1.638 1.00 85.12 312 PHE A CA 1
ATOM 2457 C C . PHE A 1 312 ? 9.361 8.234 -2.823 1.00 85.12 312 PHE A C 1
ATOM 2459 O O . PHE A 1 312 ? 9.276 9.388 -3.227 1.00 85.12 312 PHE A O 1
ATOM 2466 N N . ILE A 1 313 ? 10.179 7.351 -3.396 1.00 79.38 313 ILE A N 1
ATOM 2467 C CA . ILE A 1 313 ? 10.983 7.671 -4.583 1.00 79.38 313 ILE A CA 1
ATOM 2468 C C . ILE A 1 313 ? 10.123 7.733 -5.828 1.00 79.38 313 ILE A C 1
ATOM 2470 O O . ILE A 1 313 ? 10.321 8.624 -6.649 1.00 79.38 313 ILE A O 1
ATOM 2474 N N . LEU A 1 314 ? 9.187 6.797 -5.972 1.00 78.00 314 LEU A N 1
ATOM 2475 C CA . LEU A 1 314 ? 8.227 6.835 -7.066 1.00 78.00 314 LEU A CA 1
ATOM 2476 C C . LEU A 1 314 ? 7.433 8.139 -7.021 1.00 78.00 314 LEU A C 1
ATOM 2478 O O . LEU A 1 314 ? 7.354 8.815 -8.042 1.00 78.00 314 LEU A O 1
ATOM 2482 N N . LEU A 1 315 ? 6.975 8.551 -5.835 1.00 78.38 315 LEU A N 1
ATOM 2483 C CA . LEU A 1 315 ? 6.323 9.848 -5.641 1.00 78.38 315 LEU A CA 1
ATOM 2484 C C . LEU A 1 315 ? 7.233 11.027 -6.037 1.00 78.38 315 LEU A C 1
ATOM 2486 O O . LEU A 1 315 ? 6.791 11.903 -6.769 1.00 78.38 315 LEU A O 1
ATOM 2490 N N . ASP A 1 316 ? 8.514 11.036 -5.648 1.00 79.31 316 ASP A N 1
ATOM 2491 C CA . ASP A 1 316 ? 9.449 12.124 -6.009 1.00 79.31 316 ASP A CA 1
ATOM 2492 C C . ASP A 1 316 ? 9.723 12.200 -7.518 1.00 79.31 316 ASP A C 1
ATOM 2494 O O . ASP A 1 316 ? 9.853 13.287 -8.091 1.00 79.31 316 ASP A O 1
ATOM 2498 N N . ILE A 1 317 ? 9.783 11.044 -8.186 1.00 73.19 317 ILE A N 1
ATOM 2499 C CA . ILE A 1 317 ? 9.904 10.977 -9.642 1.00 73.19 317 ILE A CA 1
ATOM 2500 C C . ILE A 1 317 ? 8.641 11.552 -10.299 1.00 73.19 317 ILE A C 1
ATOM 2502 O O . ILE A 1 317 ? 8.773 12.371 -11.208 1.00 73.19 317 ILE A O 1
ATOM 2506 N N . ILE A 1 318 ? 7.447 11.181 -9.825 1.00 71.38 318 ILE A N 1
ATOM 2507 C CA . ILE A 1 318 ? 6.161 11.676 -10.344 1.00 71.38 318 ILE A CA 1
ATOM 2508 C C . ILE A 1 318 ? 6.040 13.190 -10.144 1.00 71.38 318 ILE A C 1
ATOM 2510 O O . ILE A 1 318 ? 5.844 13.907 -11.123 1.00 71.38 318 ILE A O 1
ATOM 2514 N N . GLU A 1 319 ? 6.242 13.693 -8.921 1.00 74.75 319 GLU A N 1
ATOM 2515 C CA . GLU A 1 319 ? 6.195 15.130 -8.606 1.00 74.75 319 GLU A CA 1
ATOM 2516 C C . GLU A 1 319 ? 7.140 15.931 -9.510 1.00 74.75 319 GLU A C 1
ATOM 2518 O O . GLU A 1 319 ? 6.776 16.976 -10.056 1.00 74.75 319 GLU A O 1
ATOM 2523 N N . THR A 1 320 ? 8.352 15.411 -9.725 1.00 70.62 320 THR A N 1
ATOM 2524 C CA . THR A 1 320 ? 9.351 16.057 -10.581 1.00 70.62 320 THR A CA 1
ATOM 2525 C C . THR A 1 320 ? 8.951 16.047 -12.061 1.00 70.62 320 THR A C 1
ATOM 2527 O O . THR A 1 320 ? 9.227 17.018 -12.771 1.00 70.62 320 THR A O 1
ATOM 2530 N N . ILE A 1 321 ? 8.329 14.968 -12.547 1.00 64.31 321 ILE A N 1
ATOM 2531 C CA . ILE A 1 321 ? 7.890 14.828 -13.944 1.00 64.31 321 ILE A CA 1
ATOM 2532 C C . ILE A 1 321 ? 6.691 15.731 -14.235 1.00 64.31 321 ILE A C 1
ATOM 2534 O O . ILE A 1 321 ? 6.721 16.487 -15.209 1.00 64.31 321 ILE A O 1
ATOM 2538 N N . GLU A 1 322 ? 5.673 15.679 -13.381 1.00 63.09 322 GLU A N 1
ATOM 2539 C CA . GLU A 1 322 ? 4.422 16.426 -13.540 1.00 63.09 322 GLU A CA 1
ATOM 2540 C C . GLU A 1 322 ? 4.568 17.911 -13.182 1.00 63.09 322 GLU A C 1
ATOM 2542 O O . GLU A 1 322 ? 3.714 18.729 -13.525 1.00 63.09 322 GLU A O 1
ATOM 2547 N N . LYS A 1 323 ? 5.677 18.292 -12.529 1.00 64.50 323 LYS A N 1
ATOM 2548 C CA . LYS A 1 323 ? 5.865 19.625 -11.933 1.00 64.50 323 LYS A CA 1
ATOM 2549 C C . LYS A 1 323 ? 4.731 19.955 -10.961 1.00 64.50 323 LYS A C 1
ATOM 2551 O O . LYS A 1 323 ? 4.255 21.091 -10.921 1.00 64.50 323 LYS A O 1
ATOM 2556 N N . HIS A 1 324 ? 4.287 18.952 -10.209 1.00 61.91 324 HIS A N 1
ATOM 2557 C CA . HIS A 1 324 ? 3.374 19.183 -9.104 1.00 61.91 324 HIS A CA 1
ATOM 2558 C C . HIS A 1 324 ? 4.147 19.878 -7.984 1.00 61.91 324 HIS A C 1
ATOM 2560 O O . HIS A 1 324 ? 5.135 19.354 -7.471 1.00 61.91 324 HIS A O 1
ATOM 2566 N N . ASP A 1 325 ? 3.712 21.088 -7.642 1.00 54.88 325 ASP A N 1
ATOM 2567 C CA . ASP A 1 325 ? 4.166 21.773 -6.437 1.00 54.88 325 ASP A CA 1
ATOM 2568 C C . ASP A 1 325 ? 3.489 21.159 -5.201 1.00 54.88 325 ASP A C 1
ATOM 2570 O O . ASP A 1 325 ? 2.413 20.563 -5.305 1.00 54.88 325 ASP A O 1
ATOM 2574 N N . GLU A 1 326 ? 4.104 21.338 -4.023 1.00 61.81 326 GLU A N 1
ATOM 2575 C CA . GLU A 1 326 ? 3.487 20.970 -2.741 1.00 61.81 326 GLU A CA 1
ATOM 2576 C C . GLU A 1 326 ? 2.063 21.531 -2.662 1.00 61.81 326 GLU A C 1
ATOM 2578 O O . GLU A 1 326 ? 1.847 22.741 -2.797 1.00 61.81 326 GLU A O 1
ATOM 2583 N N . THR A 1 327 ? 1.088 20.662 -2.405 1.00 59.56 327 THR A N 1
ATOM 2584 C CA . THR A 1 327 ? -0.278 21.101 -2.129 1.00 59.56 327 THR A CA 1
ATOM 2585 C C . THR A 1 327 ? -0.425 21.382 -0.632 1.00 59.56 327 THR A C 1
ATOM 2587 O O . THR A 1 327 ? 0.369 20.902 0.178 1.00 59.56 327 THR A O 1
ATOM 2590 N N . PRO A 1 328 ? -1.432 22.159 -0.202 1.00 55.78 328 PRO A N 1
ATOM 2591 C CA . PRO A 1 328 ? -1.700 22.358 1.225 1.00 55.78 328 PRO A CA 1
ATOM 2592 C C . PRO A 1 328 ? -1.972 21.050 1.992 1.00 55.78 328 PRO A C 1
ATOM 2594 O O . PRO A 1 328 ? -1.736 20.993 3.199 1.00 55.78 328 PRO A O 1
ATOM 2597 N N . SER A 1 329 ? -2.451 20.016 1.294 1.00 59.38 329 SER A N 1
ATOM 2598 C CA . SER A 1 329 ? -2.831 18.719 1.852 1.00 59.38 329 SER A CA 1
ATOM 2599 C C . SER A 1 329 ? -1.716 17.671 1.787 1.00 59.38 329 SER A C 1
ATOM 2601 O O . SER A 1 329 ? -1.618 16.869 2.708 1.00 59.38 329 SER A O 1
ATOM 2603 N N . HIS A 1 330 ? -0.815 17.725 0.797 1.00 68.19 330 HIS A N 1
ATOM 2604 C CA . HIS A 1 330 ? 0.248 16.730 0.619 1.00 68.19 330 HIS A CA 1
ATOM 2605 C C . HIS A 1 330 ? 1.652 17.365 0.657 1.00 68.19 330 HIS A C 1
ATOM 2607 O O . HIS A 1 330 ? 1.960 18.255 -0.143 1.00 68.19 330 HIS A O 1
ATOM 2613 N N . PRO A 1 331 ? 2.531 16.941 1.590 1.00 79.25 331 PRO A N 1
ATOM 2614 C CA . PRO A 1 331 ? 3.913 17.403 1.623 1.00 79.25 331 PRO A CA 1
ATOM 2615 C C . PRO A 1 331 ? 4.703 16.790 0.465 1.00 79.25 331 PRO A C 1
ATOM 2617 O O . PRO A 1 331 ? 4.434 15.654 0.082 1.00 79.25 331 PRO A O 1
ATOM 2620 N N . SER A 1 332 ? 5.738 17.489 -0.021 1.00 83.25 332 SER A N 1
ATOM 2621 C CA . SER A 1 332 ? 6.573 16.945 -1.101 1.00 83.25 332 SER A CA 1
ATOM 2622 C C . SER A 1 332 ? 7.177 15.598 -0.728 1.00 83.25 332 SER A C 1
ATOM 2624 O O . SER A 1 332 ? 7.631 15.375 0.407 1.00 83.25 332 SER A O 1
ATOM 2626 N N . ALA A 1 333 ? 7.302 14.736 -1.727 1.00 83.06 333 ALA A N 1
ATOM 2627 C CA . ALA A 1 333 ? 7.971 13.456 -1.622 1.00 83.06 333 ALA A CA 1
ATOM 2628 C C . ALA A 1 333 ? 9.383 13.602 -1.037 1.00 83.06 333 ALA A C 1
ATOM 2630 O O . ALA A 1 333 ? 9.778 12.815 -0.180 1.00 83.06 333 ALA A O 1
ATOM 2631 N N . LYS A 1 334 ? 10.125 14.668 -1.370 1.00 83.06 334 LYS A N 1
ATOM 2632 C CA . LYS A 1 334 ? 11.452 14.947 -0.779 1.00 83.06 334 LYS A CA 1
ATOM 2633 C C . LYS A 1 334 ? 11.416 15.087 0.740 1.00 83.06 334 LYS A C 1
ATOM 2635 O O . LYS A 1 334 ? 12.313 14.588 1.428 1.00 83.06 334 LYS A O 1
ATOM 2640 N N . ARG A 1 335 ? 10.402 15.765 1.286 1.00 87.31 335 ARG A N 1
ATOM 2641 C CA . ARG A 1 335 ? 10.239 15.901 2.741 1.00 87.31 335 ARG A CA 1
ATOM 2642 C C . ARG A 1 335 ? 9.845 14.570 3.374 1.00 87.31 335 ARG A C 1
ATOM 2644 O O . ARG A 1 335 ? 10.382 14.245 4.434 1.00 87.31 335 ARG A O 1
ATOM 2651 N N . ARG A 1 336 ? 8.986 13.786 2.714 1.00 88.62 336 ARG A N 1
ATOM 2652 C CA . ARG A 1 336 ? 8.600 12.431 3.152 1.00 88.62 336 ARG A CA 1
ATOM 2653 C C . ARG A 1 336 ? 9.790 11.466 3.153 1.00 88.62 336 ARG A C 1
ATOM 2655 O O . ARG A 1 336 ? 10.034 10.825 4.170 1.00 88.62 336 ARG A O 1
ATOM 2662 N N . ILE A 1 337 ? 10.628 11.471 2.107 1.00 88.38 337 ILE A N 1
ATOM 2663 C CA . ILE A 1 337 ? 11.893 10.709 2.042 1.00 88.38 337 ILE A CA 1
ATOM 2664 C C . ILE A 1 337 ? 12.786 11.054 3.233 1.00 88.38 337 ILE A C 1
ATOM 2666 O O . ILE A 1 337 ? 13.303 10.156 3.899 1.00 88.38 337 ILE A O 1
ATOM 2670 N N . LYS A 1 338 ? 12.977 12.349 3.520 1.00 90.06 338 LYS A N 1
ATOM 2671 C CA . LYS A 1 338 ? 13.801 12.781 4.653 1.00 90.06 338 LYS A CA 1
ATOM 2672 C C . LYS A 1 338 ? 13.245 12.258 5.981 1.00 90.06 338 LYS A C 1
ATOM 2674 O O . LYS A 1 338 ? 13.995 11.672 6.754 1.00 90.06 338 LYS A O 1
ATOM 2679 N N . ALA A 1 339 ? 11.945 12.425 6.224 1.00 91.81 339 ALA A N 1
ATOM 2680 C CA . ALA A 1 339 ? 11.302 11.946 7.446 1.00 91.81 339 ALA A CA 1
ATOM 2681 C C . ALA A 1 339 ? 11.410 10.416 7.602 1.00 91.81 339 ALA A C 1
ATOM 2683 O O . ALA A 1 339 ? 11.696 9.923 8.695 1.00 91.81 339 ALA A O 1
ATOM 2684 N N . ALA A 1 340 ? 11.251 9.666 6.510 1.00 91.81 340 ALA A N 1
ATOM 2685 C CA . ALA A 1 340 ? 11.395 8.216 6.503 1.00 91.81 340 ALA A CA 1
ATOM 2686 C C . ALA A 1 340 ? 12.846 7.770 6.768 1.00 91.81 340 ALA A C 1
ATOM 2688 O O . ALA A 1 340 ? 13.075 6.823 7.521 1.00 91.81 340 ALA A O 1
ATOM 2689 N N . LEU A 1 341 ? 13.844 8.477 6.223 1.00 90.50 341 LEU A N 1
ATOM 2690 C CA . LEU A 1 341 ? 15.255 8.233 6.543 1.00 90.50 341 LEU A CA 1
ATOM 2691 C C . LEU A 1 341 ? 15.551 8.491 8.027 1.00 90.50 341 LEU A C 1
ATOM 2693 O O . LEU A 1 341 ? 16.170 7.643 8.669 1.00 90.50 341 LEU A O 1
ATOM 2697 N N . ASP A 1 342 ? 15.068 9.605 8.583 1.00 92.56 342 ASP A N 1
ATOM 2698 C CA . ASP A 1 342 ? 15.237 9.944 10.005 1.00 92.56 342 ASP A CA 1
ATOM 2699 C C . ASP A 1 342 ? 14.567 8.901 10.927 1.00 92.56 342 ASP A C 1
ATOM 2701 O O . ASP A 1 342 ? 15.048 8.620 12.031 1.00 92.56 342 ASP A O 1
ATOM 2705 N N . PHE A 1 343 ? 13.455 8.299 10.484 1.00 94.31 343 PHE A N 1
ATOM 2706 C CA . PHE A 1 343 ? 12.826 7.167 11.167 1.00 94.31 343 PHE A CA 1
ATOM 2707 C C . PHE A 1 343 ? 13.724 5.924 11.131 1.00 94.31 343 PHE A C 1
ATOM 2709 O O . PHE A 1 343 ? 14.039 5.352 12.181 1.00 94.31 343 PHE A O 1
ATOM 2716 N N . TRP A 1 344 ? 14.168 5.512 9.939 1.00 90.69 344 TRP A N 1
ATOM 2717 C CA . TRP A 1 344 ? 14.960 4.294 9.771 1.00 90.69 344 TRP A CA 1
ATOM 2718 C C . TRP A 1 344 ? 16.333 4.379 10.427 1.00 90.69 344 TRP A C 1
ATOM 2720 O O . TRP A 1 344 ? 16.830 3.355 10.889 1.00 90.69 344 TRP A O 1
ATOM 2730 N N . GLU A 1 345 ? 16.927 5.569 10.542 1.00 90.75 345 GLU A N 1
ATOM 2731 C CA . GLU A 1 345 ? 18.187 5.766 11.271 1.00 90.75 345 GLU A CA 1
ATOM 2732 C C . GLU A 1 345 ? 18.089 5.232 12.706 1.00 90.75 345 GLU A C 1
ATOM 2734 O O . GLU A 1 345 ? 19.026 4.617 13.216 1.00 90.75 345 GLU A O 1
ATOM 2739 N N . LYS A 1 346 ? 16.921 5.411 13.332 1.00 90.12 346 LYS A N 1
ATOM 2740 C CA . LYS A 1 346 ? 16.644 4.976 14.704 1.00 90.12 346 LYS A CA 1
ATOM 2741 C C . LYS A 1 346 ? 16.111 3.549 14.760 1.00 90.12 346 LYS A C 1
ATOM 2743 O O . LYS A 1 346 ? 16.519 2.785 15.630 1.00 90.12 346 LYS A O 1
ATOM 2748 N N . ALA A 1 347 ? 15.192 3.196 13.862 1.00 88.62 347 ALA A N 1
ATOM 2749 C CA . ALA A 1 347 ? 14.493 1.913 13.900 1.00 88.62 347 ALA A CA 1
ATOM 2750 C C . ALA A 1 347 ? 15.341 0.749 13.360 1.00 88.62 347 ALA A C 1
ATOM 2752 O O . ALA A 1 347 ? 15.316 -0.348 13.915 1.00 88.62 347 ALA A O 1
ATOM 2753 N N . ASN A 1 348 ? 16.090 0.973 12.276 1.00 85.81 348 ASN A N 1
ATOM 2754 C CA . ASN A 1 348 ? 16.933 -0.040 11.648 1.00 85.81 348 ASN A CA 1
ATOM 2755 C C . ASN A 1 348 ? 18.097 0.612 10.865 1.00 85.81 348 ASN A C 1
ATOM 2757 O O . ASN A 1 348 ? 17.959 0.900 9.670 1.00 85.81 348 ASN A O 1
ATOM 2761 N N . PRO A 1 349 ? 19.278 0.787 11.494 1.00 82.19 349 PRO A N 1
ATOM 2762 C CA . PRO A 1 349 ? 20.429 1.446 10.871 1.00 82.19 349 PRO A CA 1
ATOM 2763 C C . PRO A 1 349 ? 20.908 0.806 9.560 1.00 82.19 349 PRO A C 1
ATOM 2765 O O . PRO A 1 349 ? 21.543 1.481 8.747 1.00 82.19 349 PRO A O 1
ATOM 2768 N N . LEU A 1 350 ? 20.615 -0.481 9.329 1.00 76.81 350 LEU A N 1
ATOM 2769 C CA . LEU A 1 350 ? 20.937 -1.155 8.068 1.00 76.81 350 LEU A CA 1
ATOM 2770 C C . LEU A 1 350 ? 20.036 -0.672 6.930 1.00 76.81 350 LEU A C 1
ATOM 2772 O O . LEU A 1 350 ? 20.549 -0.378 5.851 1.00 76.81 350 LEU A O 1
ATOM 2776 N N . VAL A 1 351 ? 18.727 -0.536 7.179 1.00 81.25 351 VAL A N 1
ATOM 2777 C CA . VAL A 1 351 ? 17.786 0.056 6.212 1.00 81.25 351 VAL A CA 1
ATOM 2778 C C . VAL A 1 351 ? 18.206 1.486 5.914 1.00 81.25 351 VAL A C 1
ATOM 2780 O O . VAL A 1 351 ? 18.362 1.827 4.748 1.00 81.25 351 VAL A O 1
ATOM 2783 N N . PHE A 1 352 ? 18.486 2.290 6.943 1.00 83.88 352 PHE A N 1
ATOM 2784 C CA . PHE A 1 352 ? 18.961 3.663 6.765 1.00 83.88 352 PHE A CA 1
ATOM 2785 C C . PHE A 1 352 ? 20.236 3.745 5.928 1.00 83.88 352 PHE A C 1
ATOM 2787 O O . PHE A 1 352 ? 20.297 4.520 4.977 1.00 83.88 352 PHE A O 1
ATOM 2794 N N . THR A 1 353 ? 21.252 2.943 6.256 1.00 73.56 353 THR A N 1
ATOM 2795 C CA . THR A 1 353 ? 22.530 2.959 5.535 1.00 73.56 353 THR A CA 1
ATOM 2796 C C . THR A 1 353 ? 22.325 2.590 4.071 1.00 73.56 353 THR A C 1
ATOM 2798 O O . THR A 1 353 ? 22.795 3.309 3.194 1.00 73.56 353 THR A O 1
ATOM 2801 N N . ALA A 1 354 ? 21.582 1.515 3.795 1.00 73.69 354 ALA A N 1
ATOM 2802 C CA . ALA A 1 354 ? 21.283 1.100 2.431 1.00 73.69 354 ALA A CA 1
ATOM 2803 C C . ALA A 1 354 ? 20.477 2.182 1.688 1.00 73.69 354 ALA A C 1
ATOM 2805 O O . ALA A 1 354 ? 20.912 2.654 0.640 1.00 73.69 354 ALA A O 1
ATOM 2806 N N . ALA A 1 355 ? 19.375 2.654 2.273 1.00 78.38 355 ALA A N 1
ATOM 2807 C CA . ALA A 1 355 ? 18.514 3.692 1.717 1.00 78.38 355 ALA A CA 1
ATOM 2808 C C . ALA A 1 355 ? 19.296 4.981 1.392 1.00 78.38 355 ALA A C 1
ATOM 2810 O O . ALA A 1 355 ? 19.267 5.489 0.272 1.00 78.38 355 ALA A O 1
ATOM 2811 N N . ARG A 1 356 ? 20.088 5.485 2.339 1.00 76.69 356 ARG A N 1
ATOM 2812 C CA . ARG A 1 356 ? 20.908 6.687 2.150 1.00 76.69 356 ARG A CA 1
ATOM 2813 C C . ARG A 1 356 ? 21.968 6.514 1.056 1.00 76.69 356 ARG A C 1
ATOM 2815 O O . ARG A 1 356 ? 22.325 7.491 0.402 1.00 76.69 356 ARG A O 1
ATOM 2822 N N . SER A 1 357 ? 22.499 5.304 0.877 1.00 65.12 357 SER A N 1
ATOM 2823 C CA . SER A 1 357 ? 23.600 5.039 -0.053 1.00 65.12 357 SER A CA 1
ATOM 2824 C C . SER A 1 357 ? 23.189 4.958 -1.520 1.00 65.12 357 SER A C 1
ATOM 2826 O O . SER A 1 357 ? 23.979 5.393 -2.355 1.00 65.12 357 SER A O 1
ATOM 2828 N N . PHE A 1 358 ? 22.010 4.422 -1.856 1.00 66.62 358 PHE A N 1
ATOM 2829 C CA . PHE A 1 358 ? 21.638 4.226 -3.268 1.00 66.62 358 PHE A CA 1
ATOM 2830 C C . PHE A 1 358 ? 20.413 5.023 -3.724 1.00 66.62 358 PHE A C 1
ATOM 2832 O O . PHE A 1 358 ? 20.342 5.363 -4.905 1.00 66.62 358 PHE A O 1
ATOM 2839 N N . LEU A 1 359 ? 19.488 5.390 -2.829 1.00 69.06 359 LEU A N 1
ATOM 2840 C CA . LEU A 1 359 ? 18.238 6.039 -3.240 1.00 69.06 359 LEU A CA 1
ATOM 2841 C C . LEU A 1 359 ? 18.460 7.415 -3.901 1.00 69.06 359 LEU A C 1
ATOM 2843 O O . LEU A 1 359 ? 17.923 7.609 -4.988 1.00 69.06 359 LEU A O 1
ATOM 2847 N N . PRO A 1 360 ? 19.303 8.339 -3.380 1.00 64.44 360 PRO A N 1
ATOM 2848 C CA . PRO A 1 360 ? 19.534 9.628 -4.046 1.00 64.44 360 PRO A CA 1
ATOM 2849 C C . PRO A 1 360 ? 20.135 9.487 -5.451 1.00 64.44 360 PRO A C 1
ATOM 2851 O O . PRO A 1 360 ? 19.797 10.250 -6.357 1.00 64.44 360 PRO A O 1
ATOM 2854 N N . SER A 1 361 ? 21.013 8.498 -5.649 1.00 63.69 361 SER A N 1
ATOM 2855 C CA . SER A 1 361 ? 21.623 8.215 -6.952 1.00 63.69 361 SER A CA 1
ATOM 2856 C C . SER A 1 361 ? 20.618 7.623 -7.938 1.00 63.69 361 SER A C 1
ATOM 2858 O O . SER A 1 361 ? 20.641 8.000 -9.111 1.00 63.69 361 SER A O 1
ATOM 2860 N N . VAL A 1 362 ? 19.716 6.749 -7.475 1.00 64.31 362 VAL A N 1
ATOM 2861 C CA . VAL A 1 362 ? 18.602 6.222 -8.279 1.00 64.31 362 VAL A CA 1
ATOM 2862 C C . VAL A 1 362 ? 17.673 7.362 -8.685 1.00 64.31 362 VAL A C 1
ATOM 2864 O O . VAL A 1 362 ? 17.494 7.589 -9.878 1.00 64.31 362 VAL A O 1
ATOM 2867 N N . THR A 1 363 ? 17.189 8.151 -7.725 1.00 66.69 363 THR A N 1
ATOM 2868 C CA . THR A 1 363 ? 16.319 9.311 -7.962 1.00 66.69 363 THR A CA 1
ATOM 2869 C C . THR A 1 363 ? 16.925 10.281 -8.980 1.00 66.69 363 THR A C 1
ATOM 2871 O O . THR A 1 363 ? 16.312 10.580 -10.006 1.00 66.69 363 THR A O 1
ATOM 2874 N N . ALA A 1 364 ? 18.167 10.731 -8.765 1.00 65.25 364 ALA A N 1
ATOM 2875 C CA . ALA A 1 364 ? 18.833 11.668 -9.670 1.00 65.25 364 ALA A CA 1
ATOM 2876 C C . ALA A 1 364 ? 19.070 11.076 -11.070 1.00 65.25 364 ALA A C 1
ATOM 2878 O O . ALA A 1 364 ? 19.055 11.798 -12.068 1.00 65.25 364 ALA A O 1
ATOM 2879 N N . THR A 1 365 ? 19.316 9.769 -11.170 1.00 65.00 365 THR A N 1
ATOM 2880 C CA . THR A 1 365 ? 19.491 9.085 -12.458 1.00 65.00 365 THR A CA 1
ATOM 2881 C C . THR A 1 365 ? 18.167 8.974 -13.202 1.00 65.00 365 THR A C 1
ATOM 2883 O O . THR A 1 365 ? 18.116 9.359 -14.369 1.00 65.00 365 THR A O 1
ATOM 2886 N N . CYS A 1 366 ? 17.094 8.557 -12.529 1.00 65.44 366 CYS A N 1
ATOM 2887 C CA . CYS A 1 366 ? 15.752 8.507 -13.099 1.00 65.44 366 CYS A CA 1
ATOM 2888 C C . CYS A 1 366 ? 15.319 9.887 -13.615 1.00 65.44 366 CYS A C 1
ATOM 2890 O O . CYS A 1 366 ? 15.007 10.019 -14.796 1.00 65.44 366 CYS A O 1
ATOM 2892 N N . ILE A 1 367 ? 15.413 10.936 -12.791 1.00 65.56 367 ILE A N 1
ATOM 2893 C CA . ILE A 1 367 ? 15.012 12.306 -13.160 1.00 65.56 367 ILE A CA 1
ATOM 2894 C C . ILE A 1 367 ? 15.805 12.834 -14.364 1.00 65.56 367 ILE A C 1
ATOM 2896 O O . ILE A 1 367 ? 15.220 13.340 -15.329 1.00 65.56 367 ILE A O 1
ATOM 2900 N N . ARG A 1 368 ? 17.143 12.714 -14.340 1.00 64.81 368 ARG A N 1
ATOM 2901 C CA . ARG A 1 368 ? 17.997 13.187 -15.445 1.00 64.81 368 ARG A CA 1
ATOM 2902 C C . ARG A 1 368 ? 17.644 12.496 -16.754 1.00 64.81 368 ARG A C 1
ATOM 2904 O O . ARG A 1 368 ? 17.564 13.151 -17.790 1.00 64.81 368 ARG A O 1
ATOM 2911 N N . ARG A 1 369 ? 17.417 11.185 -16.704 1.00 64.44 369 ARG A N 1
ATOM 2912 C CA . ARG A 1 369 ? 17.140 10.390 -17.897 1.00 64.44 369 ARG A CA 1
ATOM 2913 C C . ARG A 1 369 ? 15.733 10.620 -18.449 1.00 64.44 369 ARG A C 1
ATOM 2915 O O . ARG A 1 369 ? 15.606 10.741 -19.661 1.00 64.44 369 ARG A O 1
ATOM 2922 N N . CYS A 1 370 ? 14.724 10.811 -17.595 1.00 63.03 370 CYS A N 1
ATOM 2923 C CA . CYS A 1 370 ? 13.380 11.240 -18.019 1.00 63.03 370 CYS A CA 1
ATOM 2924 C C . CYS A 1 370 ? 13.403 12.610 -18.712 1.00 63.03 370 CYS A C 1
ATOM 2926 O O . CYS A 1 370 ? 12.707 12.840 -19.701 1.00 63.03 370 CYS A O 1
ATOM 2928 N N . SER A 1 371 ? 14.243 13.520 -18.211 1.00 63.62 371 SER A N 1
ATOM 2929 C CA . SER A 1 371 ? 14.405 14.856 -18.788 1.00 63.62 371 SER A CA 1
ATOM 2930 C C . SER A 1 371 ? 15.106 14.811 -20.154 1.00 63.62 371 SER A C 1
ATOM 2932 O O . SER A 1 371 ? 14.703 15.518 -21.075 1.00 63.62 371 SER A O 1
ATOM 2934 N N . ALA A 1 372 ? 16.135 13.968 -20.302 1.00 59.81 372 ALA A N 1
ATOM 2935 C CA . ALA A 1 372 ? 16.945 13.862 -21.518 1.00 59.81 372 ALA A CA 1
ATOM 2936 C C . ALA A 1 372 ? 16.212 13.211 -22.704 1.00 59.81 372 ALA A C 1
ATOM 2938 O O . ALA A 1 372 ? 16.464 13.572 -23.851 1.00 59.81 372 ALA A O 1
ATOM 2939 N N . THR A 1 373 ? 15.295 12.274 -22.452 1.00 57.09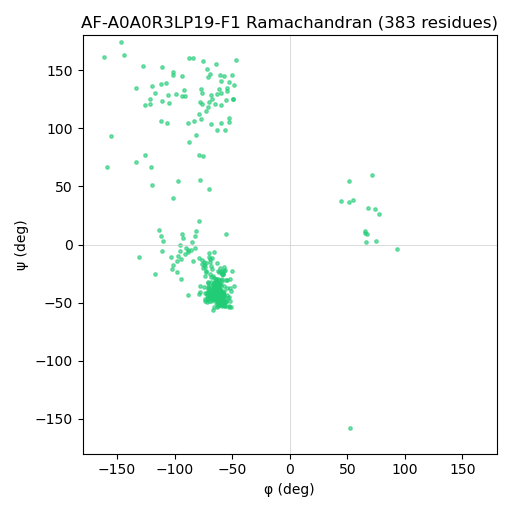 373 THR A N 1
ATOM 2940 C CA . THR A 1 373 ? 14.538 11.568 -23.503 1.00 57.09 373 THR A CA 1
ATOM 2941 C C . THR A 1 373 ? 13.332 12.349 -24.022 1.00 57.09 373 THR A C 1
ATOM 2943 O O . THR A 1 373 ? 12.643 11.882 -24.926 1.00 57.09 373 THR A O 1
ATOM 2946 N N . GLY A 1 374 ? 13.039 13.533 -23.469 1.00 51.25 374 GLY A N 1
ATOM 2947 C CA . GLY A 1 374 ? 11.878 14.331 -23.874 1.00 51.25 374 GLY A CA 1
ATOM 2948 C C . GLY A 1 374 ? 10.529 13.677 -23.554 1.00 51.25 374 GLY A C 1
ATOM 2949 O O . GLY A 1 374 ? 9.492 14.200 -23.976 1.00 51.25 374 GLY A O 1
ATOM 2950 N N . MET A 1 375 ? 10.524 12.583 -22.781 1.00 55.50 375 MET A N 1
ATOM 2951 C CA . MET A 1 375 ? 9.311 11.909 -22.312 1.00 55.50 375 MET A CA 1
ATOM 2952 C C . MET A 1 375 ? 8.338 12.891 -21.658 1.00 55.50 375 MET A C 1
ATOM 2954 O O . MET A 1 375 ? 7.148 12.854 -21.947 1.00 55.50 375 MET A O 1
ATOM 2958 N N . CYS A 1 376 ? 8.856 13.846 -20.882 1.00 48.78 376 CYS A N 1
ATOM 2959 C CA . CYS A 1 376 ? 8.037 14.820 -20.159 1.00 48.78 376 CYS A CA 1
ATOM 2960 C C . CYS A 1 376 ? 7.608 16.043 -20.996 1.00 48.78 376 CYS A C 1
ATOM 2962 O O . CYS A 1 376 ? 6.744 16.797 -20.568 1.00 48.78 376 CYS A O 1
ATO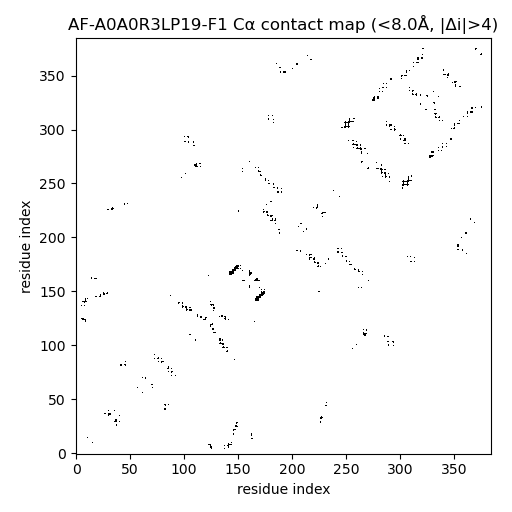M 2964 N N . HIS A 1 377 ? 8.203 16.306 -22.169 1.00 39.41 377 HIS A N 1
ATOM 2965 C CA . HIS A 1 377 ? 7.941 17.550 -22.925 1.00 39.41 377 HIS A CA 1
ATOM 2966 C C . HIS A 1 377 ? 6.973 17.375 -24.105 1.00 39.41 377 HIS A C 1
ATOM 2968 O O . HIS A 1 377 ? 6.419 18.362 -24.586 1.00 39.41 377 HIS A O 1
ATOM 2974 N N . SER A 1 378 ? 6.741 16.147 -24.582 1.00 40.19 378 SER A N 1
ATOM 2975 C CA . SER A 1 378 ? 6.013 15.922 -25.842 1.00 40.19 378 SER A CA 1
ATOM 2976 C C . SER A 1 378 ? 4.492 15.742 -25.719 1.00 40.19 378 SER A C 1
ATOM 2978 O O . SER A 1 378 ? 3.816 15.730 -26.750 1.00 40.19 378 SER A O 1
ATOM 2980 N N . ARG A 1 379 ? 3.917 15.627 -24.509 1.00 45.38 379 ARG A N 1
ATOM 2981 C CA . ARG A 1 379 ? 2.477 15.306 -24.349 1.00 45.38 379 ARG A CA 1
ATOM 2982 C C . ARG A 1 379 ? 1.663 16.183 -23.394 1.00 45.38 379 ARG A C 1
ATOM 2984 O O . ARG A 1 379 ? 0.440 16.181 -23.504 1.00 45.38 379 ARG A O 1
ATOM 2991 N N . ILE A 1 380 ? 2.301 17.038 -22.589 1.00 37.97 380 ILE A N 1
ATOM 2992 C CA . ILE A 1 380 ? 1.621 17.988 -21.681 1.00 37.97 380 ILE A CA 1
ATOM 2993 C C . ILE A 1 380 ? 0.744 19.010 -22.443 1.00 37.97 380 ILE A C 1
ATOM 2995 O O . ILE A 1 380 ? -0.234 19.523 -21.907 1.00 37.97 380 ILE A O 1
ATOM 2999 N N . SER A 1 381 ? 1.008 19.268 -23.729 1.00 33.19 381 SER A N 1
ATOM 3000 C CA . SER A 1 381 ? 0.169 20.155 -24.553 1.00 33.19 381 SER A CA 1
ATOM 3001 C C . SER A 1 381 ? -1.131 19.519 -25.066 1.00 33.19 381 SER A C 1
ATOM 3003 O O . SER A 1 381 ? -1.989 20.248 -25.558 1.00 33.19 381 SER A O 1
ATOM 3005 N N . ARG A 1 382 ? -1.318 18.193 -24.950 1.00 36.56 382 ARG A N 1
ATOM 3006 C CA . ARG A 1 382 ? -2.575 17.518 -25.340 1.00 36.56 382 ARG A CA 1
ATOM 3007 C C . ARG A 1 382 ? -3.562 17.325 -24.188 1.00 36.56 382 ARG A C 1
ATOM 3009 O O . ARG A 1 382 ? -4.715 17.024 -24.454 1.00 36.56 382 ARG A O 1
ATOM 3016 N N . VAL A 1 383 ? -3.131 17.528 -22.942 1.00 38.88 383 VAL A N 1
ATOM 3017 C CA . VAL A 1 383 ? -3.936 17.295 -21.725 1.00 38.88 383 VAL A CA 1
ATOM 3018 C C . VAL A 1 383 ? -4.758 18.534 -21.316 1.00 38.88 383 VAL A C 1
ATOM 3020 O O . VAL A 1 383 ? -5.569 18.470 -20.401 1.00 38.88 383 VAL A O 1
ATOM 3023 N N . ARG A 1 384 ? -4.593 19.678 -22.000 1.00 30.12 384 ARG A N 1
ATOM 3024 C CA . ARG A 1 384 ? -5.287 20.942 -21.669 1.00 30.12 384 ARG A CA 1
ATOM 3025 C C . ARG A 1 384 ? -6.300 21.448 -22.707 1.00 30.12 384 ARG A C 1
ATOM 3027 O O . ARG A 1 384 ? -6.735 22.587 -22.569 1.00 30.12 384 ARG A O 1
ATOM 3034 N N . ASN A 1 385 ? -6.685 20.636 -23.696 1.00 29.20 385 ASN A N 1
ATOM 3035 C CA . ASN A 1 385 ? -7.772 20.971 -24.629 1.00 29.20 385 ASN A CA 1
ATOM 3036 C C . ASN A 1 385 ? -8.922 19.976 -24.544 1.00 29.20 385 ASN A C 1
ATOM 3038 O O . ASN A 1 385 ? -8.641 18.765 -24.690 1.00 29.20 385 ASN A O 1
#

Foldseek 3Di:
DDDPPFPQLDDDPLLVVVLVVQQLVQQVVLCVLQVHDSVVQFVVQFVLVVVVLVVVVVPDDLVPPPDPVVNVLVVQCVPDPTNVSNVVSVVLVVLLVLLQLCLLLQLPFPFPQVLQQVLCVVRVGDRQDNVRSSSSSSVSSRAAEHEGCALPLDLQPVVVCQRPHGGHFYQHPLLLLLLLLVLVLCLVVLVVVVVCVPDDLDPPVVPSPPPVVSVVSLVQSVCSSSSNHGGDPDDPPDDPPVSVVLSVLLSVLLSLQSRQLSVQCVRNVVSPPPAAQVSSLSSNLRSLSSLLSVLPPPPSSLRSLLSSLSSLLVQQLVCLLVVPDDDRRHGGSVVSSVSSLVSCVPSPVSNNVSCVSPSVVVSVVSSVVCVVVCVSPPPPVVVPD

Sequence (385 aa):
MTQKATTMLKLTPGQERTVRQIQEHSFRAYCKHAGYEEQEHAALLFSFARKKLDDILANVDLKDIDDDEQRQRLEAILKADNFLDLRQAEMEDRRKGYAKTLAAAADRLPIAYEYTAGLCEKFGLAKPEAERPSSIRGWVEAVPLLMSWDWEFNAFMGKATLIDDLPCICIYESLLSACDAFLDCIAPVAINFGSKTRARPTSDCEAMGSESEFMERLHSCLRLLLGESNYGLASKDEIERKSRNTIMAMTEGSVQMVWFHEFGHLLLGHLEQPESHTIEFEADRFALSVIANDTAGKPLAVWPGLGSMTIFILLDIIETIEKHDETPSHPSAKRRIKAALDFWEKANPLVFTAARSFLPSVTATCIRRCSATGMCHSRISRVRN

pLDDT: mean 72.12, std 16.98, range [29.2, 96.12]

Solvent-accessible surface area (backbone atoms only — not comparable to full-atom values): 21142 Å² total; per-residue (Å²): 134,82,80,75,76,77,57,60,60,73,68,49,79,63,49,52,49,53,52,50,51,52,32,52,50,32,44,42,52,30,24,56,71,37,73,42,58,55,68,64,49,39,52,52,52,31,53,53,53,49,52,52,49,51,62,53,46,76,76,49,66,74,84,74,57,82,45,66,69,59,49,53,51,52,50,48,44,71,65,38,89,47,40,67,51,30,51,50,38,53,49,54,52,49,45,53,55,48,21,53,53,45,24,76,32,35,85,80,49,86,62,34,49,70,55,54,32,53,52,15,67,76,70,71,41,63,63,46,41,84,96,43,33,53,44,39,24,65,39,53,65,24,52,48,77,43,59,33,44,49,60,80,80,54,87,56,58,90,72,59,37,39,60,93,84,37,69,42,40,74,42,45,51,29,42,51,56,17,46,49,42,42,39,71,59,47,40,67,58,54,50,60,49,68,76,40,90,86,64,73,93,68,94,58,77,74,72,50,67,54,72,66,55,47,48,52,40,50,50,47,17,52,22,28,44,71,32,61,44,76,84,85,77,71,79,89,77,86,70,55,78,70,54,47,58,46,42,51,35,18,40,49,18,29,49,48,33,57,52,33,23,42,51,22,34,61,41,56,44,46,86,84,46,81,79,28,45,63,59,53,55,50,11,47,51,44,14,53,50,39,54,51,54,78,28,61,95,45,95,67,31,46,34,29,52,47,13,39,53,49,53,37,48,53,45,37,50,49,34,64,62,72,63,58,70,69,49,79,50,45,64,44,31,68,60,51,44,51,54,53,43,63,47,26,52,74,78,37,53,64,30,22,52,52,48,69,70,46,47,64,58,48,52,54,48,53,53,53,50,46,62,72,69,42,70,65,71,77,52,68,82,63,78,78,113

Mean predicted aligned error: 10.73 Å

Radius of gyration: 20.94 Å; Cα contacts (8 Å, |Δi|>4): 429; chains: 1; bounding box: 60×54×54 Å

Organism: NCBI:txid280332

InterPro domains:
  IPR019504 Peptidase U49, Lit peptidase [PF10463] (254-342)